Protein AF-A0A2D5GBA4-F1 (afdb_monomer)

Nearest PDB structures (foldseek):
  2qub-assembly6_K  TM=4.318E-01  e=8.085E-02  Serratia marcescens
  3i0k-assembly1_A-2  TM=3.479E-01  e=3.676E+00  Homo sapiens
  4fqw-assembly1_A-2  TM=3.868E-01  e=4.954E+00  Homo sapiens
  3i0f-assembly1_A-2  TM=3.458E-01  e=4.954E+00  Homo sapiens
  4frh-assembly1_A-2  TM=2.909E-01  e=4.397E+00  Homo sapiens

Solvent-accessible surface area (backbone atoms only — not comparable to full-atom values): 23340 Å² total; per-residue (Å²): 133,83,80,78,73,80,85,68,78,81,84,80,91,82,86,87,80,87,81,83,90,78,82,91,79,80,88,72,83,60,57,66,48,78,44,80,49,40,61,43,78,43,65,84,48,57,21,49,31,36,41,34,43,38,69,90,59,41,44,73,57,22,58,25,35,39,65,47,72,41,63,65,25,33,43,32,38,26,36,70,28,43,35,61,34,29,42,30,28,56,42,32,38,36,39,33,30,76,60,58,20,36,41,36,32,44,47,33,52,71,29,37,34,26,31,13,20,30,87,89,79,71,41,65,45,35,81,31,48,39,59,55,38,33,37,54,45,22,65,33,68,64,30,93,68,66,70,38,72,24,30,27,19,39,28,32,40,81,28,50,41,54,57,50,77,86,78,88,77,82,89,85,82,84,70,83,66,69,68,85,61,74,56,76,39,75,70,85,57,86,58,43,78,81,31,57,31,32,34,56,46,97,84,35,42,36,36,28,25,81,75,36,54,66,71,48,56,47,29,44,44,21,33,45,43,22,62,44,17,48,85,39,79,82,54,60,63,41,54,67,30,52,52,32,22,58,74,41,46,34,33,40,39,32,26,61,48,73,66,54,56,77,67,54,57,79,47,89,88,42,42,59,36,66,46,49,40,93,40,41,36,72,64,19,64,76,62,77,63,51,81,70,72,40,44,46,71,47,40,50,46,46,46,47,40,60,44,6,41,17,64,64,36,49,66,42,51,14,48,46,93,82,10,54,47,30,50,31,49,21,59,35,30,66,45,84,63,71,60,77,65,100,66,71,52,90,84,31,43,40,47,74,82,64,84,89,54,50,46,39,53,52,37,49,51,49,49,47,55,48,50,40,6,58,48,42,76,30,58,79,40,47,93,80,38,49,86,36,41,59,44,30,28,42,68,46,28,60,74,65,45,47,64,48,38,54,64,61,66,36,70,90,68,52,56,64,83,52,62,64,64,44,70,66,63,121

Structure (mmCIF, N/CA/C/O backbone):
data_AF-A0A2D5GBA4-F1
#
_entry.id   AF-A0A2D5GBA4-F1
#
loop_
_atom_site.group_PDB
_atom_site.id
_atom_site.type_symbol
_atom_site.label_atom_id
_atom_site.label_alt_id
_atom_site.label_comp_id
_atom_site.label_asym_id
_atom_site.label_entity_id
_atom_site.label_seq_id
_atom_site.pdbx_PDB_ins_code
_atom_site.Cartn_x
_atom_site.Cartn_y
_atom_site.Cartn_z
_atom_site.occupancy
_atom_site.B_iso_or_equiv
_atom_site.auth_seq_id
_atom_site.auth_comp_id
_atom_site.auth_asym_id
_atom_site.auth_atom_id
_atom_site.pdbx_PDB_model_num
ATOM 1 N N . MET A 1 1 ? -13.677 23.152 4.684 1.00 24.11 1 MET A N 1
ATOM 2 C CA . MET A 1 1 ? -14.657 22.362 3.917 1.00 24.11 1 MET A CA 1
ATOM 3 C C . MET A 1 1 ? -13.838 21.653 2.860 1.00 24.11 1 MET A C 1
ATOM 5 O O . MET A 1 1 ? -13.584 22.229 1.810 1.00 24.11 1 MET A O 1
ATOM 9 N N . VAL A 1 2 ? -13.251 20.517 3.239 1.00 26.69 2 VAL A N 1
ATOM 10 C CA . VAL A 1 2 ? -12.522 19.658 2.303 1.00 26.69 2 VAL A CA 1
ATOM 11 C C . VAL A 1 2 ? -13.594 19.138 1.354 1.00 26.69 2 VAL A C 1
ATOM 13 O O . VAL A 1 2 ? -14.561 18.533 1.805 1.00 26.69 2 VAL A O 1
ATOM 16 N N . ARG A 1 3 ? -13.526 19.514 0.077 1.00 27.78 3 ARG A N 1
ATOM 17 C CA . ARG A 1 3 ? -14.339 18.856 -0.943 1.00 27.78 3 ARG A CA 1
ATOM 18 C C . ARG A 1 3 ? -13.663 17.509 -1.159 1.00 27.78 3 ARG A C 1
ATOM 20 O O . ARG A 1 3 ? -12.659 17.479 -1.856 1.00 27.78 3 ARG A O 1
ATOM 27 N N . LYS A 1 4 ? -14.163 16.461 -0.498 1.00 38.25 4 LYS A N 1
ATOM 28 C CA . LYS A 1 4 ? -13.823 15.081 -0.845 1.00 38.25 4 LYS A CA 1
ATOM 29 C C . LYS A 1 4 ? -14.260 14.878 -2.294 1.00 38.25 4 LYS A C 1
ATOM 31 O O . LYS A 1 4 ? -15.400 15.196 -2.648 1.00 38.25 4 LYS A O 1
ATOM 36 N N . LEU A 1 5 ? -13.309 14.526 -3.149 1.00 34.41 5 LEU A N 1
ATOM 37 C CA . LEU A 1 5 ? -13.598 14.166 -4.521 1.00 34.41 5 LEU A CA 1
ATOM 38 C C . LEU A 1 5 ? -14.068 12.708 -4.515 1.00 34.41 5 LEU A C 1
ATOM 40 O O . LEU A 1 5 ? -13.562 11.888 -3.765 1.00 34.41 5 LEU A O 1
ATOM 44 N N . VAL A 1 6 ? -15.101 12.436 -5.302 1.00 36.25 6 VAL A N 1
ATOM 45 C CA . VAL A 1 6 ? -15.805 11.154 -5.382 1.00 36.25 6 VAL A CA 1
ATOM 46 C C . VAL A 1 6 ? -14.821 10.003 -5.607 1.00 36.25 6 VAL A C 1
ATOM 48 O O . VAL A 1 6 ? -14.226 9.937 -6.682 1.00 36.25 6 VAL A O 1
ATOM 51 N N . VAL A 1 7 ? -14.739 9.063 -4.660 1.00 39.72 7 VAL A N 1
ATOM 52 C CA . VAL A 1 7 ? -14.094 7.758 -4.859 1.00 39.72 7 VAL A CA 1
ATOM 53 C C . VAL A 1 7 ? -14.805 7.053 -6.021 1.00 39.72 7 VAL A C 1
ATOM 55 O O . VAL A 1 7 ? -15.943 6.594 -5.895 1.00 39.72 7 VAL A O 1
ATOM 58 N N . ARG A 1 8 ? -14.182 7.024 -7.204 1.00 41.62 8 ARG A N 1
ATOM 59 C CA . ARG A 1 8 ? -14.724 6.355 -8.398 1.00 41.62 8 ARG A CA 1
ATOM 60 C C . ARG A 1 8 ? -13.985 5.050 -8.658 1.00 41.62 8 ARG A C 1
ATOM 62 O O . ARG A 1 8 ? -13.113 4.997 -9.519 1.00 41.62 8 ARG A O 1
ATOM 69 N N . PHE A 1 9 ? -14.407 3.980 -7.991 1.00 44.00 9 PHE A N 1
ATOM 70 C CA . PHE A 1 9 ? -14.047 2.628 -8.417 1.00 44.00 9 PHE A CA 1
ATOM 71 C C . PHE A 1 9 ? -14.794 2.266 -9.711 1.00 44.00 9 PHE A C 1
ATOM 73 O O . PHE A 1 9 ? -15.998 2.506 -9.844 1.00 44.00 9 PHE A O 1
ATOM 80 N N . LEU A 1 10 ? -14.080 1.712 -10.692 1.00 37.69 10 LEU A N 1
ATOM 81 C CA . LEU A 1 10 ? -14.596 1.375 -12.024 1.00 37.69 10 LEU A CA 1
ATOM 82 C C . LEU A 1 10 ? -14.628 -0.145 -12.232 1.00 37.69 10 LEU A C 1
ATOM 84 O O . LEU A 1 10 ? -14.063 -0.657 -13.189 1.00 37.69 10 LEU A O 1
ATOM 88 N N . SER A 1 11 ? -15.345 -0.879 -11.381 1.00 33.62 11 SER A N 1
ATOM 89 C CA . SER A 1 11 ? -15.355 -2.350 -11.425 1.00 33.62 11 SER A CA 1
ATOM 90 C C . SER A 1 11 ? -16.603 -2.974 -12.098 1.00 33.62 11 SER A C 1
ATOM 92 O O . SER A 1 11 ? -17.735 -2.495 -11.995 1.00 33.62 11 SER A O 1
ATOM 94 N N . ILE A 1 12 ? -16.390 -4.098 -12.806 1.00 31.61 12 ILE A N 1
ATOM 95 C CA . ILE A 1 12 ? -17.388 -4.983 -13.464 1.00 31.61 12 ILE A CA 1
ATOM 96 C C . ILE A 1 12 ? -17.584 -6.258 -12.601 1.00 31.61 12 ILE A C 1
ATOM 98 O O . ILE A 1 12 ? -16.612 -6.741 -12.024 1.00 31.61 12 ILE A O 1
ATOM 102 N N . PRO A 1 13 ? -18.788 -6.873 -12.509 1.00 29.11 13 PRO A N 1
ATOM 103 C CA . PRO A 1 13 ? -19.057 -7.970 -11.568 1.00 29.11 13 PRO A CA 1
ATOM 104 C C . PRO A 1 13 ? -18.289 -9.272 -11.863 1.00 29.11 13 PRO A C 1
ATOM 106 O O . PRO A 1 13 ? -18.281 -9.770 -12.991 1.00 29.11 13 PRO A O 1
ATOM 109 N N . LEU A 1 14 ? -17.732 -9.880 -10.807 1.00 31.91 14 LEU A N 1
ATOM 110 C CA . LEU A 1 14 ? -17.033 -11.168 -10.839 1.00 31.91 14 LEU A CA 1
ATOM 111 C C . LEU A 1 14 ? -18.016 -12.358 -10.762 1.00 31.91 14 LEU A C 1
ATOM 113 O O . LEU A 1 14 ? -18.895 -12.416 -9.901 1.00 31.91 14 LEU A O 1
ATOM 117 N N . LEU A 1 15 ? -17.853 -13.337 -11.657 1.00 28.30 15 LEU A N 1
ATOM 118 C CA . LEU A 1 15 ? -18.654 -14.566 -11.719 1.00 28.30 15 LEU A CA 1
ATOM 119 C C . LEU A 1 15 ? -18.169 -15.582 -10.664 1.00 28.30 15 LEU A C 1
ATOM 121 O O . LEU A 1 15 ? -17.014 -16.004 -10.692 1.00 28.30 15 LEU A O 1
ATOM 125 N N . THR A 1 16 ? -19.045 -16.026 -9.761 1.00 31.73 16 THR A N 1
ATOM 126 C CA . THR A 1 16 ? -18.725 -17.040 -8.742 1.00 31.73 16 THR A CA 1
ATOM 127 C C . THR A 1 16 ? -18.783 -18.463 -9.312 1.00 31.73 16 THR A C 1
ATOM 129 O O . THR A 1 16 ? -19.809 -18.907 -9.829 1.00 31.73 16 THR A O 1
ATOM 132 N N . ALA A 1 17 ? -17.688 -19.218 -9.182 1.00 31.66 17 ALA A N 1
ATOM 133 C CA . ALA A 1 17 ? -17.654 -20.661 -9.418 1.00 31.66 17 ALA A CA 1
ATOM 134 C C . ALA A 1 17 ? -17.657 -21.399 -8.069 1.00 31.66 17 ALA A C 1
ATOM 136 O O . ALA A 1 17 ? -16.725 -21.275 -7.278 1.00 31.66 17 ALA A O 1
ATOM 137 N N . GLY A 1 18 ? -18.725 -22.150 -7.792 1.00 33.66 18 GLY A N 1
ATOM 138 C CA . GLY A 1 18 ? -18.854 -22.950 -6.574 1.00 33.66 18 GLY A CA 1
ATOM 139 C C . GLY A 1 18 ? -17.979 -24.205 -6.610 1.00 33.66 18 GLY A C 1
ATOM 140 O O . GLY A 1 18 ? -18.030 -24.970 -7.573 1.00 33.66 18 GLY A O 1
ATOM 141 N N . LEU A 1 19 ? -17.223 -24.449 -5.537 1.00 31.61 19 LEU A N 1
ATOM 142 C CA . LEU A 1 19 ? -16.523 -25.712 -5.306 1.00 31.61 19 LEU A CA 1
ATOM 143 C C . LEU A 1 19 ? -17.279 -26.567 -4.286 1.00 31.61 19 LEU A C 1
ATOM 145 O O . LEU A 1 19 ? -17.572 -26.142 -3.169 1.00 31.61 19 LEU A O 1
ATOM 149 N N . ALA A 1 20 ? -17.590 -27.794 -4.698 1.00 33.41 20 ALA A N 1
ATOM 150 C CA . ALA A 1 20 ? -18.160 -28.828 -3.852 1.00 33.41 20 ALA A CA 1
ATOM 151 C C . ALA A 1 20 ? -17.066 -29.490 -3.000 1.00 33.41 20 ALA A C 1
ATOM 153 O O . ALA A 1 20 ? -16.019 -29.887 -3.509 1.00 33.41 20 ALA A O 1
ATOM 154 N N . VAL A 1 21 ? -17.345 -29.651 -1.707 1.00 35.31 21 VAL A N 1
ATOM 155 C CA . VAL A 1 21 ? -16.515 -30.405 -0.760 1.00 35.31 21 VAL A CA 1
ATOM 156 C C . VAL A 1 21 ? -16.672 -31.903 -1.036 1.00 35.31 21 VAL A C 1
ATOM 158 O O . VAL A 1 21 ? -17.793 -32.414 -1.033 1.00 35.31 21 VAL A O 1
ATOM 161 N N . SER A 1 22 ? -15.560 -32.615 -1.242 1.00 32.59 22 SER A N 1
ATOM 162 C CA . SER A 1 22 ? -15.537 -34.080 -1.318 1.00 32.59 22 SER A CA 1
ATOM 163 C C . SER A 1 22 ? -14.795 -34.684 -0.128 1.00 32.59 22 SER A C 1
ATOM 165 O O . SER A 1 22 ? -13.805 -34.145 0.358 1.00 32.59 22 SER A O 1
ATOM 167 N N . ALA A 1 23 ? -15.332 -35.807 0.342 1.00 36.06 23 ALA A N 1
ATOM 168 C CA . ALA A 1 23 ? -14.988 -36.499 1.572 1.00 36.06 23 ALA A CA 1
ATOM 169 C C . ALA A 1 23 ? -13.631 -37.229 1.538 1.00 36.06 23 ALA A C 1
ATOM 171 O O . ALA A 1 23 ? -13.157 -37.678 0.496 1.00 36.06 23 ALA A O 1
ATOM 172 N N . ILE A 1 24 ? -13.072 -37.391 2.738 1.00 40.38 24 ILE A N 1
ATOM 173 C CA . ILE A 1 24 ? -11.808 -38.058 3.074 1.00 40.38 24 ILE A CA 1
ATOM 174 C C . ILE A 1 24 ? -11.862 -39.561 2.737 1.00 40.38 24 ILE A C 1
ATOM 176 O O . ILE A 1 24 ? -12.844 -40.243 3.036 1.00 40.38 24 ILE A O 1
ATOM 180 N N . SER A 1 25 ? -10.773 -40.089 2.169 1.00 37.69 25 SER A N 1
ATOM 181 C CA . SER A 1 25 ? -10.479 -41.526 2.028 1.00 37.69 25 SER A CA 1
ATOM 182 C C . SER A 1 25 ? -9.040 -41.833 2.478 1.00 37.69 25 SER A C 1
ATOM 184 O O . SER A 1 25 ? -8.229 -40.914 2.560 1.00 37.69 25 SER A O 1
ATOM 186 N N . PRO A 1 26 ? -8.735 -43.087 2.868 1.00 49.44 26 PRO A N 1
ATOM 187 C CA . PRO A 1 26 ? -7.674 -43.390 3.825 1.00 49.44 26 PRO A CA 1
ATOM 188 C C . PRO A 1 26 ? -6.294 -43.561 3.175 1.00 49.44 26 PRO A C 1
ATOM 190 O O . PRO A 1 26 ? -6.198 -44.143 2.100 1.00 49.44 26 PRO A O 1
ATOM 193 N N . PHE A 1 27 ? -5.259 -43.095 3.890 1.00 46.28 27 PHE A N 1
ATOM 194 C CA . PHE A 1 27 ? -3.819 -43.383 3.752 1.00 46.28 27 PHE A CA 1
ATOM 195 C C . PHE A 1 27 ? -3.409 -44.129 2.470 1.00 46.28 27 PHE A C 1
ATOM 197 O O . PHE A 1 27 ? -3.207 -45.347 2.473 1.00 46.28 27 PHE A O 1
ATOM 204 N N . ALA A 1 28 ? -3.246 -43.372 1.384 1.00 50.88 28 ALA A N 1
ATOM 205 C CA . ALA A 1 28 ? -2.365 -43.765 0.296 1.00 50.88 28 ALA A CA 1
ATOM 206 C C . ALA A 1 28 ? -0.917 -43.532 0.752 1.00 50.88 28 ALA A C 1
ATOM 208 O O . ALA A 1 28 ? -0.635 -42.562 1.449 1.00 50.88 28 ALA A O 1
ATOM 209 N N . ILE A 1 29 ? -0.003 -44.437 0.401 1.00 57.69 29 ILE A N 1
ATOM 210 C CA . ILE A 1 29 ? 1.429 -44.150 0.521 1.00 57.69 29 ILE A CA 1
ATOM 211 C C . ILE A 1 29 ? 1.732 -43.084 -0.532 1.00 57.69 29 ILE A C 1
ATOM 213 O O . ILE A 1 29 ? 1.506 -43.326 -1.718 1.00 57.69 29 ILE A O 1
ATOM 217 N N . ALA A 1 30 ? 2.183 -41.925 -0.065 1.00 72.06 30 ALA A N 1
ATOM 218 C CA . ALA A 1 30 ? 2.757 -40.849 -0.858 1.00 72.06 30 ALA A CA 1
ATOM 219 C C . ALA A 1 30 ? 3.744 -41.396 -1.906 1.00 72.06 30 ALA A C 1
ATOM 221 O O . ALA A 1 30 ? 4.571 -42.252 -1.578 1.00 72.06 30 ALA A O 1
ATOM 222 N N . ALA A 1 31 ? 3.616 -40.972 -3.162 1.00 81.75 31 ALA A N 1
ATOM 223 C CA . ALA A 1 31 ? 4.461 -41.447 -4.254 1.00 81.75 31 ALA A CA 1
ATOM 224 C C . ALA A 1 31 ? 5.630 -40.479 -4.460 1.00 81.75 31 ALA A C 1
ATOM 226 O O . ALA A 1 31 ? 5.408 -39.280 -4.490 1.00 81.75 31 ALA A O 1
ATOM 227 N N . ASP A 1 32 ? 6.844 -41.003 -4.630 1.00 89.50 32 ASP A N 1
ATOM 228 C CA . ASP A 1 32 ? 8.010 -40.196 -5.004 1.00 89.50 32 ASP A CA 1
ATOM 229 C C . ASP A 1 32 ? 7.969 -39.920 -6.520 1.00 89.50 32 ASP A C 1
ATOM 231 O O . ASP A 1 32 ? 8.006 -40.859 -7.327 1.00 89.50 32 ASP A O 1
ATOM 235 N N . ASP A 1 33 ? 7.919 -38.649 -6.918 1.00 90.50 33 ASP A N 1
ATOM 236 C CA . ASP A 1 33 ? 7.855 -38.205 -8.308 1.00 90.50 33 ASP A CA 1
ATOM 237 C C . ASP A 1 33 ? 9.163 -37.556 -8.791 1.00 90.50 33 ASP A C 1
ATOM 239 O O . ASP A 1 33 ? 9.985 -37.026 -8.046 1.00 90.50 33 ASP A O 1
ATOM 243 N N . THR A 1 34 ? 9.367 -37.551 -10.110 1.00 91.56 34 THR A N 1
ATOM 244 C CA . THR A 1 34 ? 10.382 -36.712 -10.764 1.00 91.56 34 THR A CA 1
ATOM 245 C C . THR A 1 34 ? 9.712 -35.846 -11.815 1.00 91.56 34 THR A C 1
ATOM 247 O O . THR A 1 34 ? 9.029 -36.350 -12.710 1.00 91.56 34 THR A O 1
ATOM 250 N N . PHE A 1 35 ? 9.921 -34.536 -11.734 1.00 92.25 35 PHE A N 1
ATOM 251 C CA . PHE A 1 35 ? 9.293 -33.558 -12.604 1.00 92.25 35 PHE A CA 1
ATOM 252 C C . PHE A 1 35 ? 10.320 -32.655 -13.281 1.00 92.25 35 PHE A C 1
ATOM 254 O O . PHE A 1 35 ? 11.136 -32.004 -12.633 1.00 92.25 35 PHE A O 1
ATOM 261 N N . ILE A 1 36 ? 10.245 -32.581 -14.608 1.00 92.56 36 ILE A N 1
ATOM 262 C CA . ILE A 1 36 ? 11.032 -31.642 -15.405 1.00 92.56 36 ILE A CA 1
ATOM 263 C C . ILE A 1 36 ? 10.281 -30.316 -15.442 1.00 92.56 36 ILE A C 1
ATOM 265 O O . ILE A 1 36 ? 9.187 -30.226 -15.999 1.00 92.56 36 ILE A O 1
ATOM 269 N N . VAL A 1 37 ? 10.873 -29.292 -14.842 1.00 93.50 37 VAL A N 1
ATOM 270 C CA . VAL A 1 37 ? 10.241 -27.987 -14.665 1.00 93.50 37 VAL A CA 1
ATOM 271 C C . VAL A 1 37 ? 10.406 -27.146 -15.931 1.00 93.50 37 VAL A C 1
ATOM 273 O O . VAL A 1 37 ? 11.494 -27.081 -16.503 1.00 93.50 37 VAL A O 1
ATOM 276 N N . GLN A 1 38 ? 9.320 -26.496 -16.362 1.00 81.50 38 GLN A N 1
ATOM 277 C CA . GLN A 1 38 ? 9.304 -25.676 -17.582 1.00 81.50 38 GLN A CA 1
ATOM 278 C C . GLN A 1 38 ? 8.762 -24.258 -17.356 1.00 81.50 38 GLN A C 1
ATOM 280 O O . GLN A 1 38 ? 9.356 -23.303 -17.852 1.00 81.50 38 GLN A O 1
ATOM 285 N N . ARG A 1 39 ? 7.648 -24.126 -16.615 1.00 83.56 39 ARG A N 1
ATOM 286 C CA . ARG A 1 39 ? 6.956 -22.866 -16.277 1.00 83.56 39 ARG A CA 1
ATOM 287 C C . ARG A 1 39 ? 5.917 -23.077 -15.161 1.00 83.56 39 ARG A C 1
ATOM 289 O O . ARG A 1 39 ? 5.490 -24.211 -14.947 1.00 83.56 39 ARG A O 1
ATOM 296 N N . GLY A 1 40 ? 5.430 -21.990 -14.560 1.00 73.31 40 GLY A N 1
ATOM 297 C CA . GLY A 1 40 ? 4.265 -21.973 -13.669 1.00 73.31 40 GLY A CA 1
ATOM 298 C C . GLY A 1 40 ? 4.539 -22.469 -12.247 1.00 73.31 40 GLY A C 1
ATOM 299 O O . GLY A 1 40 ? 5.682 -22.668 -11.844 1.00 73.31 40 GLY A O 1
ATOM 300 N N . ILE A 1 41 ? 3.469 -22.664 -11.477 1.00 76.50 41 ILE A N 1
ATOM 301 C CA . ILE A 1 41 ? 3.552 -23.189 -10.110 1.00 76.50 41 ILE A CA 1
ATOM 302 C C . ILE A 1 41 ? 3.602 -24.718 -10.165 1.00 76.50 41 ILE A C 1
ATOM 304 O O . ILE A 1 41 ? 2.770 -25.348 -10.822 1.00 76.50 41 ILE A O 1
ATOM 308 N N . VAL A 1 42 ? 4.574 -25.313 -9.482 1.00 82.00 42 VAL A N 1
ATOM 309 C CA . VAL A 1 42 ? 4.832 -26.750 -9.475 1.00 82.00 42 VAL A CA 1
ATOM 310 C C . VAL A 1 42 ? 4.902 -27.256 -8.032 1.00 82.00 42 VAL A C 1
ATOM 312 O O . VAL A 1 42 ? 5.696 -26.770 -7.232 1.00 82.00 42 VAL A O 1
ATOM 315 N N . GLY A 1 43 ? 4.103 -28.279 -7.730 1.00 86.12 43 GLY A N 1
ATOM 316 C CA . GLY A 1 43 ? 4.205 -29.093 -6.519 1.00 86.12 43 GLY A CA 1
ATOM 317 C C . GLY A 1 43 ? 3.604 -30.479 -6.759 1.00 86.12 43 GLY A C 1
ATOM 318 O O . GLY A 1 43 ? 2.624 -30.596 -7.505 1.00 86.12 43 GLY A O 1
ATOM 319 N N . LYS A 1 44 ? 4.220 -31.524 -6.206 1.00 87.88 44 LYS A N 1
ATOM 320 C CA . LYS A 1 44 ? 3.817 -32.932 -6.354 1.00 87.88 44 LYS A CA 1
ATOM 321 C C . LYS A 1 44 ? 3.177 -33.498 -5.088 1.00 87.88 44 LYS A C 1
ATOM 323 O O . LYS A 1 44 ? 2.357 -34.407 -5.199 1.00 87.88 44 LYS A O 1
ATOM 328 N N . GLY A 1 45 ? 3.319 -32.798 -3.967 1.00 82.81 45 GLY A N 1
ATOM 329 C CA . GLY A 1 45 ? 2.520 -33.003 -2.770 1.00 82.81 45 GLY A CA 1
ATOM 330 C C . GLY A 1 45 ? 3.239 -33.918 -1.792 1.00 82.81 45 GLY A C 1
ATOM 331 O O . GLY A 1 45 ? 4.402 -33.715 -1.491 1.00 82.81 45 GLY A O 1
ATOM 332 N N . GLU A 1 46 ? 2.535 -34.888 -1.212 1.00 80.00 46 GLU A N 1
ATOM 333 C CA . GLU A 1 46 ? 3.203 -35.849 -0.335 1.00 80.00 46 GLU A CA 1
ATOM 334 C C . GLU A 1 46 ? 4.098 -36.787 -1.168 1.00 80.00 46 GLU A C 1
ATOM 336 O O . GLU A 1 46 ? 3.595 -37.476 -2.055 1.00 80.00 46 GLU A O 1
ATOM 341 N N . GLY A 1 47 ? 5.380 -36.897 -0.814 1.00 85.88 47 GLY A N 1
ATOM 342 C CA . GLY A 1 47 ? 6.365 -37.745 -1.500 1.00 85.88 47 GLY A CA 1
ATOM 343 C C . GLY A 1 47 ? 7.776 -37.199 -1.287 1.00 85.88 47 GLY A C 1
ATOM 344 O O . GLY A 1 47 ? 7.935 -36.132 -0.707 1.00 85.88 47 GLY A O 1
ATOM 345 N N . ASN A 1 48 ? 8.826 -37.924 -1.674 1.00 90.94 48 ASN A N 1
ATOM 346 C CA . ASN A 1 48 ? 10.161 -37.333 -1.814 1.00 90.94 48 ASN A CA 1
ATOM 347 C C . ASN A 1 48 ? 10.400 -37.022 -3.288 1.00 90.94 48 ASN A C 1
ATOM 349 O O . ASN A 1 48 ? 10.836 -37.887 -4.053 1.00 90.94 48 ASN A O 1
ATOM 353 N N . ASP A 1 49 ? 10.115 -35.786 -3.680 1.00 93.44 49 ASP A N 1
ATOM 354 C CA . ASP A 1 49 ? 10.034 -35.422 -5.088 1.00 93.44 49 ASP A CA 1
ATOM 355 C C . ASP A 1 49 ? 11.327 -34.797 -5.621 1.00 93.44 49 ASP A C 1
ATOM 357 O O . ASP A 1 49 ? 12.097 -34.150 -4.904 1.00 93.44 49 ASP A O 1
ATOM 361 N N . ILE A 1 50 ? 11.581 -34.983 -6.918 1.00 94.06 50 ILE A N 1
ATOM 362 C CA . ILE A 1 50 ? 12.739 -34.433 -7.629 1.00 94.06 50 ILE A CA 1
ATOM 363 C C . ILE A 1 50 ? 12.272 -33.436 -8.686 1.00 94.06 50 ILE A C 1
ATOM 365 O O . ILE A 1 50 ? 11.639 -33.803 -9.675 1.00 94.06 50 ILE A O 1
ATOM 369 N N . TYR A 1 51 ? 12.664 -32.179 -8.529 1.00 96.00 51 TYR A N 1
ATOM 370 C CA . TYR A 1 51 ? 12.428 -31.112 -9.494 1.00 96.00 51 TYR A CA 1
ATOM 371 C C . TYR A 1 51 ? 13.683 -30.893 -10.331 1.00 96.00 51 TYR A C 1
ATOM 373 O O . TYR A 1 51 ? 14.757 -30.667 -9.787 1.00 96.00 51 TYR A O 1
ATOM 381 N N . VAL A 1 52 ? 13.574 -30.956 -11.657 1.00 95.62 52 VAL A N 1
ATOM 382 C CA . VAL A 1 52 ? 14.727 -30.872 -12.563 1.00 95.62 52 VAL A CA 1
ATOM 383 C C . VAL A 1 52 ? 14.669 -29.586 -13.379 1.00 95.62 52 VAL A C 1
ATOM 385 O O . VAL A 1 52 ? 13.748 -29.390 -14.174 1.00 95.62 52 VAL A O 1
ATOM 388 N N . LEU A 1 53 ? 15.687 -28.740 -13.217 1.00 95.88 53 LEU A N 1
ATOM 389 C CA . LEU A 1 53 ? 15.920 -27.532 -14.003 1.00 95.88 53 LEU A CA 1
ATOM 390 C C . LEU A 1 53 ? 16.962 -27.807 -15.088 1.00 95.88 53 LEU A C 1
ATOM 392 O O . LEU A 1 53 ? 18.098 -28.190 -14.804 1.00 95.88 53 LEU A O 1
ATOM 396 N N . SER A 1 54 ? 16.584 -27.576 -16.343 1.00 93.31 54 SER A N 1
ATOM 397 C CA . SER A 1 54 ? 17.470 -27.700 -17.500 1.00 93.31 54 SER A CA 1
ATOM 398 C C . SER A 1 54 ? 17.296 -26.504 -18.424 1.00 93.31 54 SER A C 1
ATOM 400 O O . SER A 1 54 ? 16.177 -26.179 -18.823 1.00 93.31 54 SER A O 1
ATOM 402 N N . SER A 1 55 ? 18.411 -25.895 -18.832 1.00 89.19 55 SER A N 1
ATOM 403 C CA . SER A 1 55 ? 18.424 -24.749 -19.752 1.00 89.19 55 SER A CA 1
ATOM 404 C C . SER A 1 55 ? 17.788 -25.052 -21.112 1.00 89.19 55 SER A C 1
ATOM 406 O O . SER A 1 55 ? 17.365 -24.136 -21.807 1.00 89.19 55 SER A O 1
ATOM 408 N N . SER A 1 56 ? 17.694 -26.329 -21.494 1.00 87.44 56 SER A N 1
ATOM 409 C CA . SER A 1 56 ? 17.077 -26.752 -22.758 1.00 87.44 56 SER A CA 1
ATOM 410 C C . SER A 1 56 ? 15.555 -26.909 -22.683 1.00 87.44 56 SER A C 1
ATOM 412 O O . SER A 1 56 ? 14.920 -27.061 -23.724 1.00 87.44 56 SER A O 1
ATOM 414 N N . LEU A 1 57 ? 14.978 -26.947 -21.477 1.00 88.38 57 LEU A N 1
ATOM 415 C CA . LEU A 1 57 ? 13.577 -27.330 -21.254 1.00 88.38 57 LEU A CA 1
ATOM 416 C C . LEU A 1 57 ? 12.753 -26.244 -20.556 1.00 88.38 57 LEU A C 1
ATOM 418 O O . LEU A 1 57 ? 11.527 -26.284 -20.658 1.00 88.38 57 LEU A O 1
ATOM 422 N N . ILE A 1 58 ? 13.413 -25.295 -19.884 1.00 93.25 58 ILE A N 1
ATOM 423 C CA . ILE A 1 58 ? 12.776 -24.122 -19.282 1.00 93.25 58 ILE A CA 1
ATOM 424 C C . ILE A 1 58 ? 12.423 -23.108 -20.367 1.00 93.25 58 ILE A C 1
ATOM 426 O O . ILE A 1 58 ? 13.257 -22.749 -21.203 1.00 93.25 58 ILE A O 1
ATOM 430 N N . ASP A 1 59 ? 11.190 -22.614 -20.322 1.00 86.56 59 ASP A N 1
ATOM 431 C CA . ASP A 1 59 ? 10.715 -21.613 -21.266 1.00 86.56 59 ASP A CA 1
ATOM 432 C C . ASP A 1 59 ? 11.324 -20.232 -20.990 1.00 86.56 59 ASP A C 1
ATOM 434 O O . ASP A 1 59 ? 11.525 -19.832 -19.844 1.00 86.56 59 ASP A O 1
ATOM 438 N N . THR A 1 60 ? 11.614 -19.483 -22.054 1.00 80.19 60 THR A N 1
ATOM 439 C CA . THR A 1 60 ? 12.129 -18.109 -21.964 1.00 80.19 60 THR A CA 1
ATOM 440 C C . THR A 1 60 ? 11.167 -17.223 -21.170 1.00 80.19 60 THR A C 1
ATOM 442 O O . THR A 1 60 ? 9.961 -17.252 -21.422 1.00 80.19 60 THR A O 1
ATOM 445 N N . ASN A 1 61 ? 11.701 -16.415 -20.248 1.00 78.00 61 ASN A N 1
ATOM 446 C CA . ASN A 1 61 ? 10.937 -15.511 -19.372 1.00 78.00 61 ASN A CA 1
ATOM 447 C C . ASN A 1 61 ? 9.841 -16.197 -18.531 1.00 78.00 61 ASN A C 1
ATOM 449 O O . ASN A 1 61 ? 8.859 -15.560 -18.152 1.00 78.00 61 ASN A O 1
ATOM 453 N N . ALA A 1 62 ? 9.953 -17.503 -18.274 1.00 76.75 62 ALA A N 1
ATOM 454 C CA . ALA A 1 62 ? 8.978 -18.205 -17.453 1.00 76.75 62 ALA A CA 1
ATOM 455 C C . ALA A 1 62 ? 9.071 -17.782 -15.983 1.00 76.75 62 ALA A C 1
ATOM 457 O O . ALA A 1 62 ? 10.151 -17.815 -15.401 1.00 76.75 62 ALA A O 1
ATOM 458 N N . GLN A 1 63 ? 7.919 -17.499 -15.374 1.00 85.31 63 GLN A N 1
ATOM 459 C CA . GLN A 1 63 ? 7.777 -17.441 -13.921 1.00 85.31 63 GLN A CA 1
ATOM 460 C C . GLN A 1 63 ? 7.514 -18.857 -13.411 1.00 85.31 63 GLN A C 1
ATOM 462 O O . GLN A 1 63 ? 6.533 -19.491 -13.815 1.00 85.31 63 GLN A O 1
ATOM 467 N N . ILE A 1 64 ? 8.402 -19.372 -12.570 1.00 89.50 64 ILE A N 1
ATOM 468 C CA . ILE A 1 64 ? 8.327 -20.710 -11.990 1.00 89.50 64 ILE A CA 1
ATOM 469 C C . ILE A 1 64 ? 8.302 -20.580 -10.472 1.00 89.50 64 ILE A C 1
ATOM 471 O O . ILE A 1 64 ? 9.196 -19.966 -9.900 1.00 89.50 64 ILE A O 1
ATOM 475 N N . THR A 1 65 ? 7.345 -21.239 -9.820 1.00 88.06 65 THR A N 1
ATOM 476 C CA . THR A 1 65 ? 7.322 -21.362 -8.356 1.00 88.06 65 THR A CA 1
ATOM 477 C C . THR A 1 65 ? 7.265 -22.829 -7.974 1.00 88.06 65 THR A C 1
ATOM 479 O O . THR A 1 65 ? 6.273 -23.498 -8.246 1.00 88.06 65 THR A O 1
ATOM 482 N N . ILE A 1 66 ? 8.309 -23.340 -7.331 1.00 90.62 66 ILE A N 1
ATOM 483 C CA . ILE A 1 66 ? 8.302 -24.659 -6.702 1.00 90.62 66 ILE A CA 1
ATOM 484 C C . ILE A 1 66 ? 7.747 -24.467 -5.292 1.00 90.62 66 ILE A C 1
ATOM 486 O O . ILE A 1 66 ? 8.389 -23.841 -4.451 1.00 90.62 66 ILE A O 1
ATOM 490 N N . SER A 1 67 ? 6.525 -24.945 -5.063 1.00 87.06 67 SER A N 1
ATOM 491 C CA . SER A 1 67 ? 5.762 -24.705 -3.829 1.00 87.06 67 SER A CA 1
ATOM 492 C C . SER A 1 67 ? 5.653 -25.940 -2.933 1.00 87.06 67 SER A C 1
ATOM 494 O O . SER A 1 67 ? 4.800 -25.982 -2.047 1.00 87.06 67 SER A O 1
ATOM 496 N N . ASP A 1 68 ? 6.447 -26.974 -3.204 1.00 88.31 68 ASP A N 1
ATOM 497 C CA . ASP A 1 68 ? 6.333 -28.254 -2.519 1.00 88.31 68 ASP A CA 1
ATOM 498 C C . ASP A 1 68 ? 7.139 -28.312 -1.225 1.00 88.31 68 ASP A C 1
ATOM 500 O O . ASP A 1 68 ? 8.358 -28.497 -1.224 1.00 88.31 68 ASP A O 1
ATOM 504 N N . THR A 1 69 ? 6.423 -28.172 -0.117 1.00 84.50 69 THR A N 1
ATOM 505 C CA . THR A 1 69 ? 6.974 -28.168 1.239 1.00 84.50 69 THR A CA 1
ATOM 506 C C . THR A 1 69 ? 6.717 -29.474 1.993 1.00 84.50 69 THR A C 1
ATOM 508 O O . THR A 1 69 ? 6.985 -29.550 3.193 1.00 84.50 69 THR A O 1
ATOM 511 N N . GLN A 1 70 ? 6.179 -30.503 1.327 1.00 81.00 70 GLN A N 1
ATOM 512 C CA . GLN A 1 70 ? 5.858 -31.788 1.946 1.00 81.00 70 GLN A CA 1
ATOM 513 C C . GLN A 1 70 ? 6.876 -32.855 1.528 1.00 81.00 70 GLN A C 1
ATOM 515 O O . GLN A 1 70 ? 7.227 -32.966 0.365 1.00 81.00 70 GLN A O 1
ATOM 520 N N . GLY A 1 71 ? 7.358 -33.644 2.495 1.00 85.44 71 GLY A N 1
ATOM 521 C CA . GLY A 1 71 ? 8.369 -34.683 2.262 1.00 85.44 71 GLY A CA 1
ATOM 522 C C . GLY A 1 71 ? 9.808 -34.167 2.114 1.00 85.44 71 GLY A C 1
ATOM 523 O O . GLY A 1 71 ? 10.113 -33.028 2.463 1.00 85.44 71 GLY A O 1
ATOM 524 N N . SER A 1 72 ? 10.737 -35.041 1.705 1.00 89.12 72 SER A N 1
ATOM 525 C CA . SER A 1 72 ? 12.165 -34.703 1.539 1.00 89.12 72 SER A CA 1
ATOM 526 C C . SER A 1 72 ? 12.487 -34.429 0.073 1.00 89.12 72 SER A C 1
ATOM 528 O O . SER A 1 72 ? 13.061 -35.270 -0.620 1.00 89.12 72 SER A O 1
ATOM 530 N N . ASN A 1 73 ? 12.113 -33.239 -0.389 1.00 94.44 73 ASN A N 1
ATOM 531 C CA . ASN A 1 73 ? 12.224 -32.860 -1.794 1.00 94.44 73 ASN A CA 1
ATOM 532 C C . ASN A 1 73 ? 13.657 -32.494 -2.204 1.00 94.44 73 ASN A C 1
AT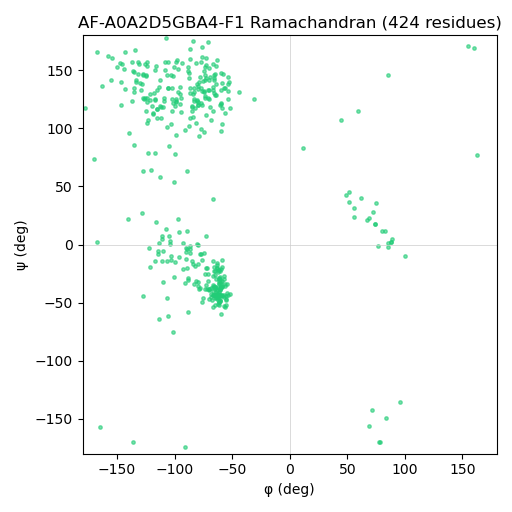OM 534 O O . ASN A 1 73 ? 14.506 -32.103 -1.389 1.00 94.44 73 ASN A O 1
ATOM 538 N N . SER A 1 74 ? 13.931 -32.602 -3.503 1.00 95.25 74 SER A N 1
ATOM 539 C CA . SER A 1 74 ? 15.210 -32.234 -4.097 1.00 95.25 74 SER A CA 1
ATOM 540 C C . SER A 1 74 ? 15.057 -31.390 -5.358 1.00 95.25 74 SER A C 1
ATOM 542 O O . SER A 1 74 ? 14.175 -31.623 -6.182 1.00 95.25 74 SER A O 1
ATOM 544 N N . LEU A 1 75 ? 15.947 -30.413 -5.522 1.00 97.06 75 LEU A N 1
ATOM 545 C CA . LEU A 1 75 ? 16.072 -29.616 -6.738 1.00 97.06 75 LEU A CA 1
ATOM 546 C C . LEU A 1 75 ? 17.375 -29.972 -7.455 1.00 97.06 75 LEU A C 1
ATOM 548 O O . LEU A 1 75 ? 18.468 -29.762 -6.927 1.00 97.06 75 LEU A O 1
ATOM 552 N N . GLN A 1 76 ? 17.277 -30.488 -8.674 1.00 96.06 76 GLN A N 1
ATOM 553 C CA . GLN A 1 76 ? 18.418 -30.762 -9.535 1.00 96.06 76 GLN A CA 1
ATOM 554 C C . GLN A 1 76 ? 18.615 -29.640 -10.557 1.00 96.06 76 GLN A C 1
ATOM 556 O O . GLN A 1 76 ? 17.731 -29.354 -11.362 1.00 96.06 76 GLN A O 1
ATOM 561 N N . LEU A 1 77 ? 19.811 -29.054 -10.564 1.00 96.88 77 LEU A N 1
ATOM 562 C CA . LEU A 1 77 ? 20.252 -28.065 -11.542 1.00 96.88 77 LEU A CA 1
ATOM 563 C C . LEU A 1 77 ? 21.191 -28.760 -12.530 1.00 96.88 77 LEU A C 1
ATOM 565 O O . LEU A 1 77 ? 22.340 -29.037 -12.194 1.00 96.88 77 LEU A O 1
ATOM 569 N N . ILE A 1 78 ? 20.706 -29.069 -13.733 1.00 93.62 78 ILE A N 1
ATOM 570 C CA . ILE A 1 78 ? 21.491 -29.795 -14.743 1.00 93.62 78 ILE A CA 1
ATOM 571 C C . ILE A 1 78 ? 22.680 -28.950 -15.220 1.00 93.62 78 ILE A C 1
ATOM 573 O O . ILE A 1 78 ? 22.589 -27.725 -15.327 1.00 93.62 78 ILE A O 1
ATOM 577 N N . GLY A 1 79 ? 23.798 -29.612 -15.537 1.00 91.94 79 GLY A N 1
ATOM 578 C CA . GLY A 1 79 ? 24.984 -28.948 -16.078 1.00 91.94 79 GLY A CA 1
ATOM 579 C C . GLY A 1 79 ? 24.667 -28.108 -17.324 1.00 91.94 79 GLY A C 1
ATOM 580 O O . GLY A 1 79 ? 23.907 -28.525 -18.196 1.00 91.94 79 GLY A O 1
ATOM 581 N N . GLY A 1 80 ? 25.249 -26.914 -17.406 1.00 89.81 80 GLY A N 1
ATOM 582 C CA . GLY A 1 80 ? 24.972 -25.919 -18.443 1.00 89.81 80 GLY A CA 1
ATOM 583 C C . GLY A 1 80 ? 23.816 -24.965 -18.119 1.00 89.81 80 GLY A C 1
ATOM 584 O O . GLY A 1 80 ? 23.476 -24.127 -18.955 1.00 89.81 80 GLY A O 1
ATOM 585 N N . LEU A 1 81 ? 23.199 -25.067 -16.936 1.00 95.00 81 LEU A N 1
ATOM 586 C CA . LEU A 1 81 ? 22.268 -24.057 -16.434 1.00 95.00 81 LEU A CA 1
ATOM 587 C C . LEU A 1 81 ? 23.051 -22.813 -15.981 1.00 95.00 81 LEU A C 1
ATOM 589 O O . LEU A 1 81 ? 23.993 -22.926 -15.196 1.00 95.00 81 LEU A O 1
ATOM 593 N N . SER A 1 82 ? 22.669 -21.636 -16.480 1.00 94.00 82 SER A N 1
ATOM 594 C CA . SER A 1 82 ? 23.312 -20.362 -16.145 1.00 94.00 82 SER A CA 1
ATOM 595 C C . SER A 1 82 ? 22.364 -19.490 -15.329 1.00 94.00 82 SER A C 1
ATOM 597 O O . SER A 1 82 ? 21.295 -19.111 -15.809 1.00 94.00 82 SER A O 1
ATOM 599 N N . ILE A 1 83 ? 22.784 -19.190 -14.102 1.00 96.50 83 ILE A N 1
ATOM 600 C CA . ILE A 1 83 ? 22.124 -18.288 -13.162 1.00 96.50 83 ILE A CA 1
ATOM 601 C C . ILE A 1 83 ? 22.790 -16.920 -13.318 1.00 96.50 83 ILE A C 1
ATOM 603 O O . ILE A 1 83 ? 24.001 -16.785 -13.156 1.00 96.50 83 ILE A O 1
ATOM 607 N N . THR A 1 84 ? 22.022 -15.896 -13.663 1.00 92.12 84 THR A N 1
ATOM 608 C CA . THR A 1 84 ? 22.531 -14.526 -13.813 1.00 92.12 84 THR A CA 1
ATOM 609 C C . THR A 1 84 ? 22.491 -13.753 -12.507 1.00 92.12 84 THR A C 1
ATOM 611 O O . THR A 1 84 ? 23.342 -12.899 -12.284 1.00 92.12 84 THR A O 1
ATOM 614 N N . SER A 1 85 ? 21.528 -14.056 -11.642 1.00 87.44 85 SER A N 1
ATOM 615 C CA . SER A 1 85 ? 21.440 -13.514 -10.289 1.00 87.44 85 SER A CA 1
ATOM 616 C C . SER A 1 85 ? 20.604 -14.434 -9.409 1.00 87.44 85 SER A C 1
ATOM 618 O O . SER A 1 85 ? 19.866 -15.291 -9.901 1.00 87.44 85 SER A O 1
ATOM 620 N N . SER A 1 86 ? 20.730 -14.273 -8.096 1.00 91.56 86 SER A N 1
ATOM 621 C CA . SER A 1 86 ? 19.892 -14.990 -7.144 1.00 91.56 86 SER A CA 1
ATOM 622 C C . SER A 1 86 ? 19.595 -14.153 -5.914 1.00 91.56 86 SER A C 1
ATOM 624 O O . SER A 1 86 ? 20.363 -13.262 -5.553 1.00 91.56 86 SER A O 1
ATOM 626 N N . ILE A 1 87 ? 18.486 -14.483 -5.271 1.00 88.31 87 ILE A N 1
ATOM 627 C CA . ILE A 1 87 ? 18.005 -13.889 -4.031 1.00 88.31 87 ILE A CA 1
ATOM 628 C C . ILE A 1 87 ? 17.835 -15.031 -3.040 1.00 88.31 87 ILE A C 1
ATOM 630 O O . ILE A 1 87 ? 17.125 -15.996 -3.320 1.00 88.31 87 ILE A O 1
ATOM 634 N N . VAL A 1 88 ? 18.504 -14.938 -1.897 1.00 86.25 88 VAL A N 1
ATOM 635 C CA . VAL A 1 88 ? 18.560 -16.001 -0.893 1.00 86.25 88 VAL A CA 1
ATOM 636 C C . VAL A 1 88 ? 17.974 -15.489 0.415 1.00 86.25 88 VAL A C 1
ATOM 638 O O . VAL A 1 88 ? 18.524 -14.566 1.004 1.00 86.25 88 VAL A O 1
ATOM 641 N N . ALA A 1 89 ? 16.910 -16.124 0.898 1.00 82.19 89 ALA A N 1
ATOM 642 C CA . ALA A 1 89 ? 16.365 -15.977 2.247 1.00 82.19 89 ALA A CA 1
ATOM 643 C C . ALA A 1 89 ? 16.663 -17.228 3.092 1.00 82.19 89 ALA A C 1
ATOM 645 O O . ALA A 1 89 ? 17.204 -18.218 2.592 1.00 82.19 89 ALA A O 1
ATOM 646 N N . SER A 1 90 ? 16.262 -17.219 4.364 1.00 82.62 90 SER A N 1
ATOM 647 C CA . SER A 1 90 ? 16.429 -18.361 5.275 1.00 82.62 90 SER A CA 1
ATOM 648 C C . SER A 1 90 ? 15.729 -19.644 4.799 1.00 82.62 90 SER A C 1
ATOM 650 O O . SER A 1 90 ? 16.262 -20.733 5.013 1.00 82.62 90 SER A O 1
ATOM 652 N N . ASP A 1 91 ? 14.581 -19.518 4.125 1.00 91.31 91 ASP A N 1
ATOM 653 C CA . ASP A 1 91 ? 13.766 -20.649 3.652 1.00 91.31 91 ASP A CA 1
ATOM 654 C C . ASP A 1 91 ? 13.150 -20.421 2.255 1.00 91.31 91 ASP A C 1
ATOM 656 O O . ASP A 1 91 ? 12.140 -21.008 1.869 1.00 91.31 91 ASP A O 1
ATOM 660 N N . THR A 1 92 ? 13.738 -19.526 1.464 1.00 90.31 92 THR A N 1
ATOM 661 C CA . THR A 1 92 ? 13.325 -19.270 0.077 1.00 90.31 92 THR A CA 1
ATOM 662 C C . THR A 1 92 ? 14.540 -18.907 -0.753 1.00 90.31 92 THR A C 1
ATOM 664 O O . THR A 1 92 ? 15.392 -18.154 -0.288 1.00 90.31 92 THR A O 1
ATOM 667 N N . VAL A 1 93 ? 14.608 -19.399 -1.987 1.00 94.81 93 VAL A N 1
ATOM 668 C CA . VAL A 1 93 ? 15.590 -18.929 -2.969 1.00 94.81 93 VAL A CA 1
ATOM 669 C C . VAL A 1 93 ? 14.898 -18.603 -4.279 1.00 94.81 93 VAL A C 1
ATOM 671 O O . VAL A 1 93 ? 14.020 -19.338 -4.723 1.00 94.81 93 VAL A O 1
ATOM 674 N N . GLN A 1 94 ? 15.298 -17.504 -4.902 1.00 97.00 94 GLN A N 1
ATOM 675 C CA . GLN A 1 94 ? 14.880 -17.130 -6.243 1.00 97.00 94 GLN A CA 1
ATOM 676 C C . GLN A 1 94 ? 16.113 -17.073 -7.143 1.00 97.00 94 GLN A C 1
ATOM 678 O O . GLN A 1 94 ? 17.126 -16.477 -6.782 1.00 97.00 94 GLN A O 1
ATOM 683 N N . LEU A 1 95 ? 16.040 -17.721 -8.300 1.00 96.38 95 LEU A N 1
ATOM 684 C CA . LEU A 1 95 ? 17.108 -17.786 -9.291 1.00 96.38 95 LEU A CA 1
ATOM 685 C C . LEU A 1 95 ? 16.632 -17.114 -10.574 1.00 96.38 95 LEU A C 1
ATOM 687 O O . LEU A 1 95 ? 15.629 -17.533 -11.148 1.00 96.38 95 LEU A O 1
ATOM 691 N N . THR A 1 96 ? 17.384 -16.135 -11.058 1.00 93.56 96 THR A N 1
ATOM 692 C CA . THR A 1 96 ? 17.191 -15.571 -12.395 1.00 93.56 96 THR A CA 1
ATOM 693 C C . THR A 1 96 ? 18.129 -16.284 -13.351 1.00 93.56 96 THR A C 1
ATOM 695 O O . THR A 1 96 ? 19.335 -16.360 -13.111 1.00 93.56 96 THR A O 1
ATOM 698 N N . LEU A 1 97 ? 17.583 -16.830 -14.431 1.00 94.31 97 LEU A N 1
ATOM 699 C CA . LEU A 1 97 ? 18.333 -17.572 -15.436 1.00 94.31 97 LEU A CA 1
ATOM 700 C C . LEU A 1 97 ? 18.672 -16.689 -16.640 1.00 94.31 97 LEU A C 1
ATOM 702 O O . LEU A 1 97 ? 17.993 -15.708 -16.939 1.00 94.31 97 LEU A O 1
ATOM 706 N N . ASN A 1 98 ? 19.696 -17.075 -17.401 1.00 91.94 98 ASN A N 1
ATOM 707 C CA . ASN A 1 98 ? 20.147 -16.317 -18.576 1.00 91.94 98 ASN A CA 1
ATOM 708 C C . ASN A 1 98 ? 19.113 -16.204 -19.714 1.00 91.94 98 ASN A C 1
ATOM 710 O O . ASN A 1 98 ? 19.255 -15.350 -20.586 1.00 91.94 98 ASN A O 1
ATOM 714 N N . ASN A 1 99 ? 18.090 -17.062 -19.726 1.00 81.81 99 ASN A N 1
ATOM 715 C CA . ASN A 1 99 ? 16.959 -16.991 -20.652 1.00 81.81 99 ASN A CA 1
ATOM 716 C C . ASN A 1 99 ? 15.801 -16.123 -20.114 1.00 81.81 99 ASN A C 1
ATOM 718 O O . ASN A 1 99 ? 14.695 -16.193 -20.650 1.00 81.81 99 ASN A O 1
ATOM 722 N N . GLY A 1 100 ? 16.036 -15.363 -19.041 1.00 81.19 100 GLY A N 1
ATOM 723 C CA . GLY A 1 100 ? 15.070 -14.479 -18.392 1.00 81.19 100 GLY A CA 1
ATOM 724 C C . GLY A 1 100 ? 14.041 -15.187 -17.512 1.00 81.19 100 GLY A C 1
ATOM 725 O O . GLY A 1 100 ? 13.198 -14.514 -16.930 1.00 81.19 100 GLY A O 1
ATOM 726 N N . ALA A 1 101 ? 14.070 -16.521 -17.409 1.00 87.31 101 ALA A N 1
ATOM 727 C CA . ALA A 1 101 ? 13.190 -17.237 -16.493 1.00 87.31 101 ALA A CA 1
ATOM 728 C C . ALA A 1 101 ? 13.574 -16.966 -15.035 1.00 87.31 101 ALA A C 1
ATOM 730 O O . ALA A 1 101 ? 14.758 -16.883 -14.698 1.00 87.31 101 ALA A O 1
ATOM 731 N N . ILE A 1 102 ? 12.565 -16.889 -14.177 1.00 93.88 102 ILE A N 1
ATOM 732 C CA . ILE A 1 102 ? 12.704 -16.687 -12.741 1.00 93.88 102 ILE A CA 1
ATOM 733 C C . ILE A 1 102 ? 12.152 -17.924 -12.043 1.00 93.88 102 ILE A C 1
ATOM 735 O O . ILE A 1 102 ? 11.009 -18.324 -12.269 1.00 93.88 102 ILE A O 1
ATOM 739 N N . VAL A 1 103 ? 12.975 -18.542 -11.201 1.00 95.75 103 VAL A N 1
ATOM 740 C CA . VAL A 1 103 ? 12.626 -19.745 -10.446 1.00 95.75 103 VAL A CA 1
ATOM 741 C C . VAL A 1 103 ? 12.629 -19.428 -8.964 1.00 95.75 103 VAL A C 1
ATOM 743 O O . VAL A 1 103 ? 13.694 -19.281 -8.374 1.00 95.75 1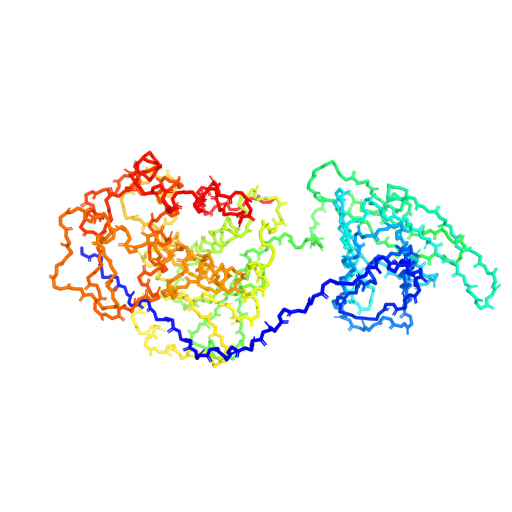03 VAL A O 1
ATOM 746 N N . THR A 1 104 ? 11.450 -19.383 -8.361 1.00 94.06 104 THR A N 1
ATOM 747 C CA . THR A 1 104 ? 11.254 -19.241 -6.919 1.00 94.06 104 THR A CA 1
ATOM 748 C C . THR A 1 104 ? 11.039 -20.610 -6.292 1.00 94.06 104 THR A C 1
ATOM 750 O O . THR A 1 104 ? 10.226 -21.402 -6.761 1.00 94.06 104 THR A O 1
ATOM 753 N N . VAL A 1 105 ? 11.758 -20.897 -5.216 1.00 95.00 105 VAL A N 1
ATOM 754 C CA . VAL A 1 105 ? 11.670 -22.146 -4.459 1.00 95.00 105 VAL A CA 1
ATOM 755 C C . VAL A 1 105 ? 11.241 -21.806 -3.042 1.00 95.00 105 VAL A C 1
ATOM 757 O O . VAL A 1 105 ? 11.986 -21.152 -2.312 1.00 95.00 105 VAL A O 1
ATOM 760 N N . LEU A 1 106 ? 10.040 -22.234 -2.662 1.00 87.81 106 LEU A N 1
ATOM 761 C CA . LEU A 1 106 ? 9.511 -22.089 -1.307 1.00 87.81 106 LEU A CA 1
ATOM 762 C C . LEU A 1 106 ? 9.949 -23.286 -0.452 1.00 87.81 106 LEU A C 1
ATOM 764 O O . LEU A 1 106 ? 10.090 -24.391 -0.970 1.00 87.81 106 LEU A O 1
ATOM 768 N N . GLY A 1 107 ? 10.172 -23.085 0.849 1.00 89.50 107 GLY A N 1
ATOM 769 C CA . GLY A 1 107 ? 10.678 -24.151 1.725 1.00 89.50 107 GLY A CA 1
ATOM 770 C C . GLY A 1 107 ? 12.126 -24.551 1.418 1.00 89.50 107 GLY A C 1
ATOM 771 O O . GLY A 1 107 ? 12.543 -25.677 1.705 1.00 89.50 107 GLY A O 1
ATOM 772 N N . ALA A 1 108 ? 12.892 -23.649 0.797 1.00 93.88 108 ALA A N 1
ATOM 773 C CA . ALA A 1 108 ? 14.222 -23.907 0.254 1.00 93.88 108 ALA A CA 1
ATOM 774 C C . ALA A 1 108 ? 15.218 -24.433 1.301 1.00 93.88 108 ALA A C 1
ATOM 776 O O . ALA A 1 108 ? 16.114 -25.209 0.959 1.00 93.88 108 ALA A O 1
ATOM 777 N N . GLY A 1 109 ? 15.053 -24.050 2.569 1.00 90.44 109 GLY A N 1
ATOM 778 C CA . GLY A 1 109 ? 15.881 -24.481 3.691 1.00 90.44 109 GLY A CA 1
ATOM 779 C C . GLY A 1 109 ? 15.659 -25.934 4.102 1.00 90.44 109 GLY A C 1
ATOM 780 O O . GLY A 1 109 ? 16.543 -26.533 4.717 1.00 90.44 109 GLY A O 1
ATOM 781 N N . SER A 1 110 ? 14.518 -26.513 3.727 1.00 88.31 110 SER A N 1
ATOM 782 C CA . SER A 1 110 ? 14.162 -27.911 3.995 1.00 88.31 110 SER A CA 1
ATOM 783 C C . SER A 1 110 ? 14.475 -28.873 2.837 1.00 88.31 110 SER A C 1
ATOM 785 O O . SER A 1 110 ? 14.458 -30.089 3.033 1.00 88.31 110 SER A O 1
ATOM 787 N N . MET A 1 111 ? 14.820 -28.350 1.653 1.00 93.81 111 MET A N 1
ATOM 788 C CA . MET A 1 111 ? 15.132 -29.140 0.456 1.00 93.81 111 MET A CA 1
ATOM 789 C C . MET A 1 111 ? 16.605 -29.570 0.376 1.00 93.81 111 MET A C 1
ATOM 791 O O . MET A 1 111 ? 17.513 -28.960 0.950 1.00 93.81 111 MET A O 1
ATOM 795 N N . SER A 1 112 ? 16.852 -30.611 -0.420 1.00 95.69 112 SER A N 1
ATOM 796 C CA . SER A 1 112 ? 18.191 -30.966 -0.902 1.00 95.69 112 SER A CA 1
ATOM 797 C C . SER A 1 112 ? 18.426 -30.461 -2.328 1.00 95.69 112 SER A C 1
ATOM 799 O O . SER A 1 112 ? 17.492 -30.235 -3.092 1.00 95.69 112 SER A O 1
ATOM 801 N N . TYR A 1 113 ? 19.687 -30.282 -2.707 1.00 97.56 113 TYR A N 1
ATOM 802 C CA . TYR A 1 113 ? 20.061 -29.733 -4.008 1.00 97.56 113 TYR A CA 1
ATOM 803 C C . TYR A 1 113 ? 21.064 -30.652 -4.684 1.00 97.56 113 TYR A C 1
ATOM 805 O O . TYR A 1 113 ? 21.984 -31.152 -4.043 1.00 97.56 113 TYR A O 1
ATOM 813 N N . THR A 1 114 ? 20.908 -30.869 -5.985 1.00 96.69 114 THR A N 1
ATOM 814 C CA . THR A 1 114 ? 21.875 -31.613 -6.794 1.00 96.69 114 THR A CA 1
ATOM 815 C C . THR A 1 114 ? 22.417 -30.698 -7.878 1.00 96.69 114 THR A C 1
ATOM 817 O O . THR A 1 114 ? 21.683 -30.304 -8.782 1.00 96.69 114 THR A O 1
ATOM 820 N N . LEU A 1 115 ? 23.701 -30.356 -7.792 1.00 96.38 115 LEU A N 1
ATOM 821 C CA . LEU A 1 115 ? 24.380 -29.568 -8.817 1.00 96.38 115 LEU A CA 1
ATOM 822 C C . LEU A 1 115 ? 24.921 -30.479 -9.914 1.00 96.38 115 LEU A C 1
ATOM 824 O O . LEU A 1 115 ? 25.563 -31.492 -9.628 1.00 96.38 115 LEU A O 1
ATOM 828 N N . GLY A 1 116 ? 24.707 -30.091 -11.164 1.00 91.19 116 GLY A N 1
ATOM 829 C CA . GLY A 1 116 ? 25.225 -30.783 -12.329 1.00 91.19 116 GLY A CA 1
ATOM 830 C C . GLY A 1 116 ? 24.542 -32.122 -12.592 1.00 91.19 116 GLY A C 1
ATOM 831 O O . GLY A 1 116 ? 23.332 -32.305 -12.424 1.00 91.19 116 GLY A O 1
ATOM 832 N N . GLY A 1 117 ? 25.353 -33.075 -13.036 1.00 84.31 117 GLY A N 1
ATOM 833 C CA . GLY A 1 117 ? 24.888 -34.339 -13.572 1.00 84.31 117 GLY A CA 1
ATOM 834 C C . GLY A 1 117 ? 24.547 -34.244 -15.057 1.00 84.31 117 GLY A C 1
ATOM 835 O O . GLY A 1 117 ? 24.075 -33.225 -15.563 1.00 84.31 117 GLY A O 1
ATOM 836 N N . ASP A 1 118 ? 24.808 -35.346 -15.749 1.00 73.31 118 ASP A N 1
ATOM 837 C CA . ASP A 1 118 ? 24.515 -35.542 -17.161 1.00 73.31 118 ASP A CA 1
ATOM 838 C C . ASP A 1 118 ? 23.992 -36.975 -17.346 1.00 73.31 118 ASP A C 1
ATOM 840 O O . ASP A 1 118 ? 24.782 -37.921 -17.453 1.00 73.31 118 ASP A O 1
ATOM 844 N N . PRO A 1 119 ? 22.660 -37.163 -17.365 1.00 63.59 119 PRO A N 1
ATOM 845 C CA . PRO A 1 119 ? 22.053 -38.480 -17.526 1.00 63.59 119 PRO A CA 1
ATOM 846 C C . PRO A 1 119 ? 22.387 -39.152 -18.865 1.00 63.59 119 PRO A C 1
ATOM 848 O O . PRO A 1 119 ? 22.298 -40.374 -18.967 1.00 63.59 119 PRO A O 1
ATOM 851 N N . LEU A 1 120 ? 22.771 -38.380 -19.890 1.00 65.69 120 LEU A N 1
ATOM 852 C CA . LEU A 1 120 ? 23.116 -38.902 -21.214 1.00 65.69 120 LEU A CA 1
ATOM 853 C C . LEU A 1 120 ? 24.553 -39.430 -21.255 1.00 65.69 120 LEU A C 1
ATOM 855 O O . LEU A 1 120 ? 24.825 -40.398 -21.964 1.00 65.69 120 LEU A O 1
ATOM 859 N N . ASN A 1 121 ? 25.451 -38.831 -20.468 1.00 72.50 121 ASN A N 1
ATOM 860 C CA . ASN A 1 121 ? 26.857 -39.229 -20.372 1.00 72.50 121 ASN A CA 1
ATOM 861 C C . ASN A 1 121 ? 27.201 -40.019 -19.092 1.00 72.50 121 ASN A C 1
ATOM 863 O O . ASN A 1 121 ? 28.345 -40.434 -18.915 1.00 72.50 121 ASN A O 1
ATOM 867 N N . GLY A 1 122 ? 26.220 -40.274 -18.220 1.00 72.81 122 GLY A N 1
ATOM 868 C CA . GLY A 1 122 ? 26.385 -41.072 -17.000 1.00 72.81 122 GLY A CA 1
ATOM 869 C C . GLY A 1 122 ? 27.146 -40.361 -15.876 1.00 72.81 122 GLY A C 1
ATOM 870 O O . GLY A 1 122 ? 27.633 -41.020 -14.957 1.00 72.81 122 GLY A O 1
ATOM 871 N N . THR A 1 123 ? 27.258 -39.033 -15.938 1.00 80.69 123 THR A N 1
ATOM 872 C CA . THR A 1 123 ? 27.897 -38.226 -14.892 1.00 80.69 123 THR A CA 1
ATOM 873 C C . THR A 1 123 ? 26.884 -37.957 -13.784 1.00 80.69 123 THR A C 1
ATOM 875 O O . THR A 1 123 ? 25.808 -37.420 -14.043 1.00 80.69 123 THR A O 1
ATOM 878 N N . ALA A 1 124 ? 27.208 -38.329 -12.545 1.00 81.19 124 ALA A N 1
ATOM 879 C CA . ALA A 1 124 ? 26.371 -38.025 -11.388 1.00 81.19 124 ALA A CA 1
ATOM 880 C C . ALA A 1 124 ? 26.560 -36.566 -10.945 1.00 81.19 124 ALA A C 1
ATOM 882 O O . ALA A 1 124 ? 27.672 -36.043 -10.997 1.00 81.19 124 ALA A O 1
ATOM 883 N N . GLY A 1 125 ? 25.480 -35.927 -10.492 1.00 87.06 125 GLY A N 1
ATOM 884 C CA . GLY A 1 125 ? 25.553 -34.614 -9.855 1.00 87.06 125 GLY A CA 1
ATOM 885 C C . GLY A 1 125 ? 26.066 -34.686 -8.413 1.00 87.06 125 GLY A C 1
ATOM 886 O O . GLY A 1 125 ? 26.177 -35.762 -7.820 1.00 87.06 125 GLY A O 1
ATOM 887 N N . SER A 1 126 ? 26.361 -33.523 -7.838 1.00 91.75 126 SER A N 1
ATOM 888 C CA . SER A 1 126 ? 26.850 -33.369 -6.467 1.00 91.75 126 SER A CA 1
ATOM 889 C C . SER A 1 126 ? 25.720 -32.934 -5.537 1.00 91.75 126 SER A C 1
ATOM 891 O O . SER A 1 126 ? 25.103 -31.893 -5.760 1.00 91.75 126 SER A O 1
ATOM 893 N N . SER A 1 127 ? 25.448 -33.726 -4.498 1.00 94.38 127 SER A N 1
ATOM 894 C CA . SER A 1 127 ? 24.392 -33.440 -3.520 1.00 94.38 127 SER A CA 1
ATOM 895 C C . SER A 1 127 ? 24.845 -32.404 -2.483 1.00 94.38 127 SER A C 1
ATOM 897 O O . SER A 1 127 ? 25.963 -32.465 -1.966 1.00 94.38 127 SER A O 1
ATOM 899 N N . LYS A 1 128 ? 23.963 -31.453 -2.180 1.00 94.88 128 LYS A N 1
ATOM 900 C CA . LYS A 1 128 ? 24.155 -30.314 -1.280 1.00 94.88 128 LYS A CA 1
ATOM 901 C C . LYS A 1 128 ? 22.920 -30.147 -0.390 1.00 94.88 128 LYS A C 1
ATOM 903 O O . LYS A 1 128 ? 21.799 -30.438 -0.805 1.00 94.88 128 LYS A O 1
ATOM 908 N N . ASN A 1 129 ? 23.121 -29.639 0.823 1.00 94.69 129 ASN A N 1
ATOM 909 C CA . ASN A 1 129 ? 22.038 -29.018 1.590 1.00 94.69 129 ASN A CA 1
ATOM 910 C C . ASN A 1 129 ? 21.885 -27.549 1.166 1.00 94.69 129 ASN A C 1
ATOM 912 O O . ASN A 1 129 ? 22.692 -27.048 0.379 1.00 94.69 129 ASN A O 1
ATOM 916 N N . TYR A 1 130 ? 20.881 -26.856 1.699 1.00 95.75 130 TYR A N 1
ATOM 917 C CA . TYR A 1 130 ? 20.616 -25.471 1.320 1.00 95.75 130 TYR A CA 1
ATOM 918 C C . TYR A 1 130 ? 21.811 -24.534 1.547 1.00 95.75 130 TYR A C 1
ATOM 920 O O . TYR A 1 130 ? 22.188 -23.789 0.647 1.00 95.75 130 TYR A O 1
ATOM 928 N N . GLN A 1 131 ? 22.481 -24.624 2.702 1.00 92.75 131 GLN A N 1
ATOM 929 C CA . GLN A 1 131 ? 23.635 -23.770 3.002 1.00 92.75 131 GLN A CA 1
ATOM 930 C C . GLN A 1 131 ? 24.796 -23.993 2.025 1.00 92.75 131 GLN A C 1
ATOM 932 O O . GLN A 1 131 ? 25.352 -23.022 1.519 1.00 92.75 131 GLN A O 1
ATOM 937 N N . SER A 1 132 ? 25.147 -25.251 1.733 1.00 92.88 132 SER A N 1
ATOM 938 C CA . SER A 1 132 ? 26.215 -25.577 0.781 1.00 92.88 132 SER A CA 1
ATOM 939 C C . SER A 1 132 ? 25.828 -25.280 -0.666 1.00 92.88 132 SER A C 1
ATOM 941 O O . SER A 1 132 ? 26.690 -24.947 -1.467 1.00 92.88 132 SER A O 1
ATOM 943 N N . PHE A 1 133 ? 24.549 -25.388 -1.026 1.00 97.38 133 PHE A N 1
ATOM 944 C CA . PHE A 1 133 ? 24.063 -24.949 -2.333 1.00 97.38 133 PHE A CA 1
ATOM 945 C C . PHE A 1 133 ? 24.270 -23.442 -2.506 1.00 97.38 133 PHE A C 1
ATOM 947 O O . PHE A 1 133 ? 24.882 -23.013 -3.480 1.00 97.38 133 PHE A O 1
ATOM 954 N N . VAL A 1 134 ? 23.823 -22.651 -1.533 1.00 96.38 134 VAL A N 1
ATOM 955 C CA . VAL A 1 134 ? 23.943 -21.191 -1.559 1.00 96.38 134 VAL A CA 1
ATOM 956 C C . VAL A 1 134 ? 25.406 -20.744 -1.600 1.00 96.38 134 VAL A C 1
ATOM 958 O O . VAL A 1 134 ? 25.751 -19.869 -2.394 1.00 96.38 134 VAL A O 1
ATOM 961 N N . SER A 1 135 ? 26.290 -21.363 -0.813 1.00 92.88 135 SER A N 1
ATOM 962 C CA . SER A 1 135 ? 27.716 -21.021 -0.856 1.00 92.88 135 SER A CA 1
ATOM 963 C C . SER A 1 135 ? 28.369 -21.412 -2.173 1.00 92.88 135 SER A C 1
ATOM 965 O O . SER A 1 135 ? 29.069 -20.601 -2.779 1.00 92.88 135 SER A O 1
ATOM 967 N N . ASP A 1 136 ? 28.136 -22.642 -2.629 1.00 91.75 136 ASP A N 1
ATOM 968 C CA . ASP A 1 136 ? 28.918 -23.224 -3.715 1.00 91.75 136 ASP A CA 1
ATOM 969 C C . ASP A 1 136 ? 28.397 -22.799 -5.089 1.00 91.75 136 ASP A C 1
ATOM 971 O O . ASP A 1 136 ? 29.192 -22.648 -6.011 1.00 91.75 136 ASP A O 1
ATOM 975 N N . ALA A 1 137 ? 27.082 -22.608 -5.233 1.00 94.44 137 ALA A N 1
ATOM 976 C CA . ALA A 1 137 ? 26.449 -22.237 -6.496 1.00 94.44 137 ALA A CA 1
ATOM 977 C C . ALA A 1 137 ? 26.122 -20.748 -6.602 1.00 94.44 137 ALA A C 1
ATOM 979 O O . ALA A 1 137 ? 26.073 -20.237 -7.717 1.00 94.44 137 ALA A O 1
ATOM 980 N N . LEU A 1 138 ? 25.875 -20.056 -5.485 1.00 95.25 138 LEU A N 1
ATOM 981 C CA . LEU A 1 138 ? 25.417 -18.661 -5.495 1.00 95.25 138 LEU A CA 1
ATOM 982 C C . LEU A 1 138 ? 26.440 -17.693 -4.884 1.00 95.25 138 LEU A C 1
ATOM 984 O O . LEU A 1 138 ? 26.237 -16.484 -4.924 1.00 95.25 138 LEU A O 1
ATOM 988 N N . GLY A 1 139 ? 27.550 -18.182 -4.322 1.00 89.12 139 GLY A N 1
ATOM 989 C CA . GLY A 1 139 ? 28.640 -17.326 -3.842 1.00 89.12 139 GLY A CA 1
ATOM 990 C C . GLY A 1 139 ? 28.300 -16.446 -2.646 1.00 89.12 139 GLY A C 1
ATOM 991 O O . GLY A 1 139 ? 28.961 -15.431 -2.443 1.00 89.12 139 GLY A O 1
ATOM 992 N N . THR A 1 140 ? 27.269 -16.802 -1.883 1.00 89.94 140 THR A N 1
ATOM 993 C CA . THR A 1 140 ? 26.809 -16.044 -0.712 1.00 89.94 140 THR A CA 1
ATOM 994 C C . THR A 1 140 ? 26.510 -16.987 0.458 1.00 89.94 140 THR A C 1
ATOM 996 O O . THR A 1 140 ? 26.868 -18.164 0.425 1.00 89.94 140 THR A O 1
ATOM 999 N N . SER A 1 141 ? 25.894 -16.496 1.529 1.00 90.69 141 SER A N 1
ATOM 1000 C CA . SER A 1 141 ? 25.492 -17.298 2.690 1.00 90.69 141 SER A CA 1
ATOM 1001 C C . SER A 1 141 ? 24.007 -17.139 2.978 1.00 90.69 141 SER A C 1
ATOM 1003 O O . SER A 1 141 ? 23.481 -16.043 2.838 1.00 90.69 141 SER A O 1
ATOM 1005 N N . VAL A 1 142 ? 23.348 -18.198 3.452 1.00 83.69 142 VAL A N 1
ATOM 1006 C CA . VAL A 1 142 ? 21.943 -18.126 3.883 1.00 83.69 142 VAL A CA 1
ATOM 1007 C C . VAL A 1 142 ? 21.817 -17.121 5.037 1.00 83.69 142 VAL A C 1
ATOM 1009 O O . VAL A 1 142 ? 22.460 -17.330 6.073 1.00 83.69 142 VAL A O 1
ATOM 1012 N N . PRO A 1 143 ? 21.025 -16.045 4.895 1.00 71.25 143 PRO A N 1
ATOM 1013 C CA . PRO A 1 143 ? 20.856 -15.077 5.964 1.00 71.25 143 PRO A CA 1
ATOM 1014 C C . PRO A 1 143 ? 19.978 -15.649 7.078 1.00 71.25 143 PRO A C 1
ATOM 1016 O O . PRO A 1 143 ? 19.119 -16.501 6.852 1.00 71.25 143 PRO A O 1
ATOM 1019 N N . VAL A 1 144 ? 20.188 -15.163 8.302 1.00 66.19 144 VAL A N 1
ATOM 1020 C CA . VAL A 1 144 ? 19.340 -15.524 9.451 1.00 66.19 144 VAL A CA 1
ATOM 1021 C C . VAL A 1 144 ? 17.966 -14.848 9.341 1.00 66.19 144 VAL A C 1
ATOM 1023 O O . VAL A 1 144 ? 16.960 -15.447 9.713 1.00 66.19 144 VAL A O 1
ATOM 1026 N N . THR A 1 145 ? 17.924 -13.627 8.802 1.00 59.09 145 THR A N 1
ATOM 1027 C CA . THR A 1 145 ? 16.726 -12.805 8.565 1.00 59.09 145 THR A CA 1
ATOM 1028 C C . THR A 1 145 ? 16.888 -12.021 7.262 1.00 59.09 145 THR A C 1
ATOM 1030 O O . THR A 1 145 ? 18.015 -11.678 6.909 1.00 59.09 145 THR A O 1
ATOM 1033 N N . GLY A 1 146 ? 15.786 -11.700 6.579 1.00 64.50 146 GLY A N 1
ATOM 1034 C CA . GLY A 1 146 ? 15.813 -10.966 5.308 1.00 64.50 146 GLY A CA 1
ATOM 1035 C C . GLY A 1 146 ? 16.410 -11.779 4.155 1.00 64.50 146 GLY A C 1
ATOM 1036 O O . GLY A 1 146 ? 16.421 -13.015 4.186 1.00 64.50 146 GLY A O 1
ATOM 1037 N N . THR A 1 147 ? 16.912 -11.080 3.140 1.00 74.50 147 THR A N 1
ATOM 1038 C CA . THR A 1 147 ? 17.482 -11.673 1.927 1.00 74.50 147 THR A CA 1
ATOM 1039 C C . THR A 1 147 ? 18.898 -11.180 1.648 1.00 74.50 147 THR A C 1
ATOM 1041 O O . THR A 1 147 ? 19.278 -10.078 2.027 1.00 74.50 147 THR A O 1
ATOM 1044 N N . VAL A 1 148 ? 19.687 -11.975 0.926 1.00 70.44 148 VAL A N 1
ATOM 1045 C CA . VAL A 1 148 ? 20.975 -11.552 0.356 1.00 70.44 148 VAL A CA 1
ATOM 1046 C C . VAL A 1 148 ? 21.013 -11.859 -1.133 1.00 70.44 148 VAL A C 1
ATOM 1048 O O . VAL A 1 148 ? 20.450 -12.859 -1.582 1.00 70.44 148 VAL A O 1
ATOM 1051 N N . SER A 1 149 ? 21.701 -11.022 -1.906 1.00 86.81 149 SER A N 1
ATOM 1052 C CA . SER A 1 149 ? 22.008 -11.340 -3.300 1.00 86.81 149 SER A CA 1
ATOM 1053 C C . SER A 1 149 ? 23.112 -12.389 -3.370 1.00 86.81 149 SER A C 1
ATOM 1055 O O . SER A 1 149 ? 24.156 -12.253 -2.725 1.00 86.81 149 SER A O 1
ATOM 1057 N N . GLY A 1 150 ? 22.904 -13.421 -4.178 1.00 82.75 150 GLY A N 1
ATOM 1058 C CA . GLY A 1 150 ? 23.983 -14.276 -4.661 1.00 82.75 150 GLY A CA 1
ATOM 1059 C C . GLY A 1 150 ? 24.504 -13.799 -6.017 1.00 82.75 150 GLY A C 1
ATOM 1060 O O . GLY A 1 150 ? 23.802 -13.120 -6.770 1.00 82.75 150 GLY A O 1
ATOM 1061 N N . GLY A 1 151 ? 25.749 -14.154 -6.323 1.00 79.62 151 GLY A N 1
ATOM 1062 C CA . GLY A 1 151 ? 26.401 -13.857 -7.594 1.00 79.62 151 GLY A CA 1
ATOM 1063 C C . GLY A 1 151 ? 25.837 -14.663 -8.766 1.00 79.62 151 GLY A C 1
ATOM 1064 O O . GLY A 1 151 ? 25.007 -15.560 -8.603 1.00 79.62 151 GLY A O 1
ATOM 1065 N N . SER A 1 152 ? 26.316 -14.343 -9.967 1.00 88.19 152 SER A N 1
ATOM 1066 C CA . SER A 1 152 ? 26.049 -15.151 -11.155 1.00 88.19 152 SER A CA 1
ATOM 1067 C C . SER A 1 152 ? 26.872 -16.437 -11.128 1.00 88.19 152 SER A C 1
ATOM 1069 O O . SER A 1 152 ? 27.992 -16.473 -10.600 1.00 88.19 152 SER A O 1
ATOM 1071 N N . SER A 1 153 ? 26.329 -17.496 -11.723 1.00 95.00 153 SER A N 1
ATOM 1072 C CA . SER A 1 153 ? 27.034 -18.762 -11.841 1.00 95.00 153 SER A CA 1
ATOM 1073 C C . SER A 1 153 ? 26.661 -19.584 -13.068 1.00 95.00 153 SER A C 1
ATOM 1075 O O . SER A 1 153 ? 25.557 -19.510 -13.615 1.00 95.00 153 SER A O 1
ATOM 1077 N N . LEU A 1 154 ? 27.617 -20.398 -13.507 1.00 95.44 154 LEU A N 1
ATOM 1078 C CA . LEU A 1 154 ? 27.400 -21.483 -14.457 1.00 95.44 154 LEU A CA 1
ATOM 1079 C C . LEU A 1 154 ? 27.529 -22.815 -13.718 1.00 95.44 154 LEU A C 1
ATOM 1081 O O . LEU A 1 154 ? 28.566 -23.090 -13.115 1.00 95.44 154 LEU A O 1
ATOM 1085 N N . ILE A 1 155 ? 26.489 -23.646 -13.774 1.00 95.88 155 ILE A N 1
ATOM 1086 C CA . ILE A 1 155 ? 26.515 -24.983 -13.178 1.00 95.88 155 ILE A CA 1
ATOM 1087 C C . ILE A 1 155 ? 27.232 -25.943 -14.127 1.00 95.88 155 ILE A C 1
ATOM 1089 O O . ILE A 1 155 ? 26.817 -26.115 -15.274 1.00 95.88 155 ILE A O 1
ATOM 1093 N N . ASN A 1 156 ? 28.283 -26.610 -13.659 1.00 91.62 156 ASN A N 1
ATOM 1094 C CA . ASN A 1 156 ? 29.040 -27.571 -14.453 1.00 91.62 156 ASN A CA 1
ATOM 1095 C C . ASN A 1 156 ? 28.448 -28.977 -14.344 1.00 91.62 156 ASN A C 1
ATOM 1097 O O . ASN A 1 156 ? 27.864 -29.364 -13.333 1.00 91.62 156 ASN A O 1
ATOM 1101 N N . ALA A 1 157 ? 28.641 -29.789 -15.385 1.00 89.00 157 ALA A N 1
ATOM 1102 C CA . ALA A 1 157 ? 28.163 -31.174 -15.401 1.00 89.00 157 ALA A CA 1
ATOM 1103 C C . ALA A 1 157 ? 28.801 -32.054 -14.305 1.00 89.00 157 ALA A C 1
ATOM 1105 O O . ALA A 1 157 ? 28.189 -33.037 -13.894 1.00 89.00 157 ALA A O 1
ATOM 1106 N N . ASP A 1 158 ? 29.991 -31.696 -13.811 1.00 88.00 158 ASP A N 1
ATOM 1107 C CA . ASP A 1 158 ? 30.706 -32.401 -12.735 1.00 88.00 158 ASP A CA 1
ATOM 1108 C C . ASP A 1 158 ? 30.208 -32.058 -11.316 1.00 88.00 158 ASP A C 1
ATOM 1110 O O . ASP A 1 158 ? 30.724 -32.585 -10.329 1.00 88.00 158 ASP A O 1
ATOM 1114 N N . GLY A 1 159 ? 29.204 -31.182 -11.208 1.00 88.00 159 GLY A N 1
ATOM 1115 C CA . GLY A 1 159 ? 28.615 -30.753 -9.944 1.00 88.00 159 GLY A CA 1
ATOM 1116 C C . GLY A 1 159 ? 29.373 -29.641 -9.218 1.00 88.00 159 GLY A C 1
ATOM 1117 O O . GLY A 1 159 ? 29.057 -29.357 -8.060 1.00 88.00 159 GLY A O 1
ATOM 1118 N N . SER A 1 160 ? 30.344 -29.006 -9.879 1.00 91.69 160 SER A N 1
ATOM 1119 C CA . SER A 1 160 ? 30.882 -27.700 -9.485 1.00 91.69 160 SER A CA 1
ATOM 1120 C C . SER A 1 160 ? 30.060 -26.544 -10.076 1.00 91.69 160 SER A C 1
ATOM 1122 O O . SER A 1 160 ? 29.216 -26.749 -10.952 1.00 91.69 160 SER A O 1
ATOM 1124 N N . ALA A 1 161 ? 30.302 -25.321 -9.603 1.00 93.00 161 ALA A N 1
ATOM 1125 C CA . ALA A 1 161 ? 29.761 -24.105 -10.200 1.00 93.00 161 ALA A CA 1
ATOM 1126 C C . ALA A 1 161 ? 30.862 -23.048 -10.347 1.00 93.00 161 ALA A C 1
ATOM 1128 O O . ALA A 1 161 ? 31.705 -22.882 -9.463 1.00 93.00 161 ALA A O 1
ATOM 1129 N 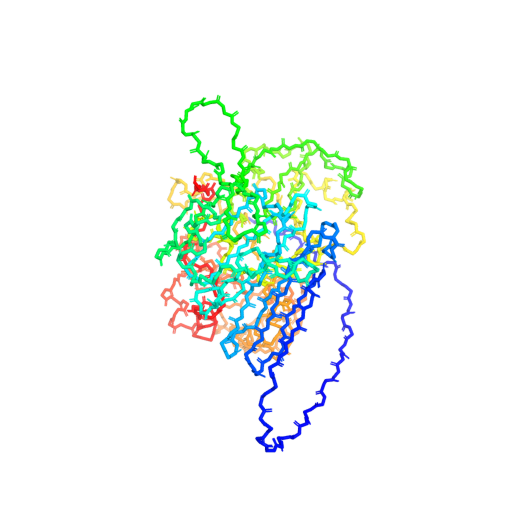N . GLU A 1 162 ? 30.857 -22.336 -11.470 1.00 93.06 162 GLU A N 1
ATOM 1130 C CA . GLU A 1 162 ? 31.741 -21.195 -11.711 1.00 93.06 162 GLU A CA 1
ATOM 1131 C C . GLU A 1 162 ? 31.045 -19.924 -11.242 1.00 93.06 162 GLU A C 1
ATOM 1133 O O . GLU A 1 162 ? 30.189 -19.388 -11.942 1.00 93.06 162 GLU A O 1
ATOM 1138 N N . VAL A 1 163 ? 31.388 -19.463 -10.041 1.00 87.44 163 VAL A N 1
ATOM 1139 C CA . VAL A 1 163 ? 30.760 -18.300 -9.408 1.00 87.44 163 VAL A CA 1
ATOM 1140 C C . VAL A 1 163 ? 31.583 -17.041 -9.669 1.00 87.44 163 VAL A C 1
ATOM 1142 O O . VAL A 1 163 ? 32.787 -17.014 -9.408 1.00 87.44 163 VAL A O 1
ATOM 1145 N N . SER A 1 164 ? 30.930 -15.976 -10.132 1.00 80.38 164 SER A N 1
ATOM 1146 C CA . SER A 1 164 ? 31.545 -14.647 -10.246 1.00 80.38 164 SER A CA 1
ATOM 1147 C C . SER A 1 164 ? 31.136 -13.773 -9.056 1.00 80.38 164 SER A C 1
ATOM 1149 O O . SER A 1 164 ? 29.952 -13.527 -8.836 1.00 80.38 164 SER A O 1
ATOM 1151 N N . SER A 1 165 ? 32.115 -13.322 -8.262 1.00 52.69 165 SER A N 1
ATOM 1152 C CA . S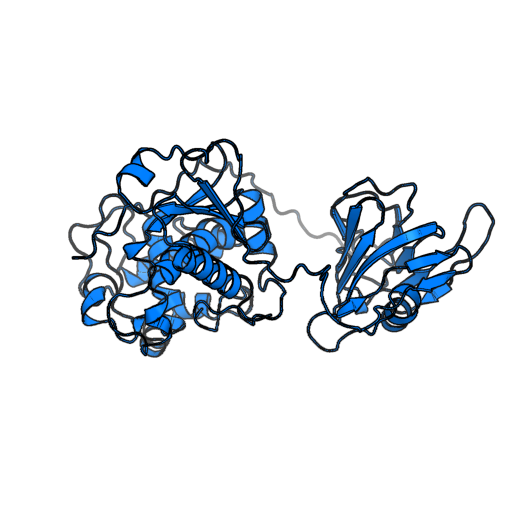ER A 1 165 ? 31.888 -12.503 -7.061 1.00 52.69 165 SER A CA 1
ATOM 1153 C C . SER A 1 165 ? 31.496 -11.061 -7.393 1.00 52.69 165 SER A C 1
ATOM 1155 O O . SER A 1 165 ? 32.062 -10.467 -8.311 1.00 52.69 165 SER A O 1
ATOM 1157 N N . VAL A 1 166 ? 30.632 -10.465 -6.567 1.00 51.16 166 VAL A N 1
ATOM 1158 C CA . VAL A 1 166 ? 30.360 -9.019 -6.552 1.00 51.16 166 VAL A CA 1
ATOM 1159 C C . VAL A 1 166 ? 31.613 -8.289 -6.042 1.00 51.16 166 VAL A C 1
ATOM 1161 O O . VAL A 1 166 ? 31.953 -8.390 -4.865 1.00 51.16 166 VAL A O 1
ATOM 1164 N N . THR A 1 167 ? 32.357 -7.604 -6.914 1.00 34.75 167 THR A N 1
ATOM 1165 C CA . THR A 1 167 ? 33.472 -6.733 -6.501 1.00 34.75 167 THR A CA 1
ATOM 1166 C C . THR A 1 167 ? 32.951 -5.369 -6.061 1.00 34.75 167 THR A C 1
ATOM 1168 O O . THR A 1 167 ? 32.401 -4.633 -6.876 1.00 34.75 167 THR A O 1
ATOM 1171 N N . ASP A 1 168 ? 33.175 -5.042 -4.789 1.00 42.47 168 ASP A N 1
ATOM 1172 C CA . ASP A 1 168 ? 33.047 -3.704 -4.203 1.00 42.47 168 ASP A CA 1
ATOM 1173 C C . ASP A 1 168 ? 34.092 -2.739 -4.805 1.00 42.47 168 ASP A C 1
ATOM 1175 O O . ASP A 1 168 ? 35.285 -3.059 -4.863 1.00 42.47 168 ASP A O 1
ATOM 1179 N N . GLY A 1 169 ? 33.637 -1.576 -5.285 1.00 27.73 169 GLY A N 1
ATOM 1180 C CA . GLY A 1 169 ? 34.478 -0.536 -5.879 1.00 27.73 169 GLY A CA 1
ATOM 1181 C C . GLY A 1 169 ? 33.732 0.508 -6.723 1.00 27.73 169 GLY A C 1
ATOM 1182 O O . GLY A 1 169 ? 33.837 0.463 -7.941 1.00 27.73 169 GLY A O 1
ATOM 1183 N N . GLY A 1 170 ? 33.055 1.457 -6.059 1.00 28.44 170 GLY A N 1
ATOM 1184 C CA . GLY A 1 170 ? 32.882 2.876 -6.446 1.00 28.44 170 GLY A CA 1
ATOM 1185 C C . GLY A 1 170 ? 32.210 3.249 -7.782 1.00 28.44 170 GLY A C 1
ATOM 1186 O O . GLY A 1 170 ? 32.814 3.072 -8.831 1.00 28.44 170 GLY A O 1
ATOM 1187 N N . GLU A 1 171 ? 31.034 3.897 -7.684 1.00 34.44 171 GLU A N 1
ATOM 1188 C CA . GLU A 1 171 ? 30.316 4.708 -8.704 1.00 34.44 171 GLU A CA 1
ATOM 1189 C C . GLU A 1 171 ? 30.244 4.115 -10.129 1.00 34.44 171 GLU A C 1
ATOM 1191 O O . GLU A 1 171 ? 31.188 4.178 -10.907 1.00 34.44 171 GLU A O 1
ATOM 1196 N N . GLY A 1 172 ? 29.127 3.610 -10.636 1.00 38.12 172 GLY A N 1
ATOM 1197 C CA . GLY A 1 172 ? 27.767 3.480 -10.143 1.00 38.12 172 GLY A CA 1
ATOM 1198 C C . GLY A 1 172 ? 27.003 2.739 -11.243 1.00 38.12 172 GLY A C 1
ATOM 1199 O O . GLY A 1 172 ? 26.976 3.193 -12.385 1.00 38.12 172 GLY A O 1
ATOM 1200 N N . ALA A 1 173 ? 26.494 1.556 -10.913 1.00 30.73 173 ALA A N 1
ATOM 1201 C CA . ALA A 1 173 ? 25.530 0.781 -11.692 1.00 30.73 173 ALA A CA 1
ATOM 1202 C C . ALA A 1 173 ? 25.054 -0.382 -10.804 1.00 30.73 173 ALA A C 1
ATOM 1204 O O . ALA A 1 173 ? 25.489 -1.524 -10.959 1.00 30.73 173 ALA A O 1
ATOM 1205 N N . GLY A 1 174 ? 24.217 -0.052 -9.814 1.00 29.02 174 GLY A N 1
ATOM 1206 C CA . GLY A 1 174 ? 23.252 -1.002 -9.253 1.00 29.02 174 GLY A CA 1
ATOM 1207 C C . GLY A 1 174 ? 22.252 -1.406 -10.348 1.00 29.02 174 GLY A C 1
ATOM 1208 O O . GLY A 1 174 ? 22.125 -0.727 -11.359 1.00 29.02 174 GLY A O 1
ATOM 1209 N N . GLY A 1 175 ? 21.543 -2.518 -10.280 1.00 30.72 175 GLY A N 1
ATOM 1210 C CA . GLY A 1 175 ? 21.396 -3.481 -9.212 1.00 30.72 175 GLY A CA 1
ATOM 1211 C C . GLY A 1 175 ? 20.775 -4.753 -9.786 1.00 30.72 175 GLY A C 1
ATOM 1212 O O . GLY A 1 175 ? 20.853 -5.034 -10.983 1.00 30.72 175 GLY A O 1
ATOM 1213 N N . GLY A 1 176 ? 20.153 -5.521 -8.907 1.00 28.48 176 GLY A N 1
ATOM 1214 C CA . GLY A 1 176 ? 19.384 -6.704 -9.267 1.00 28.48 176 GLY A CA 1
ATOM 1215 C C . GLY A 1 176 ? 18.514 -7.255 -8.136 1.00 28.48 176 GLY A C 1
ATOM 1216 O O . GLY A 1 176 ? 17.859 -8.263 -8.347 1.00 28.48 176 GLY A O 1
ATOM 1217 N N . TYR A 1 177 ? 18.489 -6.618 -6.961 1.00 34.12 177 TYR A N 1
ATOM 1218 C CA . TYR A 1 177 ? 17.293 -5.849 -6.629 1.00 34.12 177 TYR A CA 1
ATOM 1219 C C . TYR A 1 177 ? 17.506 -4.513 -7.316 1.00 34.12 177 TYR A C 1
ATOM 1221 O O . TYR A 1 177 ? 18.575 -3.911 -7.155 1.00 34.12 177 TYR A O 1
ATOM 1229 N N . THR A 1 178 ? 16.574 -4.083 -8.151 1.00 34.88 178 THR A N 1
ATOM 1230 C CA . THR A 1 178 ? 16.462 -2.647 -8.350 1.00 34.88 178 THR A CA 1
ATOM 1231 C C . THR A 1 178 ? 16.258 -2.093 -6.947 1.00 34.88 178 THR A C 1
ATOM 1233 O O . THR A 1 178 ? 15.243 -2.391 -6.321 1.00 34.88 178 THR A O 1
ATOM 1236 N N . GLU A 1 179 ? 17.241 -1.340 -6.449 1.00 41.19 179 GLU A N 1
ATOM 1237 C CA . GLU A 1 179 ? 16.925 -0.144 -5.670 1.00 41.19 179 GLU A CA 1
ATOM 1238 C C . GLU A 1 179 ? 15.614 0.391 -6.245 1.00 41.19 179 GLU A C 1
ATOM 1240 O O . GLU A 1 179 ? 15.522 0.468 -7.480 1.00 41.19 179 GLU A O 1
ATOM 1245 N N . ILE A 1 180 ? 14.572 0.596 -5.427 1.00 50.06 180 ILE A N 1
ATOM 1246 C CA . ILE A 1 180 ? 13.363 1.225 -5.965 1.00 50.06 180 ILE A CA 1
ATOM 1247 C C . ILE A 1 180 ? 13.817 2.582 -6.471 1.00 50.06 180 ILE A C 1
ATOM 1249 O O . ILE A 1 180 ? 14.011 3.530 -5.713 1.00 50.06 180 ILE A O 1
ATOM 1253 N N . ASP A 1 181 ? 14.058 2.629 -7.771 1.00 58.78 181 ASP A N 1
ATOM 1254 C CA . ASP A 1 181 ? 14.467 3.824 -8.440 1.00 58.78 181 ASP A CA 1
ATOM 1255 C C . ASP A 1 181 ? 13.179 4.600 -8.611 1.00 58.78 181 ASP A C 1
ATOM 1257 O O . ASP A 1 181 ? 12.419 4.403 -9.563 1.00 58.78 181 ASP A O 1
ATOM 1261 N N . PHE A 1 182 ? 12.923 5.473 -7.642 1.00 80.31 182 PHE A N 1
ATOM 1262 C CA . PHE A 1 182 ? 11.878 6.482 -7.686 1.00 80.31 182 PHE A CA 1
ATOM 1263 C C . PHE A 1 182 ? 12.184 7.544 -8.765 1.00 80.31 182 PHE A C 1
ATOM 1265 O O . PHE A 1 182 ? 11.952 8.741 -8.586 1.00 80.31 182 PHE A O 1
ATOM 1272 N N . THR A 1 183 ? 12.711 7.112 -9.912 1.00 82.81 183 THR A N 1
ATOM 1273 C CA . THR A 1 183 ? 12.961 7.939 -11.076 1.00 82.81 183 THR A CA 1
ATOM 1274 C C . THR A 1 183 ? 11.651 8.190 -11.790 1.00 82.81 183 THR A C 1
ATOM 1276 O O . THR A 1 183 ? 10.952 7.295 -12.272 1.00 82.81 183 THR A O 1
ATOM 1279 N N . VAL A 1 184 ? 11.355 9.473 -11.916 1.00 89.00 184 VAL A N 1
ATOM 1280 C CA . VAL A 1 184 ? 10.255 9.955 -12.731 1.00 89.00 184 VAL A CA 1
ATOM 1281 C C . VAL A 1 184 ? 10.662 9.875 -14.200 1.00 89.00 184 VAL A C 1
ATOM 1283 O O . VAL A 1 184 ? 11.623 10.510 -14.640 1.00 89.00 184 VAL A O 1
ATOM 1286 N N . VAL A 1 185 ? 9.907 9.108 -14.983 1.00 90.31 185 VAL A N 1
ATOM 1287 C CA . VAL A 1 185 ? 10.148 8.896 -16.415 1.00 90.31 185 VAL A CA 1
ATOM 1288 C C . VAL A 1 185 ? 8.994 9.421 -17.258 1.00 90.31 185 VAL A C 1
ATOM 1290 O O . VAL A 1 185 ? 7.832 9.398 -16.857 1.00 90.31 185 VAL A O 1
ATOM 1293 N N . THR A 1 186 ? 9.289 9.857 -18.480 1.00 93.44 186 THR A N 1
ATOM 1294 C CA . THR A 1 186 ? 8.253 10.050 -19.508 1.00 93.44 186 THR A CA 1
ATOM 1295 C C . THR A 1 186 ? 7.710 8.698 -19.975 1.00 93.44 186 THR A C 1
ATOM 1297 O O . THR A 1 186 ? 8.466 7.729 -20.016 1.00 93.44 186 THR A O 1
ATOM 1300 N N . HIS A 1 187 ? 6.456 8.633 -20.422 1.00 92.62 187 HIS A N 1
ATOM 1301 C CA . HIS A 1 187 ? 5.865 7.402 -20.960 1.00 92.62 187 HIS A CA 1
ATOM 1302 C C . HIS A 1 187 ? 5.098 7.641 -22.265 1.00 92.62 187 HIS A C 1
ATOM 1304 O O . HIS A 1 187 ? 4.818 8.772 -22.658 1.00 92.62 187 HIS A O 1
ATOM 1310 N N . SER A 1 188 ? 4.761 6.541 -22.935 1.00 91.31 188 SER A N 1
ATOM 1311 C CA . SER A 1 188 ? 3.858 6.507 -24.091 1.00 91.31 188 SER A CA 1
ATOM 1312 C C . SER A 1 188 ? 2.752 5.463 -23.900 1.00 91.31 188 SER A C 1
ATOM 1314 O O . SER A 1 188 ? 2.293 4.859 -24.869 1.00 91.31 188 SER A O 1
ATOM 1316 N N . ASP A 1 189 ? 2.408 5.182 -22.642 1.00 91.38 189 ASP A N 1
ATOM 1317 C CA . ASP A 1 189 ? 1.430 4.161 -22.267 1.00 91.38 189 ASP A CA 1
ATOM 1318 C C . ASP A 1 189 ? 0.027 4.548 -22.747 1.00 91.38 189 ASP A C 1
ATOM 1320 O O . ASP A 1 189 ? -0.428 5.676 -22.547 1.00 91.38 189 ASP A O 1
ATOM 1324 N N . ILE A 1 190 ? -0.638 3.599 -23.408 1.00 89.38 190 ILE A N 1
ATOM 1325 C CA . ILE A 1 190 ? -1.949 3.804 -24.032 1.00 89.38 190 ILE A CA 1
ATOM 1326 C C . ILE A 1 190 ? -3.002 4.051 -22.951 1.00 89.38 190 ILE A C 1
ATOM 1328 O O . ILE A 1 190 ? -3.091 3.287 -21.991 1.00 89.38 190 ILE A O 1
ATOM 1332 N N . GLY A 1 191 ? -3.829 5.077 -23.149 1.00 88.38 191 GLY A N 1
ATOM 1333 C CA . GLY A 1 191 ? -4.896 5.470 -22.225 1.00 88.38 191 GLY A CA 1
ATOM 1334 C C . GLY A 1 191 ? -4.439 6.388 -21.088 1.00 88.38 191 GLY A C 1
ATOM 1335 O O . GLY A 1 191 ? -5.261 6.799 -20.276 1.00 88.38 191 GLY A O 1
ATOM 1336 N N . PHE A 1 192 ? -3.155 6.753 -21.051 1.00 93.00 192 PHE A N 1
ATOM 1337 C CA . PHE A 1 192 ? -2.595 7.721 -20.107 1.00 93.00 192 PHE A CA 1
ATOM 1338 C C . PHE A 1 192 ? -2.049 8.971 -20.807 1.00 93.00 192 PHE A C 1
ATOM 1340 O O . PHE A 1 192 ? -1.253 9.697 -20.231 1.00 93.00 192 PHE A O 1
ATOM 1347 N N . GLU A 1 193 ? -2.456 9.265 -22.043 1.00 91.62 193 GLU A N 1
ATOM 1348 C CA . GLU A 1 193 ? -1.868 10.340 -22.857 1.00 91.62 193 GLU A CA 1
ATOM 1349 C C . GLU A 1 193 ? -2.051 11.753 -22.269 1.00 91.62 193 GLU A C 1
ATOM 1351 O O . GLU A 1 193 ? -1.313 12.668 -22.642 1.00 91.62 193 GLU A O 1
ATOM 1356 N N . SER A 1 194 ? -3.020 11.953 -21.367 1.00 90.88 194 SER A N 1
ATOM 1357 C CA . SER A 1 194 ? -3.192 13.208 -20.616 1.00 90.88 194 SER A CA 1
ATOM 1358 C C . SER A 1 194 ? -2.179 13.379 -19.473 1.00 90.88 194 SER A C 1
ATOM 1360 O O . SER A 1 194 ? -2.014 14.487 -18.961 1.00 90.88 194 SER A O 1
ATOM 1362 N N . MET A 1 195 ? -1.463 12.313 -19.112 1.00 94.25 195 MET A N 1
ATOM 1363 C CA . MET A 1 195 ? -0.391 12.290 -18.121 1.00 94.25 195 MET A CA 1
ATOM 1364 C C . MET A 1 195 ? 0.952 12.272 -18.854 1.00 94.25 195 MET A C 1
ATOM 1366 O O . MET A 1 195 ? 1.122 11.574 -19.851 1.00 94.25 195 MET A O 1
ATOM 1370 N N . ASN A 1 196 ? 1.910 13.093 -18.422 1.00 93.19 196 ASN A N 1
ATOM 1371 C CA . ASN A 1 196 ? 3.156 13.281 -19.178 1.00 93.19 196 ASN A CA 1
ATOM 1372 C C . ASN A 1 196 ? 4.333 12.461 -18.639 1.00 93.19 196 ASN A C 1
ATOM 1374 O O . ASN A 1 196 ? 5.370 12.354 -19.301 1.00 93.19 196 ASN A O 1
ATOM 1378 N N . ARG A 1 197 ? 4.201 11.940 -17.420 1.00 96.81 197 ARG A N 1
ATOM 1379 C CA . ARG A 1 197 ? 5.249 11.210 -16.715 1.00 96.81 197 ARG A CA 1
ATOM 1380 C C . ARG A 1 197 ? 4.648 10.255 -15.697 1.00 96.81 197 ARG A C 1
ATOM 1382 O O . ARG A 1 197 ? 3.504 10.423 -15.277 1.00 96.81 197 ARG A O 1
ATOM 1389 N N . LYS A 1 198 ? 5.452 9.279 -15.301 1.00 96.94 198 LYS A N 1
ATOM 1390 C CA . LYS A 1 198 ? 5.107 8.298 -14.286 1.00 96.94 198 LYS A CA 1
ATOM 1391 C C . LYS A 1 198 ? 6.311 7.946 -13.427 1.00 96.94 198 LYS A C 1
ATOM 1393 O O . LYS A 1 198 ? 7.450 8.219 -13.799 1.00 96.94 198 LYS A O 1
ATOM 1398 N N . ILE A 1 199 ? 6.023 7.301 -12.316 1.00 95.31 199 ILE A N 1
ATOM 1399 C CA . ILE A 1 199 ? 6.966 6.627 -11.428 1.00 95.31 199 ILE A CA 1
ATOM 1400 C C . ILE A 1 199 ? 6.395 5.234 -11.144 1.00 95.31 199 ILE A C 1
ATOM 1402 O O . ILE A 1 199 ? 5.177 5.066 -11.163 1.00 95.31 199 ILE A O 1
ATOM 1406 N N . GLU A 1 200 ? 7.237 4.222 -10.965 1.00 90.31 200 GLU A N 1
ATOM 1407 C CA . GLU A 1 200 ? 6.787 2.841 -10.758 1.00 90.31 200 GLU A CA 1
ATOM 1408 C C . GLU A 1 200 ? 7.186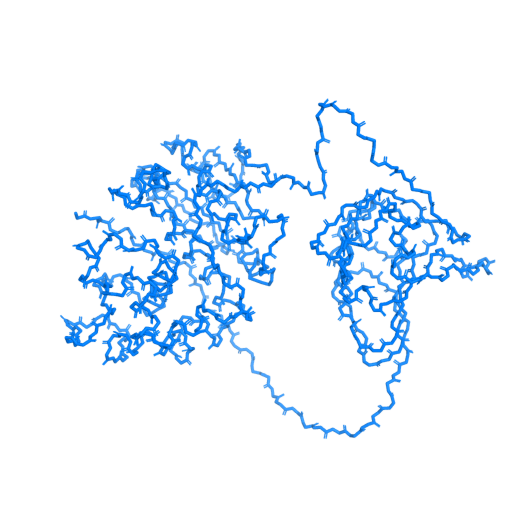 2.362 -9.364 1.00 90.31 200 GLU A C 1
ATOM 1410 O O . GLU A 1 200 ? 8.327 2.538 -8.949 1.00 90.31 200 GLU A O 1
ATOM 1415 N N . VAL A 1 201 ? 6.241 1.751 -8.651 1.00 93.69 201 VAL A N 1
ATOM 1416 C CA . VAL A 1 201 ? 6.446 1.203 -7.309 1.00 93.69 201 VAL A CA 1
ATOM 1417 C C . VAL A 1 201 ? 6.071 -0.266 -7.342 1.00 93.69 201 VAL A C 1
ATOM 1419 O O . VAL A 1 201 ? 4.899 -0.607 -7.466 1.00 93.69 201 VAL A O 1
ATOM 1422 N N . PHE A 1 202 ? 7.068 -1.149 -7.295 1.00 87.69 202 PHE A N 1
ATOM 1423 C CA . PHE A 1 202 ? 6.853 -2.602 -7.319 1.00 87.69 202 PHE A CA 1
ATOM 1424 C C . PHE A 1 202 ? 5.953 -3.093 -8.476 1.00 87.69 202 PHE A C 1
ATOM 1426 O O . PHE A 1 202 ? 5.146 -4.007 -8.317 1.00 87.69 202 PHE A O 1
ATOM 1433 N N . GLY A 1 203 ? 6.075 -2.472 -9.655 1.00 88.31 203 GLY A N 1
ATOM 1434 C CA . GLY A 1 203 ? 5.257 -2.774 -10.835 1.00 88.31 203 GLY A CA 1
ATOM 1435 C C . GLY A 1 203 ? 3.906 -2.049 -10.898 1.00 88.31 203 GLY A C 1
ATOM 1436 O O . GLY A 1 203 ? 3.189 -2.201 -11.888 1.00 88.31 203 GLY A O 1
ATOM 1437 N N . ILE A 1 204 ? 3.556 -1.249 -9.887 1.00 95.25 204 ILE A N 1
ATOM 1438 C CA . ILE A 1 204 ? 2.364 -0.394 -9.863 1.00 95.25 204 ILE A CA 1
ATOM 1439 C C . ILE A 1 204 ? 2.750 1.013 -10.343 1.00 95.25 204 ILE A C 1
ATOM 1441 O O . ILE A 1 204 ? 3.533 1.697 -9.679 1.00 95.25 204 ILE A O 1
ATOM 1445 N N . PRO A 1 205 ? 2.248 1.479 -11.499 1.00 96.50 205 PRO A N 1
ATOM 1446 C CA . PRO A 1 205 ? 2.556 2.813 -11.989 1.00 96.50 205 PRO A CA 1
ATOM 1447 C C . PRO A 1 205 ? 1.733 3.892 -11.271 1.00 96.50 205 PRO A C 1
ATOM 1449 O O . PRO A 1 205 ? 0.525 3.751 -11.066 1.00 96.50 205 PRO A O 1
ATOM 1452 N N . ILE A 1 206 ? 2.387 5.015 -10.976 1.00 98.31 206 ILE A N 1
ATOM 1453 C CA . ILE A 1 206 ? 1.761 6.272 -10.571 1.00 98.31 206 ILE A CA 1
ATOM 1454 C C . ILE A 1 206 ? 1.969 7.283 -11.698 1.00 98.31 206 ILE A C 1
ATOM 1456 O O . ILE A 1 206 ? 3.087 7.742 -11.942 1.00 98.31 206 ILE A O 1
ATOM 1460 N N . TYR A 1 207 ? 0.897 7.618 -12.408 1.00 98.00 207 TYR A N 1
ATOM 1461 C CA . TYR A 1 207 ? 0.912 8.590 -13.502 1.00 98.00 207 TYR A CA 1
ATOM 1462 C C . TYR A 1 207 ? 0.667 10.001 -12.976 1.00 98.00 207 TYR A C 1
ATOM 1464 O O . TYR A 1 207 ? -0.064 10.174 -12.009 1.00 98.00 207 TYR A O 1
ATOM 1472 N N . ALA A 1 208 ? 1.225 11.028 -13.615 1.00 97.94 208 ALA A N 1
ATOM 1473 C CA . ALA A 1 208 ? 1.028 12.410 -13.189 1.00 97.94 208 ALA A CA 1
ATOM 1474 C C . ALA A 1 208 ? 0.740 13.361 -14.352 1.00 97.94 208 ALA A C 1
ATOM 1476 O O . ALA A 1 208 ? 1.455 13.386 -15.362 1.00 97.94 208 ALA A O 1
ATOM 1477 N N . ALA A 1 209 ? -0.261 14.222 -14.160 1.00 97.00 209 ALA A N 1
ATOM 1478 C CA . ALA A 1 209 ? -0.521 15.353 -15.038 1.00 97.00 209 ALA A CA 1
ATOM 1479 C C . ALA A 1 209 ? 0.649 16.347 -14.982 1.00 97.00 209 ALA A C 1
ATOM 1481 O O . ALA A 1 209 ? 1.354 16.472 -13.973 1.00 97.00 209 ALA A O 1
ATOM 1482 N N . SER A 1 210 ? 0.850 17.121 -16.051 1.00 96.19 210 SER A N 1
ATOM 1483 C CA . SER A 1 210 ? 2.001 18.032 -16.155 1.00 96.19 210 SER A CA 1
ATOM 1484 C C . SER A 1 210 ? 2.061 19.103 -15.062 1.00 96.19 210 SER A C 1
ATOM 1486 O O . SER A 1 210 ? 3.130 19.648 -14.814 1.00 96.19 210 SER A O 1
ATOM 1488 N N . GLY A 1 211 ? 0.921 19.430 -14.444 1.00 96.38 211 GLY A N 1
ATOM 1489 C CA . GLY A 1 211 ? 0.823 20.423 -13.372 1.00 96.38 211 GLY A CA 1
ATOM 1490 C C . GLY A 1 211 ? 1.087 19.888 -11.961 1.00 96.38 211 GLY A C 1
ATOM 1491 O O . GLY A 1 211 ? 1.116 20.689 -11.031 1.00 96.38 211 GLY A O 1
ATOM 1492 N N . VAL A 1 212 ? 1.233 18.571 -11.786 1.00 98.31 212 VAL A N 1
ATOM 1493 C CA . VAL A 1 212 ? 1.594 17.964 -10.494 1.00 98.31 212 VAL A CA 1
ATOM 1494 C C . VAL A 1 212 ? 3.046 18.319 -10.170 1.00 98.31 212 VAL A C 1
ATOM 1496 O O . VAL A 1 212 ? 3.887 18.321 -11.067 1.00 98.31 212 VAL A O 1
ATOM 1499 N N . ASP A 1 213 ? 3.363 18.594 -8.914 1.00 97.31 213 ASP A N 1
ATOM 1500 C CA . ASP A 1 213 ? 4.724 18.843 -8.450 1.00 97.31 213 ASP A CA 1
ATOM 1501 C C . ASP A 1 213 ? 5.488 17.515 -8.334 1.00 97.31 213 ASP A C 1
ATOM 1503 O O . ASP A 1 213 ? 4.977 16.526 -7.811 1.00 97.31 213 ASP A O 1
ATOM 1507 N N . GLU A 1 214 ? 6.730 17.465 -8.820 1.00 94.94 214 GLU A N 1
ATOM 1508 C CA . GLU A 1 214 ? 7.525 16.227 -8.821 1.00 94.94 214 GLU A CA 1
ATOM 1509 C C . GLU A 1 214 ? 7.759 15.669 -7.413 1.00 94.94 214 GLU A C 1
ATOM 1511 O O . GLU A 1 214 ? 7.630 14.467 -7.206 1.00 94.94 214 GLU A O 1
ATOM 1516 N N . SER A 1 215 ? 8.001 16.535 -6.425 1.00 95.12 215 SER A N 1
ATOM 1517 C CA . SER A 1 215 ? 8.180 16.116 -5.030 1.00 95.12 215 SER A CA 1
ATOM 1518 C C . SER A 1 215 ? 6.945 15.426 -4.451 1.00 95.12 215 SER A C 1
ATOM 1520 O O . SER A 1 215 ? 7.083 14.558 -3.598 1.00 95.12 215 SER A O 1
ATOM 1522 N N . ARG A 1 216 ? 5.743 15.780 -4.916 1.00 97.25 216 ARG A N 1
ATOM 1523 C CA . ARG A 1 216 ? 4.485 15.163 -4.474 1.00 97.25 216 ARG A CA 1
ATOM 1524 C C . ARG A 1 216 ? 4.245 13.821 -5.155 1.00 97.25 216 ARG A C 1
ATOM 1526 O O . ARG A 1 216 ? 3.786 12.892 -4.504 1.00 97.25 216 ARG A O 1
ATOM 1533 N N . LEU A 1 217 ? 4.631 13.703 -6.426 1.00 98.12 217 LEU A N 1
ATOM 1534 C CA . LEU A 1 217 ? 4.654 12.422 -7.134 1.00 98.12 217 LEU A CA 1
ATOM 1535 C C . LEU A 1 217 ? 5.600 11.421 -6.467 1.00 98.12 217 LEU A C 1
ATOM 1537 O O . LEU A 1 217 ? 5.214 10.285 -6.206 1.00 98.12 217 LEU A O 1
ATOM 1541 N N . VAL A 1 218 ? 6.822 11.859 -6.164 1.00 96.00 218 VAL A N 1
ATOM 1542 C CA . VAL A 1 218 ? 7.812 11.040 -5.456 1.00 96.00 218 VAL A CA 1
ATOM 1543 C C . VAL A 1 218 ? 7.295 10.673 -4.064 1.00 96.00 218 VAL A C 1
ATOM 1545 O O . VAL A 1 218 ? 7.312 9.503 -3.707 1.00 96.00 218 VAL A O 1
ATOM 1548 N N . HIS A 1 219 ? 6.734 11.628 -3.316 1.00 97.69 219 HIS A N 1
ATOM 1549 C CA . HIS A 1 219 ? 6.132 11.362 -2.005 1.00 97.69 219 HIS A CA 1
ATOM 1550 C C . HIS A 1 219 ? 5.044 10.280 -2.048 1.00 97.69 219 HIS A C 1
ATOM 1552 O O . HIS A 1 219 ? 5.103 9.332 -1.272 1.00 97.69 219 HIS A O 1
ATOM 1558 N N . ALA A 1 220 ? 4.097 10.357 -2.989 1.00 98.56 220 ALA A N 1
ATOM 1559 C CA . ALA A 1 220 ? 3.073 9.323 -3.160 1.00 98.56 220 ALA A CA 1
ATOM 1560 C C . ALA A 1 220 ? 3.686 7.939 -3.450 1.00 98.56 220 ALA A C 1
ATOM 1562 O O . ALA A 1 220 ? 3.191 6.924 -2.959 1.00 98.56 220 ALA A O 1
ATOM 1563 N N . ALA A 1 221 ? 4.791 7.899 -4.201 1.00 97.81 221 ALA A N 1
ATOM 1564 C CA . ALA A 1 221 ? 5.522 6.670 -4.477 1.00 97.81 221 ALA A CA 1
ATOM 1565 C C . ALA A 1 221 ? 6.182 6.082 -3.218 1.00 97.81 221 ALA A C 1
ATOM 1567 O O . ALA A 1 221 ? 6.057 4.881 -2.979 1.00 97.81 221 ALA A O 1
ATOM 1568 N N . HIS A 1 222 ? 6.807 6.913 -2.377 1.00 96.81 222 HIS A N 1
ATOM 1569 C CA . HIS A 1 222 ? 7.350 6.468 -1.089 1.00 96.81 222 HIS A CA 1
ATOM 1570 C C . HIS A 1 222 ? 6.247 5.969 -0.145 1.00 96.81 222 HIS A C 1
ATOM 1572 O O . HIS A 1 222 ? 6.413 4.914 0.458 1.00 96.81 222 HIS A O 1
ATOM 1578 N N . ILE A 1 223 ? 5.106 6.665 -0.058 1.00 98.69 223 ILE A N 1
ATOM 1579 C CA . ILE A 1 223 ? 3.959 6.218 0.752 1.00 98.69 223 ILE A CA 1
ATOM 1580 C C . ILE A 1 223 ? 3.453 4.848 0.274 1.00 98.69 223 ILE A C 1
ATOM 1582 O O . ILE A 1 223 ? 3.209 3.962 1.091 1.00 98.69 223 ILE A O 1
ATOM 1586 N N . MET A 1 224 ? 3.338 4.637 -1.042 1.00 98.62 224 MET A N 1
ATOM 1587 C CA . MET A 1 224 ? 2.954 3.335 -1.603 1.00 98.62 224 MET A CA 1
ATOM 1588 C C . MET A 1 224 ? 3.968 2.245 -1.273 1.00 98.62 224 MET A C 1
ATOM 1590 O O . MET A 1 224 ? 3.568 1.147 -0.885 1.00 98.62 224 MET A O 1
ATOM 1594 N N . ALA A 1 225 ? 5.263 2.547 -1.378 1.00 96.50 225 ALA A N 1
ATOM 1595 C CA . ALA A 1 225 ? 6.309 1.597 -1.035 1.00 96.50 225 ALA A CA 1
ATOM 1596 C C . ALA A 1 225 ? 6.249 1.209 0.448 1.00 96.50 225 ALA A C 1
ATOM 1598 O O . ALA A 1 225 ? 6.184 0.025 0.747 1.00 96.50 225 ALA A O 1
ATOM 1599 N N . GLN A 1 226 ? 6.136 2.183 1.356 1.00 97.31 226 GLN A N 1
ATOM 1600 C CA . GLN A 1 226 ? 6.023 1.958 2.805 1.00 97.31 226 GLN A CA 1
ATOM 1601 C C . GLN A 1 226 ? 4.736 1.240 3.228 1.00 97.31 226 GLN A C 1
ATOM 1603 O O . GLN A 1 226 ? 4.675 0.666 4.312 1.00 97.31 226 GLN A O 1
ATOM 1608 N N . TYR A 1 227 ? 3.671 1.281 2.426 1.00 98.50 227 TYR A N 1
ATOM 1609 C CA . TYR A 1 227 ? 2.489 0.463 2.698 1.00 98.50 227 TYR A CA 1
ATOM 1610 C C . TYR A 1 227 ? 2.646 -0.991 2.243 1.00 98.50 227 TYR A C 1
ATOM 1612 O O . TYR A 1 227 ? 2.046 -1.878 2.851 1.00 98.50 227 TYR A O 1
ATOM 1620 N N . LEU A 1 228 ? 3.400 -1.235 1.169 1.00 96.94 228 LEU A N 1
ATOM 1621 C CA . LEU A 1 228 ? 3.608 -2.570 0.600 1.00 96.94 228 LEU A CA 1
ATOM 1622 C C . LEU A 1 228 ? 4.801 -3.309 1.233 1.00 96.94 228 LEU A C 1
ATOM 1624 O O . LEU A 1 228 ? 4.789 -4.537 1.295 1.00 96.94 228 LEU A O 1
ATOM 1628 N N . ASP A 1 229 ? 5.790 -2.561 1.707 1.00 94.12 229 ASP A N 1
ATOM 1629 C CA . ASP A 1 229 ? 6.983 -2.987 2.436 1.00 94.12 229 ASP A CA 1
ATOM 1630 C C . ASP A 1 229 ? 7.171 -2.028 3.626 1.00 94.12 229 ASP A C 1
ATOM 1632 O O . ASP A 1 229 ? 7.812 -0.980 3.533 1.00 94.12 229 ASP A O 1
ATOM 1636 N N . ASN A 1 230 ? 6.490 -2.338 4.728 1.00 95.06 230 ASN A N 1
ATOM 1637 C CA . ASN A 1 230 ? 6.337 -1.461 5.882 1.00 95.06 230 ASN A CA 1
ATOM 1638 C C . ASN A 1 230 ? 7.522 -1.490 6.844 1.00 95.06 230 ASN A C 1
ATOM 1640 O O . ASN A 1 230 ? 7.663 -0.570 7.651 1.00 95.06 230 ASN A O 1
ATOM 1644 N N . ASP A 1 231 ? 8.358 -2.527 6.778 1.00 89.19 231 ASP A N 1
ATOM 1645 C CA . ASP A 1 231 ? 9.631 -2.568 7.497 1.00 89.19 231 ASP A CA 1
ATOM 1646 C C . ASP A 1 231 ? 10.817 -2.048 6.658 1.00 89.19 231 ASP A C 1
ATOM 1648 O O . ASP A 1 231 ? 11.939 -1.995 7.171 1.00 89.19 231 ASP A O 1
ATOM 1652 N N . GLU A 1 232 ? 10.540 -1.603 5.424 1.00 84.25 232 GLU A N 1
ATOM 1653 C CA . GLU A 1 232 ? 11.459 -0.981 4.463 1.00 84.25 232 GLU A CA 1
ATOM 1654 C C . GLU A 1 232 ? 12.685 -1.848 4.159 1.00 84.25 232 GLU A C 1
ATOM 1656 O O . GLU A 1 232 ? 13.788 -1.357 3.911 1.00 84.25 232 GLU A O 1
ATOM 1661 N N . ASN A 1 233 ? 12.523 -3.171 4.206 1.00 77.94 233 ASN A N 1
ATOM 1662 C CA . ASN A 1 233 ? 13.646 -4.088 4.044 1.00 77.94 233 ASN A CA 1
ATOM 1663 C C . ASN A 1 233 ? 13.952 -4.425 2.567 1.00 77.94 233 ASN A C 1
ATOM 1665 O O . ASN A 1 233 ? 14.906 -5.160 2.281 1.00 77.94 233 ASN A O 1
ATOM 1669 N N . GLY A 1 234 ? 13.172 -3.885 1.626 1.00 73.19 234 GLY A N 1
ATOM 1670 C CA . GLY A 1 234 ? 13.248 -4.164 0.195 1.00 73.19 234 GLY A CA 1
ATOM 1671 C C . GLY A 1 234 ? 12.389 -5.339 -0.275 1.00 73.19 234 GLY A C 1
ATOM 1672 O O . GLY A 1 234 ? 12.498 -5.727 -1.444 1.00 73.19 234 GLY A O 1
ATOM 1673 N N . VAL A 1 235 ? 11.589 -5.943 0.604 1.00 78.25 235 VAL A N 1
ATOM 1674 C CA . VAL A 1 235 ? 10.746 -7.109 0.341 1.00 78.25 235 VAL A CA 1
ATOM 1675 C C . VAL A 1 235 ? 9.312 -6.806 0.746 1.00 78.25 235 VAL A C 1
ATOM 1677 O O . VAL A 1 235 ? 9.011 -6.525 1.896 1.00 78.25 235 VAL A O 1
ATOM 1680 N N . ILE A 1 236 ? 8.402 -6.995 -0.206 1.00 84.75 236 ILE A N 1
ATOM 1681 C CA . ILE A 1 236 ? 6.962 -6.856 0.009 1.00 84.75 236 ILE A CA 1
ATOM 1682 C C . ILE A 1 236 ? 6.502 -7.711 1.187 1.00 84.75 236 ILE A C 1
ATOM 1684 O O . ILE A 1 236 ? 6.659 -8.939 1.184 1.00 84.75 236 ILE A O 1
ATOM 1688 N N . ASP A 1 237 ? 5.836 -7.074 2.145 1.00 84.94 237 ASP A N 1
ATOM 1689 C CA . ASP A 1 237 ? 5.322 -7.739 3.333 1.00 84.94 237 ASP A CA 1
ATOM 1690 C C . ASP A 1 237 ? 4.299 -8.807 2.946 1.00 84.94 237 ASP A C 1
ATOM 1692 O O . ASP A 1 237 ? 4.417 -9.983 3.318 1.00 84.94 237 ASP A O 1
ATOM 1696 N N . ASN A 1 238 ? 3.305 -8.418 2.145 1.00 89.88 238 ASN A N 1
ATOM 1697 C CA . ASN A 1 238 ? 2.218 -9.279 1.698 1.00 89.88 238 ASN A CA 1
ATOM 1698 C C . ASN A 1 238 ? 2.225 -9.466 0.171 1.00 89.88 238 ASN A C 1
ATOM 1700 O O . ASN A 1 238 ? 1.441 -8.859 -0.556 1.00 89.88 238 ASN A O 1
ATOM 1704 N N . GLN A 1 239 ? 3.115 -10.333 -0.323 1.00 91.12 239 GLN A N 1
ATOM 1705 C CA . GLN A 1 239 ? 3.251 -10.591 -1.763 1.00 91.12 239 GLN A CA 1
ATOM 1706 C C . GLN A 1 239 ? 1.931 -10.993 -2.460 1.00 91.12 239 GLN A C 1
ATOM 1708 O O . GLN A 1 239 ? 1.653 -10.431 -3.516 1.00 91.12 239 GLN A O 1
ATOM 1713 N N . PRO A 1 240 ? 1.070 -11.873 -1.900 1.00 88.25 240 PRO A N 1
ATOM 1714 C CA . PRO A 1 240 ? -0.231 -12.168 -2.506 1.00 88.25 240 PRO A CA 1
ATOM 1715 C C . PRO A 1 240 ? -1.119 -10.935 -2.729 1.00 88.25 240 PRO A C 1
ATOM 1717 O O . PRO A 1 240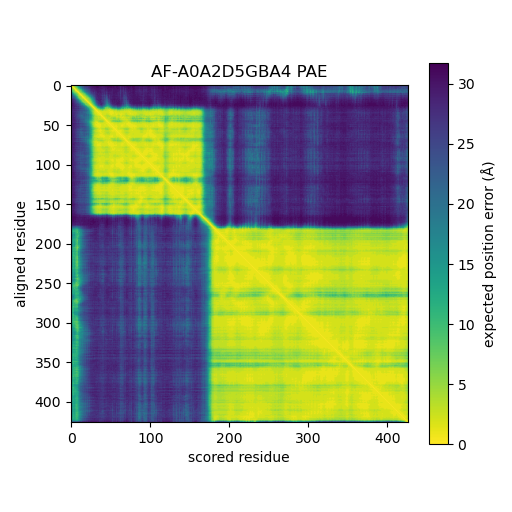 ? -1.806 -10.858 -3.745 1.00 88.25 240 PRO A O 1
ATOM 1720 N N . VAL A 1 241 ? -1.086 -9.947 -1.826 1.00 94.69 241 VAL A N 1
ATOM 1721 C CA . VAL A 1 241 ? -1.812 -8.674 -1.991 1.00 94.69 241 VAL A CA 1
ATOM 1722 C C . VAL A 1 241 ? -1.266 -7.889 -3.186 1.00 94.69 241 VAL A C 1
ATOM 1724 O O . VAL A 1 241 ? -2.054 -7.450 -4.025 1.00 94.69 241 VAL A O 1
ATOM 1727 N N . LEU A 1 242 ? 0.061 -7.774 -3.326 1.00 93.38 242 LEU A N 1
ATOM 1728 C CA . LEU A 1 242 ? 0.667 -7.140 -4.503 1.00 93.38 242 LEU A CA 1
ATOM 1729 C C . LEU A 1 242 ? 0.317 -7.894 -5.796 1.00 93.38 242 LEU A C 1
ATOM 1731 O O . LEU A 1 242 ? -0.027 -7.269 -6.797 1.00 93.38 242 LEU A O 1
ATOM 1735 N N . ASP A 1 243 ? 0.330 -9.227 -5.781 1.00 84.06 243 ASP A N 1
ATOM 1736 C CA . ASP A 1 243 ? -0.018 -10.042 -6.951 1.00 84.06 243 ASP A CA 1
ATOM 1737 C C . ASP A 1 243 ? -1.457 -9.772 -7.427 1.00 84.06 243 ASP A C 1
ATOM 1739 O O . ASP A 1 243 ? -1.714 -9.735 -8.635 1.00 84.06 243 ASP A O 1
ATOM 1743 N N . ARG A 1 244 ? -2.403 -9.532 -6.503 1.00 95.12 244 ARG A N 1
ATOM 1744 C CA . ARG A 1 244 ? -3.771 -9.107 -6.855 1.00 95.12 244 ARG A CA 1
ATOM 1745 C C . ARG A 1 244 ? -3.803 -7.735 -7.500 1.00 95.12 244 ARG A C 1
ATOM 1747 O O . ARG A 1 244 ? -4.462 -7.582 -8.528 1.00 95.12 244 ARG A O 1
ATOM 1754 N N . MET A 1 245 ? -3.053 -6.778 -6.959 1.00 97.25 245 MET A N 1
ATOM 1755 C CA . MET A 1 245 ? -2.948 -5.443 -7.545 1.00 97.25 245 MET A CA 1
ATOM 1756 C C . MET A 1 245 ? -2.359 -5.502 -8.962 1.00 97.25 245 MET A C 1
ATOM 1758 O O . MET A 1 245 ? -2.898 -4.893 -9.884 1.00 97.25 245 MET A O 1
ATOM 1762 N N . LEU A 1 246 ? -1.310 -6.299 -9.179 1.00 89.88 246 LEU A N 1
ATOM 1763 C CA . LEU A 1 246 ? -0.718 -6.505 -10.504 1.00 89.88 246 LEU A CA 1
ATOM 1764 C C . LEU A 1 246 ? -1.698 -7.191 -11.469 1.00 89.88 246 LEU A C 1
ATOM 1766 O O . LEU A 1 246 ? -1.800 -6.799 -12.632 1.00 89.88 246 LEU A O 1
ATOM 1770 N N . ALA A 1 247 ? -2.461 -8.184 -10.999 1.00 85.44 247 ALA A N 1
ATOM 1771 C CA . ALA A 1 247 ? -3.477 -8.864 -11.804 1.00 85.44 247 ALA A CA 1
ATOM 1772 C C . ALA A 1 247 ? -4.638 -7.935 -12.202 1.00 85.44 247 ALA A C 1
ATOM 1774 O O . ALA A 1 247 ? -5.145 -8.041 -13.322 1.00 85.44 247 ALA A O 1
ATOM 1775 N N . ALA A 1 248 ? -5.020 -7.012 -11.315 1.00 87.12 248 ALA A N 1
ATOM 1776 C CA . ALA A 1 248 ? -5.982 -5.942 -11.580 1.00 87.12 248 ALA A CA 1
ATOM 1777 C C . ALA A 1 248 ? -5.401 -4.811 -12.447 1.00 87.12 248 ALA A C 1
ATOM 1779 O O . ALA A 1 248 ? -6.134 -3.919 -12.874 1.00 87.12 248 ALA A O 1
ATOM 1780 N N . LYS A 1 249 ? -4.088 -4.852 -12.727 1.00 92.69 249 LYS A N 1
ATOM 1781 C CA . LYS A 1 249 ? -3.331 -3.777 -13.377 1.00 92.69 249 LYS A CA 1
ATOM 1782 C C . LYS A 1 249 ? -3.561 -2.440 -12.671 1.00 92.69 249 LYS A C 1
ATOM 1784 O O . LYS A 1 249 ? -3.831 -1.431 -13.325 1.00 92.69 249 LYS A O 1
ATOM 1789 N N . SER A 1 250 ? -3.496 -2.480 -11.341 1.00 95.62 250 SER A N 1
ATOM 1790 C CA . SER A 1 250 ? -3.701 -1.322 -10.484 1.00 95.62 250 SER A CA 1
ATOM 1791 C C . SER A 1 250 ? -2.798 -0.166 -10.890 1.00 95.62 250 SER A C 1
ATOM 1793 O O . SER A 1 250 ? -1.644 -0.379 -11.264 1.00 95.62 250 SER A O 1
ATOM 1795 N N . TYR A 1 251 ? -3.301 1.055 -10.770 1.00 97.62 251 TYR A N 1
ATOM 1796 C CA . TYR A 1 251 ? -2.509 2.265 -10.952 1.00 97.62 251 TYR A CA 1
ATOM 1797 C C . TYR A 1 251 ? -3.014 3.394 -10.053 1.00 97.62 251 TYR A C 1
ATOM 1799 O O . TYR A 1 251 ? -4.181 3.430 -9.668 1.00 97.62 251 TYR A O 1
ATOM 1807 N N . LEU A 1 252 ? -2.135 4.346 -9.755 1.00 98.19 252 LEU A N 1
ATOM 1808 C CA . LEU A 1 252 ? -2.524 5.638 -9.191 1.00 98.19 252 LEU A CA 1
ATOM 1809 C C . LEU A 1 252 ? -2.385 6.700 -10.288 1.00 98.19 252 LEU A C 1
ATOM 1811 O O . LEU A 1 252 ? -1.483 6.616 -11.128 1.00 98.19 252 LEU A O 1
ATOM 1815 N N . PHE A 1 253 ? -3.251 7.707 -10.311 1.00 96.44 253 PHE A N 1
ATOM 1816 C CA . PHE A 1 253 ? -3.042 8.875 -11.162 1.00 96.44 253 PHE A CA 1
ATOM 1817 C C . PHE A 1 253 ? -3.175 10.172 -10.372 1.00 96.44 253 PHE A C 1
ATOM 1819 O O . PHE A 1 253 ? -4.117 10.377 -9.614 1.00 96.44 253 PHE A O 1
ATOM 1826 N N . MET A 1 254 ? -2.219 11.070 -10.573 1.00 98.19 254 MET A N 1
ATOM 1827 C CA . MET A 1 254 ? -2.154 12.345 -9.886 1.00 98.19 254 MET A CA 1
ATOM 1828 C C . MET A 1 254 ? -2.558 13.490 -10.799 1.00 98.19 254 MET A C 1
ATOM 1830 O O . MET A 1 254 ? -2.088 13.610 -11.936 1.00 98.19 254 MET A O 1
ATOM 1834 N N . TRP A 1 255 ? -3.389 14.375 -10.267 1.00 97.31 255 TRP A N 1
ATOM 1835 C CA . TRP A 1 255 ? -3.962 15.507 -10.988 1.00 97.31 255 TRP A CA 1
ATOM 1836 C C . TRP A 1 255 ? -3.653 16.830 -10.284 1.00 97.31 255 TRP A C 1
ATOM 1838 O O . TRP A 1 255 ? -3.382 16.872 -9.086 1.00 97.31 255 TRP A O 1
ATOM 1848 N N . LYS A 1 256 ? -3.678 17.945 -11.024 1.00 96.56 256 LYS A N 1
ATOM 1849 C CA . LYS A 1 256 ? -3.517 19.294 -10.450 1.00 96.56 256 LYS A CA 1
ATOM 1850 C C . LYS A 1 256 ? -4.812 20.095 -10.493 1.00 96.56 256 LYS A C 1
ATOM 1852 O O . LYS A 1 256 ? -5.047 20.939 -9.633 1.00 96.56 256 LYS A O 1
ATOM 1857 N N . THR A 1 257 ? -5.632 19.861 -11.508 1.00 95.12 257 THR A N 1
ATOM 1858 C CA . THR A 1 257 ? -6.874 20.589 -11.757 1.00 95.12 257 THR A CA 1
ATOM 1859 C C . THR A 1 257 ? -8.028 19.625 -12.000 1.00 95.12 257 THR A C 1
ATOM 1861 O O . THR A 1 257 ? -7.815 18.519 -12.484 1.00 95.12 257 THR A O 1
ATOM 1864 N N . GLU A 1 258 ? -9.263 20.072 -11.751 1.00 89.94 258 GLU A N 1
ATOM 1865 C CA . GLU A 1 258 ? -10.476 19.296 -12.076 1.00 89.94 258 GLU A CA 1
ATOM 1866 C C . GLU A 1 258 ? -10.495 18.874 -13.560 1.00 89.94 258 GLU A C 1
ATOM 1868 O O . GLU A 1 258 ? -10.909 17.767 -13.892 1.00 89.94 258 GLU A O 1
ATOM 1873 N N . SER A 1 259 ? -9.953 19.711 -14.455 1.00 92.69 259 SER A N 1
ATOM 1874 C CA . SER A 1 259 ? -9.851 19.397 -15.884 1.00 92.69 259 SER A CA 1
ATOM 1875 C C . SER A 1 259 ? -8.950 18.196 -16.183 1.00 92.69 259 SER A C 1
ATOM 1877 O O . SER A 1 259 ? -9.179 17.524 -17.188 1.00 92.69 259 SER A O 1
ATOM 1879 N N . ASP A 1 260 ? -7.923 17.927 -15.372 1.00 93.00 260 ASP A N 1
ATOM 1880 C CA . ASP A 1 260 ? -7.053 16.758 -15.569 1.00 93.00 260 ASP A CA 1
ATOM 1881 C C . ASP A 1 260 ? -7.845 15.463 -15.328 1.00 93.00 260 ASP A C 1
ATOM 1883 O O . ASP A 1 260 ? -7.666 14.486 -16.046 1.00 93.00 260 ASP A O 1
ATOM 1887 N N . ILE A 1 261 ? -8.779 15.492 -14.375 1.00 89.62 261 ILE A N 1
ATOM 1888 C CA . ILE A 1 261 ? -9.654 14.368 -14.021 1.00 89.62 261 ILE A CA 1
ATOM 1889 C C . ILE A 1 261 ? -10.760 14.208 -15.060 1.00 89.62 261 ILE A C 1
ATOM 1891 O O . ILE A 1 261 ? -10.967 13.121 -15.586 1.00 89.62 261 ILE A O 1
ATOM 1895 N N . GLU A 1 262 ? -11.452 15.299 -15.404 1.00 88.25 262 GLU A N 1
ATOM 1896 C CA . GLU A 1 262 ? -12.547 15.276 -16.384 1.00 88.25 262 GLU A CA 1
ATOM 1897 C C . GLU A 1 262 ? -12.087 14.835 -17.781 1.00 88.25 262 GLU A C 1
ATOM 1899 O O . GLU A 1 262 ? -12.877 14.291 -18.555 1.00 88.25 262 GLU A O 1
ATOM 1904 N N . SER A 1 263 ? -10.820 15.091 -18.117 1.00 85.38 263 SER A N 1
ATOM 1905 C CA . SER A 1 263 ? -10.221 14.690 -19.393 1.00 85.38 263 SER A CA 1
ATOM 1906 C C . SER A 1 263 ? -9.570 13.309 -19.364 1.00 85.38 263 SER A C 1
ATOM 1908 O O . SER A 1 263 ? -9.259 12.773 -20.432 1.00 85.38 263 SER A O 1
ATOM 1910 N N . PHE A 1 264 ? -9.370 12.722 -18.183 1.00 88.06 264 PHE A N 1
ATOM 1911 C CA . PHE A 1 264 ? -8.797 11.394 -18.056 1.00 88.06 264 PHE A CA 1
ATOM 1912 C C . PHE A 1 264 ? -9.863 10.333 -18.337 1.00 88.06 264 PHE A C 1
ATOM 1914 O O . PHE A 1 264 ? -10.891 10.252 -17.665 1.00 88.06 264 PHE A O 1
ATOM 1921 N N . ASN A 1 265 ? -9.610 9.512 -19.357 1.00 85.44 265 ASN A N 1
ATOM 1922 C CA . ASN A 1 265 ? -10.437 8.356 -19.662 1.00 85.44 265 ASN A CA 1
ATOM 1923 C C . ASN A 1 265 ? -9.681 7.086 -19.251 1.00 85.44 265 ASN A C 1
ATOM 1925 O O . ASN A 1 265 ? -8.796 6.662 -20.000 1.00 85.44 265 ASN A O 1
ATOM 1929 N N . PRO A 1 266 ? -10.017 6.488 -18.099 1.00 79.38 266 PRO A N 1
ATOM 1930 C CA . PRO A 1 266 ? -9.304 5.334 -17.577 1.00 79.38 266 PRO A CA 1
ATOM 1931 C C . PRO A 1 266 ? -9.337 4.163 -18.577 1.00 79.38 266 PRO A C 1
ATOM 1933 O O . PRO A 1 266 ? -10.369 3.946 -19.224 1.00 79.38 266 PRO A O 1
ATOM 1936 N N . PRO A 1 267 ? -8.227 3.424 -18.757 1.00 84.06 267 PRO A N 1
ATOM 1937 C CA . PRO A 1 267 ? -8.186 2.301 -19.687 1.00 84.06 267 PRO A CA 1
ATOM 1938 C C . PRO A 1 267 ? -9.097 1.145 -19.254 1.00 84.06 267 PRO A C 1
ATOM 1940 O O . PRO A 1 267 ? -9.163 0.798 -18.077 1.00 84.06 267 PRO A O 1
ATOM 1943 N N . ASP A 1 268 ? -9.732 0.479 -20.222 1.00 86.62 268 ASP A N 1
ATOM 1944 C CA . ASP A 1 268 ? -10.551 -0.706 -19.951 1.00 86.62 268 ASP A CA 1
ATOM 1945 C C . ASP A 1 268 ? -9.727 -1.834 -19.299 1.00 86.62 268 ASP A C 1
ATOM 1947 O O . ASP A 1 268 ? -8.666 -2.232 -19.794 1.00 86.62 268 ASP A O 1
ATOM 1951 N N . GLY A 1 269 ? -10.269 -2.425 -18.229 1.00 86.06 269 GLY A N 1
ATOM 1952 C CA . GLY A 1 269 ? -9.661 -3.573 -17.548 1.00 86.06 269 GLY A CA 1
ATOM 1953 C C . GLY A 1 269 ? -8.404 -3.230 -16.746 1.00 86.06 269 GLY A C 1
ATOM 1954 O O . GLY A 1 269 ? -7.523 -4.086 -16.620 1.00 86.06 269 GLY A O 1
ATOM 1955 N N . MET A 1 270 ? -8.315 -1.988 -16.270 1.00 88.62 270 MET A N 1
ATOM 1956 C CA . MET A 1 270 ? -7.373 -1.524 -15.256 1.00 88.62 270 MET A CA 1
ATOM 1957 C C . MET A 1 270 ? -8.163 -0.870 -14.123 1.00 88.62 270 MET A C 1
ATOM 1959 O O . MET A 1 270 ? -9.171 -0.217 -14.383 1.00 88.62 270 MET A O 1
ATOM 1963 N N . GLU A 1 271 ? -7.691 -1.023 -12.891 1.00 88.56 271 GLU A N 1
ATOM 1964 C CA . GLU A 1 271 ? -8.329 -0.430 -11.712 1.00 88.56 271 GLU A CA 1
ATOM 1965 C C . GLU A 1 271 ? -7.462 0.711 -11.169 1.00 88.56 271 GLU A C 1
ATOM 1967 O O . GLU A 1 271 ? -6.268 0.540 -10.922 1.00 88.56 271 GLU A O 1
ATOM 1972 N N . GLY A 1 272 ? -8.045 1.897 -11.015 1.00 92.69 272 GLY A N 1
ATOM 1973 C CA . GLY A 1 272 ? -7.308 3.118 -10.699 1.00 92.69 272 GLY A CA 1
ATOM 1974 C C . GLY A 1 272 ? -7.801 3.813 -9.441 1.00 92.69 272 GLY A C 1
ATOM 1975 O O . GLY A 1 272 ? -8.979 3.717 -9.115 1.00 92.69 272 GLY A O 1
ATOM 1976 N N . GLN A 1 273 ? -6.910 4.567 -8.801 1.00 95.12 273 GLN A N 1
ATOM 1977 C CA . GLN A 1 273 ? -7.246 5.537 -7.756 1.00 95.12 273 GLN A CA 1
ATOM 1978 C C . GLN A 1 273 ? -6.630 6.898 -8.098 1.00 95.12 273 GLN A C 1
ATOM 1980 O O . GLN A 1 273 ? -5.561 6.960 -8.717 1.00 95.12 273 GLN A O 1
ATOM 1985 N N . ASP A 1 274 ? -7.307 7.986 -7.740 1.00 95.19 274 ASP A N 1
ATOM 1986 C CA . ASP A 1 274 ? -6.825 9.343 -7.978 1.00 95.19 274 ASP A CA 1
ATOM 1987 C C . ASP A 1 274 ? -6.208 9.967 -6.724 1.00 95.19 274 ASP A C 1
ATOM 1989 O O . ASP A 1 274 ? -6.527 9.575 -5.608 1.00 95.19 274 ASP A O 1
ATOM 1993 N N . LEU A 1 275 ? -5.278 10.906 -6.914 1.00 97.62 275 LEU A N 1
ATOM 1994 C CA . LEU A 1 275 ? -4.680 11.676 -5.823 1.00 97.62 275 LEU A CA 1
ATOM 1995 C C . LEU A 1 275 ? -4.346 13.098 -6.285 1.00 97.62 275 LEU A C 1
ATOM 1997 O O . LEU A 1 275 ? -3.546 13.322 -7.199 1.00 97.62 275 LEU A O 1
ATOM 2001 N N . GLY A 1 276 ? -4.934 14.090 -5.632 1.00 97.12 276 GLY A N 1
ATOM 2002 C CA . GLY A 1 276 ? -4.723 15.487 -5.955 1.00 97.12 276 GLY A CA 1
ATOM 2003 C C . GLY A 1 276 ? -3.355 16.002 -5.517 1.00 97.12 276 GLY A C 1
ATOM 2004 O O . GLY A 1 276 ? -2.850 15.735 -4.424 1.00 97.12 276 GLY A O 1
ATOM 2005 N N . ASN A 1 277 ? -2.768 16.857 -6.353 1.00 98.00 277 ASN A N 1
ATOM 2006 C CA . ASN A 1 277 ? -1.529 17.545 -6.024 1.00 98.00 277 ASN A CA 1
ATOM 2007 C C . ASN A 1 277 ? -1.669 18.309 -4.707 1.00 98.00 277 ASN A C 1
ATOM 2009 O O . ASN A 1 277 ? -0.831 18.170 -3.834 1.00 98.00 277 ASN A O 1
ATOM 2013 N N . ASP A 1 278 ? -2.702 19.142 -4.560 1.00 97.00 278 ASP A N 1
ATOM 2014 C CA . ASP A 1 278 ? -2.831 20.085 -3.435 1.00 97.00 278 ASP A CA 1
ATOM 2015 C C . ASP A 1 278 ? -3.336 19.472 -2.126 1.00 97.00 278 ASP A C 1
ATOM 2017 O O . ASP A 1 278 ? -3.407 20.162 -1.110 1.00 97.00 278 ASP A O 1
ATOM 2021 N N . GLU A 1 279 ? -3.607 18.172 -2.139 1.00 96.06 279 GLU A N 1
ATOM 2022 C CA . GLU A 1 279 ? -3.913 17.357 -0.963 1.00 96.06 279 GLU A CA 1
ATOM 2023 C C . GLU A 1 279 ? -2.802 16.359 -0.610 1.00 96.06 279 GLU A C 1
ATOM 2025 O O . GLU A 1 279 ? -2.848 15.765 0.461 1.00 96.06 279 GLU A O 1
ATOM 2030 N N . THR A 1 280 ? -1.763 16.247 -1.445 1.00 98.19 280 THR A N 1
ATOM 2031 C CA . THR A 1 280 ? -0.524 15.533 -1.114 1.00 98.19 280 THR A CA 1
ATOM 2032 C C . THR A 1 280 ? 0.408 16.470 -0.340 1.00 98.19 280 THR A C 1
ATOM 2034 O O . THR A 1 280 ? 0.933 17.435 -0.908 1.00 98.19 280 THR A O 1
ATOM 2037 N N . ILE A 1 281 ? 0.613 16.221 0.956 1.00 97.94 281 ILE A N 1
ATOM 2038 C CA . ILE A 1 281 ? 1.276 17.149 1.892 1.00 97.94 281 ILE A CA 1
ATOM 2039 C C . ILE A 1 281 ? 2.491 16.482 2.573 1.00 97.94 281 ILE A C 1
ATOM 2041 O O . ILE A 1 281 ? 2.411 16.112 3.746 1.00 97.94 281 ILE A O 1
ATOM 2045 N N . PRO A 1 282 ? 3.655 16.378 1.898 1.00 96.06 282 PRO A N 1
ATOM 2046 C CA . PRO A 1 282 ? 4.865 15.795 2.489 1.00 96.06 282 PRO A CA 1
ATOM 2047 C C . PRO A 1 282 ? 5.297 16.477 3.798 1.00 96.06 282 PRO A C 1
ATOM 2049 O O . PRO A 1 282 ? 5.796 15.844 4.727 1.00 96.06 282 PRO A O 1
ATOM 2052 N N . GLU A 1 283 ? 5.075 17.790 3.917 1.00 94.56 283 GLU A N 1
ATOM 2053 C CA . GLU A 1 283 ? 5.468 18.563 5.097 1.00 94.56 283 GLU A CA 1
ATOM 2054 C C . GLU A 1 283 ? 4.703 18.164 6.369 1.00 94.56 283 GLU A C 1
ATOM 2056 O O . GLU A 1 283 ? 5.175 18.445 7.474 1.00 94.56 283 GLU A O 1
ATOM 2061 N N . TRP A 1 284 ? 3.547 17.504 6.238 1.00 95.75 284 TRP A N 1
ATOM 2062 C CA . TRP A 1 284 ? 2.755 17.029 7.373 1.00 95.75 284 TRP A CA 1
ATOM 2063 C C . TRP A 1 284 ? 3.541 16.023 8.229 1.00 95.75 284 TRP A C 1
ATOM 2065 O O . TRP A 1 284 ? 3.497 16.087 9.459 1.00 95.75 284 TRP A O 1
ATOM 2075 N N . HIS A 1 285 ? 4.362 15.180 7.598 1.00 95.00 285 HIS A N 1
ATOM 2076 C CA . HIS A 1 285 ? 5.186 14.160 8.263 1.00 95.00 285 HIS A CA 1
ATOM 2077 C C . HIS A 1 285 ? 6.350 14.747 9.071 1.00 95.00 285 HIS A C 1
ATOM 2079 O O . HIS A 1 285 ? 6.795 14.174 10.062 1.00 95.00 285 HIS A O 1
ATOM 2085 N N . THR A 1 286 ? 6.818 15.946 8.713 1.00 92.62 286 THR A N 1
ATOM 2086 C CA . THR A 1 286 ? 7.973 16.588 9.372 1.00 92.62 286 THR A CA 1
ATOM 2087 C C . THR A 1 286 ? 7.585 17.697 10.351 1.00 92.62 286 THR A C 1
ATOM 2089 O O . THR A 1 286 ? 8.405 18.122 11.168 1.00 92.62 286 THR A O 1
ATOM 2092 N N . ASN A 1 287 ? 6.332 18.161 10.323 1.00 92.31 287 ASN A N 1
ATOM 2093 C CA . ASN A 1 287 ? 5.846 19.258 11.166 1.00 92.31 287 ASN A CA 1
ATOM 2094 C C . ASN A 1 287 ? 5.134 18.792 12.457 1.00 92.31 287 ASN A C 1
ATOM 2096 O O . ASN A 1 287 ? 4.517 19.596 13.169 1.00 92.31 287 ASN A O 1
ATOM 2100 N N . GLY A 1 288 ? 5.232 17.497 12.770 1.00 89.31 288 GLY A N 1
ATOM 2101 C CA . GLY A 1 288 ? 4.537 16.875 13.892 1.00 89.31 288 GLY A CA 1
ATOM 2102 C C . GLY A 1 288 ? 3.042 16.673 13.637 1.00 89.31 288 GLY A C 1
ATOM 2103 O O . GLY A 1 288 ? 2.260 16.828 14.575 1.00 89.31 288 GLY A O 1
ATOM 2104 N N . HIS A 1 289 ? 2.655 16.357 12.395 1.00 93.25 289 HIS A N 1
ATOM 2105 C CA . HIS A 1 289 ? 1.284 16.029 11.986 1.00 93.25 289 HIS A CA 1
ATOM 2106 C C . HIS A 1 289 ? 0.280 17.174 12.201 1.00 93.25 289 HIS A C 1
ATOM 2108 O O . HIS A 1 289 ? -0.854 16.970 12.640 1.00 93.25 289 HIS A O 1
ATOM 2114 N N . GLN A 1 290 ? 0.704 18.407 11.922 1.00 90.75 290 GLN A N 1
ATOM 2115 C CA . GLN A 1 290 ? -0.092 19.622 12.085 1.00 90.75 290 GLN A CA 1
ATOM 2116 C C . GLN A 1 290 ? -0.526 20.213 10.740 1.00 90.75 290 GLN A C 1
ATOM 2118 O O . GLN A 1 290 ? 0.191 20.155 9.742 1.00 90.75 290 GLN A O 1
ATOM 2123 N N . GLY A 1 291 ? -1.676 20.887 10.743 1.00 92.00 291 GLY A N 1
ATOM 2124 C CA . GLY A 1 291 ? -2.220 21.536 9.552 1.00 92.00 291 GLY A CA 1
ATOM 2125 C C . GLY A 1 291 ? -3.002 20.566 8.673 1.00 92.00 291 GLY A C 1
ATOM 2126 O O . GLY A 1 291 ? -3.640 19.649 9.179 1.00 92.00 291 GLY A O 1
ATOM 2127 N N . GLN A 1 292 ? -2.993 20.812 7.363 1.00 94.44 292 GLN A N 1
ATOM 2128 C CA . GLN A 1 292 ? -3.703 19.969 6.404 1.00 94.44 292 GLN A CA 1
ATOM 2129 C C . GLN A 1 292 ? -3.104 18.561 6.402 1.00 94.44 292 GLN A C 1
ATOM 2131 O O . GLN A 1 292 ? -1.890 18.409 6.292 1.00 94.44 292 GLN A O 1
ATOM 2136 N N . PHE A 1 293 ? -3.971 17.561 6.540 1.00 96.69 293 PHE A N 1
ATOM 2137 C CA . PHE A 1 293 ? -3.608 16.153 6.448 1.00 96.69 293 PHE A CA 1
ATOM 2138 C C . PHE A 1 293 ? -3.116 15.791 5.052 1.00 96.69 293 PHE A C 1
ATOM 2140 O O . PHE A 1 293 ? -3.598 16.341 4.062 1.00 96.69 293 PHE A O 1
ATOM 2147 N N . ASP A 1 294 ? -2.183 14.851 5.001 1.00 98.25 294 ASP A N 1
ATOM 2148 C CA . ASP A 1 294 ? -1.679 14.292 3.761 1.00 98.25 294 ASP A CA 1
ATOM 2149 C C . ASP A 1 294 ? -2.623 13.204 3.232 1.00 98.25 294 ASP A C 1
ATOM 2151 O O . ASP A 1 294 ? -2.645 12.085 3.746 1.00 98.25 294 ASP A O 1
ATOM 2155 N N . ALA A 1 295 ? -3.398 13.532 2.197 1.00 97.94 295 ALA A N 1
ATOM 2156 C CA . ALA A 1 295 ? -4.348 12.607 1.581 1.00 97.94 295 ALA A CA 1
ATOM 2157 C C . ALA A 1 295 ? -3.661 11.423 0.882 1.00 97.94 295 ALA A C 1
ATOM 2159 O O . ALA A 1 295 ? -4.313 10.416 0.625 1.00 97.94 295 ALA A O 1
ATOM 2160 N N . ALA A 1 296 ? -2.342 11.467 0.645 1.00 98.62 296 ALA A N 1
ATOM 2161 C CA . ALA A 1 296 ? -1.624 10.307 0.115 1.00 98.62 296 ALA A CA 1
ATOM 2162 C C . ALA A 1 296 ? -1.742 9.074 1.032 1.00 98.62 296 ALA A C 1
ATOM 2164 O O . ALA A 1 296 ? -1.789 7.955 0.532 1.00 98.62 296 ALA A O 1
ATOM 2165 N N . LEU A 1 297 ? -1.858 9.262 2.355 1.00 98.75 297 LEU A N 1
ATOM 2166 C CA . LEU A 1 297 ? -2.113 8.168 3.303 1.00 98.75 297 LEU A CA 1
ATOM 2167 C C . LEU A 1 297 ? -3.485 7.502 3.105 1.00 98.75 297 LEU A C 1
ATOM 2169 O O . LEU A 1 297 ? -3.669 6.349 3.478 1.00 98.75 297 LEU A O 1
ATOM 2173 N N . GLU A 1 298 ? -4.455 8.232 2.561 1.00 98.00 298 GLU A N 1
ATOM 2174 C CA . GLU A 1 298 ? -5.817 7.758 2.307 1.00 98.00 298 GLU A CA 1
ATOM 2175 C C . GLU A 1 298 ? -5.900 7.105 0.930 1.00 98.00 298 GLU A C 1
ATOM 2177 O O . GLU A 1 298 ? -6.172 5.912 0.824 1.00 98.00 298 GLU A O 1
ATOM 2182 N N . GLU A 1 299 ? -5.553 7.844 -0.121 1.00 98.31 299 GLU A N 1
ATOM 2183 C CA . GLU A 1 299 ? -5.790 7.392 -1.493 1.00 98.31 299 GLU A CA 1
ATOM 2184 C C . GLU A 1 299 ? -4.893 6.221 -1.900 1.00 98.31 299 GLU A C 1
ATOM 2186 O O . GLU A 1 299 ? -5.336 5.259 -2.528 1.00 98.31 299 GLU A O 1
ATOM 2191 N N . VAL A 1 300 ? -3.626 6.223 -1.479 1.00 98.81 300 VAL A N 1
ATOM 2192 C CA . VAL A 1 300 ? -2.749 5.070 -1.723 1.00 98.81 300 VAL A CA 1
ATOM 2193 C C . VAL A 1 300 ? -3.266 3.838 -0.976 1.00 98.81 300 VAL A C 1
ATOM 2195 O O . VAL A 1 300 ? -3.230 2.723 -1.503 1.00 98.81 300 VAL A O 1
ATOM 2198 N N . TRP A 1 301 ? -3.793 4.033 0.234 1.00 98.62 301 TRP A N 1
ATOM 2199 C CA . TRP A 1 301 ? -4.352 2.951 1.032 1.00 98.62 301 TRP A CA 1
ATOM 2200 C C . TRP A 1 301 ? -5.660 2.406 0.448 1.00 98.62 301 TRP A C 1
ATOM 2202 O O . TRP A 1 301 ? -5.846 1.187 0.418 1.00 98.62 301 TRP A O 1
ATOM 2212 N N . HIS A 1 302 ? -6.531 3.266 -0.085 1.00 98.25 302 HIS A N 1
ATOM 2213 C CA . HIS A 1 302 ? -7.727 2.861 -0.826 1.00 98.25 302 HIS A CA 1
ATOM 2214 C C . HIS A 1 302 ? -7.372 1.939 -1.995 1.00 98.25 302 HIS A C 1
ATOM 2216 O O . HIS A 1 302 ? -7.938 0.852 -2.107 1.00 98.25 302 HIS A O 1
ATOM 2222 N N . LEU A 1 303 ? -6.363 2.288 -2.802 1.00 98.19 303 LEU A N 1
ATOM 2223 C CA . LEU A 1 303 ? -5.920 1.441 -3.914 1.00 98.19 303 LEU A CA 1
ATOM 2224 C C . LEU A 1 303 ? -5.437 0.056 -3.443 1.00 98.19 303 LEU A C 1
ATOM 2226 O O . LEU A 1 303 ? -5.820 -0.970 -4.013 1.00 98.19 303 LEU A O 1
ATOM 2230 N N . ILE A 1 304 ? -4.591 0.019 -2.408 1.00 98.75 304 ILE A N 1
ATOM 2231 C CA . ILE A 1 304 ? -4.009 -1.225 -1.873 1.00 98.75 304 ILE A CA 1
ATOM 2232 C C . ILE A 1 304 ? -5.087 -2.109 -1.239 1.00 98.75 304 ILE A C 1
ATOM 2234 O O . ILE A 1 304 ? -5.077 -3.333 -1.395 1.00 98.75 304 ILE A O 1
ATOM 2238 N N . THR A 1 305 ? -6.038 -1.513 -0.525 1.00 98.31 305 THR A N 1
ATOM 2239 C CA . THR A 1 305 ? -7.099 -2.272 0.142 1.00 98.31 305 THR A CA 1
ATOM 2240 C C . THR A 1 305 ? -8.151 -2.771 -0.832 1.00 98.31 305 THR A C 1
ATOM 2242 O O . THR A 1 305 ? -8.465 -3.963 -0.793 1.00 98.31 305 THR A O 1
ATOM 2245 N N . HIS A 1 306 ? -8.621 -1.919 -1.743 1.00 96.62 306 HIS A N 1
ATOM 2246 C CA . HIS A 1 306 ? -9.635 -2.280 -2.728 1.00 96.62 306 HIS A CA 1
ATOM 2247 C C . HIS A 1 306 ? -9.117 -3.342 -3.705 1.00 96.62 306 HIS A C 1
ATOM 2249 O O . HIS A 1 306 ? -9.711 -4.412 -3.826 1.00 96.62 306 HIS A O 1
ATOM 2255 N N . ASN A 1 307 ? -7.961 -3.123 -4.340 1.00 94.50 307 ASN A N 1
ATOM 2256 C CA . ASN A 1 307 ? -7.461 -4.037 -5.378 1.00 94.50 307 ASN A CA 1
ATOM 2257 C C . ASN A 1 307 ? -6.585 -5.172 -4.839 1.00 94.50 307 ASN A C 1
ATOM 2259 O O . ASN A 1 307 ? -6.386 -6.177 -5.521 1.00 94.50 307 ASN A O 1
ATOM 2263 N N . GLY A 1 308 ? -6.032 -5.010 -3.638 1.00 97.62 308 GLY A N 1
ATOM 2264 C CA . GLY A 1 308 ? -5.139 -5.977 -3.012 1.00 97.62 308 GLY A CA 1
ATOM 2265 C C . GLY A 1 308 ? -5.848 -6.818 -1.953 1.00 97.62 308 GLY A C 1
ATOM 2266 O O . GLY A 1 308 ? -6.174 -7.984 -2.184 1.00 97.62 308 GLY A O 1
ATOM 2267 N N . TYR A 1 309 ? -6.102 -6.230 -0.781 1.00 98.50 309 TYR A N 1
ATOM 2268 C CA . TYR A 1 309 ? -6.637 -6.961 0.377 1.00 98.50 309 TYR A CA 1
ATOM 2269 C C . TYR A 1 309 ? -8.041 -7.524 0.154 1.00 98.50 309 TYR A C 1
ATOM 2271 O O . TYR A 1 309 ? -8.299 -8.669 0.536 1.00 98.50 309 TYR A O 1
ATOM 2279 N N . SER A 1 310 ? -8.941 -6.756 -0.464 1.00 97.12 310 SER A N 1
ATOM 2280 C CA . SER A 1 310 ? -10.312 -7.203 -0.730 1.00 97.12 310 SER A CA 1
ATOM 2281 C C . SER A 1 310 ? -10.332 -8.401 -1.694 1.00 97.12 310 SER A C 1
ATOM 2283 O O . SER A 1 310 ? -11.111 -9.339 -1.513 1.00 97.12 310 SER A O 1
ATOM 2285 N N . ALA A 1 311 ? -9.417 -8.410 -2.670 1.00 92.88 311 ALA A N 1
ATOM 2286 C CA . ALA A 1 311 ? -9.297 -9.456 -3.676 1.00 92.88 311 ALA A CA 1
ATOM 2287 C C . ALA A 1 311 ? -8.597 -10.716 -3.142 1.00 92.88 311 ALA A C 1
ATOM 2289 O O . ALA A 1 311 ? -8.982 -11.830 -3.505 1.00 92.88 311 ALA A O 1
ATOM 2290 N N . GLU A 1 312 ? -7.581 -10.561 -2.287 1.00 97.56 312 GLU A N 1
ATOM 2291 C CA . GLU A 1 312 ? -6.841 -11.694 -1.724 1.00 97.56 312 GLU A CA 1
ATOM 2292 C C . GLU A 1 312 ? -7.595 -12.367 -0.574 1.00 97.56 312 GLU A C 1
ATOM 2294 O O . GLU A 1 312 ? -7.638 -13.596 -0.484 1.00 97.56 312 GLU A O 1
ATOM 2299 N N . TYR A 1 313 ? -8.266 -11.580 0.270 1.00 96.56 313 TYR A N 1
ATOM 2300 C CA . TYR A 1 313 ? -9.005 -12.077 1.430 1.00 96.56 313 TYR A CA 1
ATOM 2301 C C . TYR A 1 313 ? -10.497 -11.712 1.348 1.00 96.56 313 TYR A C 1
ATOM 2303 O O . TYR A 1 313 ? -11.021 -11.020 2.228 1.00 96.56 313 TYR A O 1
ATOM 2311 N N . PRO A 1 314 ? -11.241 -12.228 0.353 1.00 94.81 314 PRO A N 1
ATOM 2312 C CA . PRO A 1 314 ? -12.597 -11.766 0.039 1.00 94.81 314 PRO A CA 1
ATOM 2313 C C . PRO A 1 314 ? -13.625 -12.022 1.145 1.00 94.81 314 PRO A C 1
ATOM 2315 O O . PRO A 1 314 ? -14.626 -11.322 1.228 1.00 94.81 314 PRO A O 1
ATOM 2318 N N . ASN A 1 315 ? -13.387 -12.992 2.033 1.00 97.38 315 ASN A N 1
ATOM 2319 C CA . ASN A 1 315 ? -14.269 -13.243 3.181 1.00 97.38 315 ASN A CA 1
ATOM 2320 C C . ASN A 1 315 ? -13.959 -12.339 4.388 1.00 97.38 315 ASN A C 1
ATOM 2322 O O . ASN A 1 315 ? -14.773 -12.241 5.306 1.00 97.38 315 ASN A O 1
ATOM 2326 N N . VAL A 1 316 ? -12.782 -11.708 4.411 1.00 98.56 316 VAL A N 1
ATOM 2327 C CA . VAL A 1 316 ? -12.297 -10.902 5.538 1.00 98.56 316 VAL A CA 1
ATOM 2328 C C . VAL A 1 316 ? -12.385 -9.424 5.191 1.00 98.56 316 VAL A C 1
ATOM 2330 O O . VAL A 1 316 ? -13.146 -8.713 5.836 1.00 98.56 316 VAL A O 1
ATOM 2333 N N . PHE A 1 317 ? -11.668 -8.995 4.152 1.00 98.44 317 PHE A N 1
ATOM 2334 C CA . PHE A 1 317 ? -11.572 -7.599 3.715 1.00 98.44 317 PHE A CA 1
ATOM 2335 C C . PHE A 1 317 ? -12.399 -7.295 2.466 1.00 98.44 317 PHE A C 1
ATOM 2337 O O . PHE A 1 317 ? -12.362 -6.174 1.977 1.00 98.44 317 PHE A O 1
ATOM 2344 N N . GLY A 1 318 ? -13.150 -8.268 1.940 1.00 96.88 318 GLY A N 1
ATOM 2345 C CA . GLY A 1 318 ? -14.092 -7.996 0.859 1.00 96.88 318 GLY A CA 1
ATOM 2346 C C . GLY A 1 318 ? -15.136 -6.958 1.282 1.00 96.88 318 GLY A C 1
ATOM 2347 O O . GLY A 1 318 ? -15.562 -6.910 2.435 1.00 96.88 318 GLY A O 1
ATOM 2348 N N . GLU A 1 319 ? -15.601 -6.157 0.337 1.00 96.31 319 GLU A N 1
ATOM 2349 C CA . GLU A 1 319 ? -16.422 -4.967 0.614 1.00 96.31 319 GLU A CA 1
ATOM 2350 C C . GLU A 1 319 ? -17.929 -5.241 0.457 1.00 96.31 319 GLU A C 1
ATOM 2352 O O . GLU A 1 319 ? -18.751 -4.352 0.252 1.00 96.31 319 GLU A O 1
ATOM 2357 N N . SER A 1 320 ? -18.315 -6.515 0.548 1.00 94.81 320 SER A N 1
ATOM 2358 C CA . SER A 1 320 ? -19.703 -6.958 0.433 1.00 94.81 320 SER A CA 1
ATOM 2359 C C . SER A 1 320 ? -20.281 -7.348 1.790 1.00 94.81 320 SER A C 1
ATOM 2361 O O . SER A 1 320 ? -19.565 -7.687 2.731 1.00 94.81 320 SER A O 1
ATOM 2363 N N . VAL A 1 321 ? -21.609 -7.311 1.905 1.00 96.62 321 VAL A N 1
ATOM 2364 C CA . VAL A 1 321 ? -22.308 -7.742 3.121 1.00 96.62 321 VAL A CA 1
ATOM 2365 C C . VAL A 1 321 ? -21.896 -9.164 3.513 1.00 96.62 321 VAL A C 1
ATOM 2367 O O . VAL A 1 321 ? -21.946 -10.086 2.699 1.00 96.62 321 VAL A O 1
ATOM 2370 N N . GLY A 1 322 ? -21.571 -9.349 4.794 1.00 95.69 322 GLY A N 1
ATOM 2371 C CA . GLY A 1 322 ? -21.252 -10.649 5.380 1.00 95.69 322 GLY A CA 1
ATOM 2372 C C . GLY A 1 322 ? -19.760 -10.930 5.547 1.00 95.69 322 GLY A C 1
ATOM 2373 O O . GLY A 1 322 ? -19.428 -11.891 6.243 1.00 95.69 322 GLY A O 1
ATOM 2374 N N . THR A 1 323 ? -18.871 -10.102 4.992 1.00 98.44 323 THR A N 1
ATOM 2375 C CA . THR A 1 323 ? -17.428 -10.180 5.273 1.00 98.44 323 THR A CA 1
ATOM 2376 C C . THR A 1 323 ? -17.103 -9.667 6.674 1.00 98.44 323 THR A C 1
ATOM 2378 O O . THR A 1 323 ? -17.892 -8.942 7.287 1.00 98.44 323 THR A O 1
ATOM 2381 N N . SER A 1 324 ? -15.936 -10.032 7.211 1.00 98.75 324 SER A N 1
ATOM 2382 C CA . SER A 1 324 ? -15.516 -9.572 8.542 1.00 98.75 324 SER A CA 1
ATOM 2383 C C . SER A 1 324 ? -15.444 -8.042 8.642 1.00 98.75 324 SER A C 1
ATOM 2385 O O . SER A 1 324 ? -15.959 -7.481 9.610 1.00 98.75 324 SER A O 1
ATOM 2387 N N . LEU A 1 325 ? -14.873 -7.374 7.634 1.00 98.81 325 LEU A N 1
ATOM 2388 C CA . LEU A 1 325 ? -14.778 -5.915 7.540 1.00 98.81 325 LEU A CA 1
ATOM 2389 C C . LEU A 1 325 ? -16.167 -5.265 7.497 1.00 98.81 325 LEU A C 1
ATOM 2391 O O . LEU A 1 325 ? -16.459 -4.379 8.296 1.00 98.81 325 LEU A O 1
ATOM 2395 N N . ALA A 1 326 ? -17.051 -5.750 6.622 1.00 98.56 326 ALA A N 1
ATOM 2396 C CA . ALA A 1 326 ? -18.403 -5.220 6.476 1.00 98.56 326 ALA A CA 1
ATOM 2397 C C . ALA A 1 326 ? -19.244 -5.403 7.750 1.00 98.56 326 ALA A C 1
ATOM 2399 O O . ALA A 1 326 ? -19.981 -4.503 8.145 1.00 98.56 326 ALA A O 1
ATOM 2400 N N . ASN A 1 327 ? -19.111 -6.546 8.427 1.00 98.75 327 ASN A N 1
ATOM 2401 C CA . ASN A 1 327 ? -19.807 -6.793 9.688 1.00 98.75 327 ASN A CA 1
ATOM 2402 C C . ASN A 1 327 ? -19.300 -5.869 10.810 1.00 98.75 327 ASN A C 1
ATOM 2404 O O . ASN A 1 327 ? -20.096 -5.421 11.635 1.00 98.75 327 ASN A O 1
ATOM 2408 N N . ALA A 1 328 ? -17.997 -5.570 10.849 1.00 98.88 328 ALA A N 1
ATOM 2409 C CA . ALA A 1 328 ? -17.436 -4.597 11.786 1.00 98.88 328 ALA A CA 1
ATOM 2410 C C . ALA A 1 328 ? -17.947 -3.175 11.483 1.00 98.88 328 ALA A C 1
ATOM 2412 O O . ALA A 1 328 ? -18.428 -2.488 12.386 1.00 98.88 328 ALA A O 1
ATOM 2413 N N . MET A 1 329 ? -17.990 -2.790 10.204 1.00 98.69 329 MET A N 1
ATOM 2414 C CA . MET A 1 329 ? -18.561 -1.515 9.760 1.00 98.69 329 MET A CA 1
ATOM 2415 C C . MET A 1 329 ? -20.037 -1.368 10.167 1.00 98.69 329 MET A C 1
ATOM 2417 O O . MET A 1 329 ? -20.459 -0.315 10.645 1.00 98.69 329 MET A O 1
ATOM 2421 N N . ASP A 1 330 ? -20.847 -2.417 10.010 1.00 98.62 330 ASP A N 1
ATOM 2422 C CA . ASP A 1 330 ? -22.255 -2.409 10.427 1.00 98.62 330 ASP A CA 1
ATOM 2423 C C . ASP A 1 330 ? -22.407 -2.170 11.936 1.00 98.62 330 ASP A C 1
ATOM 2425 O O . ASP A 1 330 ? -23.294 -1.431 12.370 1.00 98.62 330 ASP A O 1
ATOM 2429 N N . ILE A 1 331 ? -21.517 -2.740 12.752 1.00 98.62 331 ILE A N 1
ATOM 2430 C CA . ILE A 1 331 ? -21.471 -2.465 14.193 1.00 98.62 331 ILE A CA 1
ATOM 2431 C C . ILE A 1 331 ? -21.124 -0.988 14.437 1.00 98.62 331 ILE A C 1
ATOM 2433 O O . ILE A 1 331 ? -21.814 -0.327 15.216 1.00 98.62 331 ILE A O 1
ATOM 2437 N N . ALA A 1 332 ? -20.121 -0.459 13.731 1.00 98.62 332 ALA A N 1
ATOM 2438 C CA . ALA A 1 332 ? -19.650 0.919 13.870 1.00 98.62 332 ALA A CA 1
ATOM 2439 C C . ALA A 1 332 ? -20.696 1.987 13.543 1.00 98.62 332 ALA A C 1
ATOM 2441 O O . ALA A 1 332 ? -20.718 3.061 14.153 1.00 98.62 332 ALA A O 1
ATOM 2442 N N . ARG A 1 333 ? -21.600 1.661 12.619 1.00 98.25 333 ARG A N 1
ATOM 2443 C CA . ARG A 1 333 ? -22.715 2.514 12.192 1.00 98.25 333 ARG A CA 1
ATOM 2444 C C . ARG A 1 333 ? -23.979 2.313 13.030 1.00 98.25 333 ARG A C 1
ATOM 2446 O O . ARG A 1 333 ? -24.970 3.008 12.824 1.00 98.25 333 ARG A O 1
ATOM 2453 N N . GLY A 1 334 ? -23.979 1.369 13.976 1.00 97.50 334 GLY A N 1
ATOM 2454 C CA . GLY A 1 334 ? -25.144 1.023 14.796 1.00 97.50 334 GLY A CA 1
ATOM 2455 C C . GLY A 1 334 ? -26.224 0.217 14.059 1.00 97.50 334 GLY A C 1
ATOM 2456 O O . GLY A 1 334 ? -27.367 0.162 14.517 1.00 97.50 334 GLY A O 1
ATOM 2457 N N . GLY A 1 335 ? -25.883 -0.396 12.925 1.00 96.81 335 GLY A N 1
ATOM 2458 C CA . GLY A 1 335 ? -26.773 -1.193 12.087 1.00 96.81 335 GLY A CA 1
ATOM 2459 C C . GLY A 1 335 ? -26.249 -1.351 10.657 1.00 96.81 335 GLY A C 1
ATOM 2460 O O . GLY A 1 335 ? -25.316 -0.669 10.240 1.00 96.81 335 GLY A O 1
ATOM 2461 N N . GLN A 1 336 ? -26.887 -2.239 9.891 1.00 97.19 336 GLN A N 1
ATOM 2462 C CA . GLN A 1 336 ? -26.578 -2.425 8.474 1.00 97.19 336 GLN A CA 1
ATOM 2463 C C . GLN A 1 336 ? -27.337 -1.418 7.608 1.00 97.19 336 GLN A C 1
ATOM 2465 O O . GLN A 1 336 ? -28.569 -1.445 7.546 1.00 97.19 336 GLN A O 1
ATOM 2470 N N . PHE A 1 337 ? -26.591 -0.571 6.900 1.00 96.06 337 PHE A N 1
ATOM 2471 C CA . PHE A 1 337 ? -27.122 0.450 5.999 1.00 96.06 337 PHE A CA 1
ATOM 2472 C C . PHE A 1 337 ? -26.523 0.267 4.604 1.00 96.06 337 PHE A C 1
ATOM 2474 O O . PHE A 1 337 ? -25.361 0.587 4.377 1.00 96.06 337 PHE A O 1
ATOM 2481 N N . ILE A 1 338 ? -27.318 -0.277 3.673 1.00 94.00 338 ILE A N 1
ATOM 2482 C CA . ILE A 1 338 ? -26.899 -0.466 2.271 1.00 94.00 338 ILE A CA 1
ATOM 2483 C C . ILE A 1 338 ? -26.787 0.874 1.538 1.00 94.00 338 ILE A C 1
ATOM 2485 O O . ILE A 1 338 ? -25.879 1.067 0.741 1.00 94.00 338 ILE A O 1
ATOM 2489 N N . ALA A 1 339 ? -27.708 1.789 1.832 1.00 91.25 339 ALA A N 1
ATOM 2490 C CA . ALA A 1 339 ? -27.677 3.172 1.382 1.00 91.25 339 ALA A CA 1
ATOM 2491 C C . ALA A 1 339 ? -27.541 4.090 2.599 1.00 91.25 339 ALA A C 1
ATOM 2493 O O . ALA A 1 339 ? -27.988 3.728 3.694 1.00 91.25 339 ALA A O 1
ATOM 2494 N N . ILE A 1 340 ? -26.974 5.276 2.388 1.00 91.44 340 ILE A N 1
ATOM 2495 C CA . ILE A 1 340 ? -26.782 6.276 3.438 1.00 91.44 340 ILE A CA 1
ATOM 2496 C C . ILE A 1 340 ? -28.147 6.669 4.038 1.00 91.44 340 ILE A C 1
ATOM 2498 O O . ILE A 1 340 ? -29.059 7.072 3.307 1.00 91.44 340 ILE A O 1
ATOM 2502 N N . PRO A 1 341 ? -28.346 6.504 5.360 1.00 93.94 341 PRO A N 1
ATOM 2503 C CA . PRO A 1 341 ? -29.581 6.887 6.024 1.00 93.94 341 PRO A CA 1
ATOM 2504 C C . PRO A 1 341 ? -29.650 8.408 6.206 1.00 93.94 341 PRO A C 1
ATOM 2506 O O . PRO A 1 341 ? -28.637 9.094 6.253 1.00 93.94 341 PRO A O 1
ATOM 2509 N N . SER A 1 342 ? -30.851 8.942 6.445 1.00 92.38 342 SER A N 1
ATOM 2510 C CA . SER A 1 342 ? -31.019 10.364 6.796 1.00 92.38 342 SER A CA 1
ATOM 2511 C C . SER A 1 342 ? -30.315 10.765 8.100 1.00 92.38 342 SER A C 1
ATOM 2513 O O . SER A 1 342 ? -30.116 11.948 8.358 1.00 92.38 342 SER A O 1
ATOM 2515 N N . SER A 1 343 ? -30.036 9.789 8.966 1.00 94.31 343 SER A N 1
ATOM 2516 C CA . SER A 1 343 ? -29.313 9.958 10.225 1.00 94.31 343 SER A CA 1
ATOM 2517 C C . SER A 1 343 ? -28.827 8.603 10.731 1.00 94.31 343 SER A C 1
ATOM 2519 O O . SER A 1 343 ? -29.610 7.647 10.758 1.00 94.31 343 SER A O 1
ATOM 2521 N N . TYR A 1 344 ? -27.588 8.544 11.207 1.00 96.69 344 TYR A N 1
ATOM 2522 C CA . TYR A 1 344 ? -27.076 7.405 11.967 1.00 96.69 344 TYR A CA 1
ATOM 2523 C C . TYR A 1 344 ? -27.504 7.493 13.445 1.00 96.69 344 TYR A C 1
ATOM 2525 O O . TYR A 1 344 ? -27.806 8.587 13.931 1.00 96.69 344 TYR A O 1
ATOM 2533 N N . PRO A 1 345 ? -27.559 6.369 14.185 1.00 97.12 345 PRO A N 1
ATOM 2534 C CA . PRO A 1 345 ? -27.760 6.382 15.633 1.00 97.12 345 PRO A CA 1
ATOM 2535 C C . PRO A 1 345 ? -26.676 7.189 16.364 1.00 97.12 345 PRO A C 1
ATOM 2537 O O . PRO A 1 345 ? -25.509 7.125 15.992 1.00 97.12 345 PRO A O 1
ATOM 2540 N N . ASP A 1 346 ? -27.020 7.852 17.474 1.00 95.56 346 ASP A N 1
ATOM 2541 C CA . ASP A 1 346 ? -26.062 8.649 18.270 1.00 95.56 346 ASP A CA 1
ATOM 2542 C C . ASP A 1 346 ? -24.843 7.844 18.758 1.00 95.56 346 ASP A C 1
ATOM 2544 O O . ASP A 1 346 ? -23.770 8.407 18.988 1.00 95.56 346 ASP A O 1
ATOM 2548 N N . SER A 1 347 ? -25.016 6.528 18.922 1.00 95.00 347 SER A N 1
ATOM 2549 C CA . SER A 1 347 ? -23.972 5.585 19.326 1.00 95.00 347 SER A CA 1
ATOM 2550 C C . SER A 1 347 ? -23.000 5.208 18.207 1.00 95.00 347 SER A C 1
ATOM 2552 O O . SER A 1 347 ? -22.032 4.508 18.493 1.00 95.00 347 SER A O 1
ATOM 2554 N N . ALA A 1 348 ? -23.257 5.611 16.960 1.00 98.12 348 ALA A N 1
ATOM 2555 C CA . ALA A 1 348 ? -22.347 5.365 15.853 1.00 98.12 348 ALA A CA 1
ATOM 2556 C C . ALA A 1 348 ? -21.031 6.132 16.059 1.00 98.12 348 ALA A C 1
ATOM 2558 O O . ALA A 1 348 ? -21.010 7.267 16.555 1.00 98.12 348 ALA A O 1
ATOM 2559 N N . TRP A 1 349 ? -19.925 5.496 15.689 1.00 98.44 349 TRP A N 1
ATOM 2560 C CA . TRP A 1 349 ? -18.604 6.130 15.630 1.00 98.44 349 TRP A CA 1
ATOM 2561 C C . TRP A 1 349 ? -18.055 6.226 14.213 1.00 98.44 349 TRP A C 1
ATOM 2563 O O . TRP A 1 349 ? -17.040 6.894 14.024 1.00 98.44 349 TRP A O 1
ATOM 2573 N N . TYR A 1 350 ? -18.743 5.592 13.264 1.00 98.38 350 TYR A N 1
ATOM 2574 C CA . TYR A 1 350 ? -18.591 5.802 11.839 1.00 98.38 350 TYR A CA 1
ATOM 2575 C C . TYR A 1 350 ? -19.938 6.248 11.263 1.00 98.38 350 TYR A C 1
ATOM 2577 O O . TYR A 1 350 ? -20.957 5.580 11.451 1.00 98.38 350 TYR A O 1
ATOM 2585 N N . SER A 1 351 ? -19.944 7.386 10.591 1.00 95.12 351 SER A N 1
ATOM 2586 C CA . SER A 1 351 ? -21.054 7.934 9.816 1.00 95.12 351 SER A CA 1
ATOM 2587 C C . SER A 1 351 ? -20.492 8.425 8.496 1.00 95.12 351 SER A C 1
ATOM 2589 O O . SER A 1 351 ? -19.351 8.847 8.453 1.00 95.12 351 SER A O 1
ATOM 2591 N N . TYR A 1 352 ? -21.271 8.364 7.424 1.00 90.50 352 TYR A N 1
ATOM 2592 C CA . TYR A 1 352 ? -20.817 8.767 6.094 1.00 90.50 352 TYR A CA 1
ATOM 2593 C C . TYR A 1 352 ? -21.968 9.453 5.362 1.00 90.50 352 TYR A C 1
ATOM 2595 O O . TYR A 1 352 ? -23.098 8.955 5.437 1.00 90.50 352 TYR A O 1
ATOM 2603 N N . ASP A 1 353 ? -21.714 10.598 4.728 1.00 88.50 353 ASP A N 1
ATOM 2604 C CA . ASP A 1 353 ? -22.746 11.486 4.175 1.00 88.50 353 ASP A CA 1
ATOM 2605 C C . ASP A 1 353 ? -22.621 11.759 2.665 1.00 88.50 353 ASP A C 1
ATOM 2607 O O . ASP A 1 353 ? -23.517 12.386 2.094 1.00 88.50 353 ASP A O 1
ATOM 2611 N N . ASP A 1 354 ? -21.583 11.249 1.993 1.00 87.44 354 ASP A N 1
ATOM 2612 C CA . ASP A 1 354 ? -21.456 11.359 0.537 1.00 87.44 354 ASP A CA 1
ATOM 2613 C C . ASP A 1 354 ? -22.379 10.360 -0.178 1.00 87.44 354 ASP A C 1
ATOM 2615 O O . ASP A 1 354 ? -22.062 9.183 -0.347 1.00 87.44 354 ASP A O 1
ATOM 2619 N N . GLU A 1 355 ? -23.528 10.858 -0.642 1.00 86.25 355 GLU A N 1
ATOM 2620 C CA . GLU A 1 355 ? -24.552 10.091 -1.364 1.00 86.25 355 GLU A CA 1
ATOM 2621 C C . GL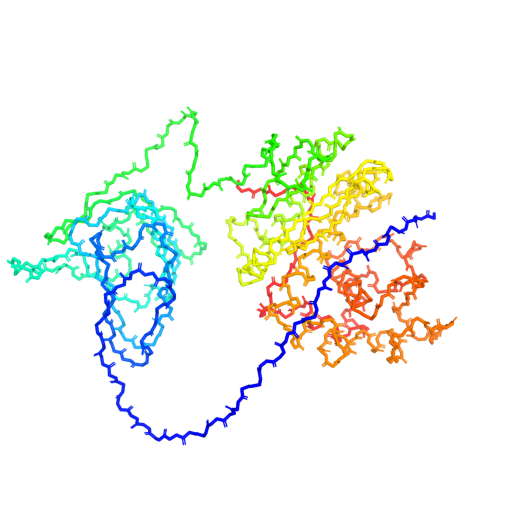U A 1 355 ? -24.065 9.413 -2.660 1.00 86.25 355 GLU A C 1
ATOM 2623 O O . GLU A 1 355 ? -24.787 8.578 -3.210 1.00 86.25 355 GLU A O 1
ATOM 2628 N N . SER A 1 356 ? -22.881 9.760 -3.176 1.00 85.38 356 SER A N 1
ATOM 2629 C CA . SER A 1 356 ? -22.290 9.087 -4.339 1.00 85.38 356 SER A CA 1
ATOM 2630 C C . SER A 1 356 ? -21.613 7.754 -4.000 1.00 85.38 356 SER A C 1
ATOM 2632 O O . SER A 1 356 ? -21.406 6.938 -4.900 1.00 85.38 356 SER A O 1
ATOM 2634 N N . CYS A 1 357 ? -21.327 7.513 -2.719 1.00 85.69 357 CYS A N 1
ATOM 2635 C CA . CYS A 1 357 ? -20.667 6.318 -2.213 1.00 85.69 357 CYS A CA 1
ATOM 2636 C C . CYS A 1 357 ? -21.681 5.198 -1.939 1.00 85.69 357 CYS A C 1
ATOM 2638 O O . CYS A 1 357 ? -22.711 5.392 -1.283 1.00 85.69 357 CYS A O 1
ATOM 2640 N N . ASP A 1 358 ? -21.395 4.002 -2.447 1.00 91.25 358 ASP A N 1
ATOM 2641 C CA . ASP A 1 358 ? -22.185 2.808 -2.170 1.00 91.25 358 ASP A CA 1
ATOM 2642 C C . ASP A 1 358 ? -21.661 2.043 -0.941 1.00 91.25 358 ASP A C 1
ATOM 2644 O O . ASP A 1 358 ? -20.770 2.488 -0.217 1.00 91.25 358 ASP A O 1
ATOM 2648 N N . TYR A 1 359 ? -22.244 0.874 -0.668 1.00 94.12 359 TYR A N 1
ATOM 2649 C CA . TYR A 1 359 ? -21.831 0.056 0.471 1.00 94.12 359 TYR A CA 1
ATOM 2650 C C . TYR A 1 359 ? -20.365 -0.375 0.416 1.00 94.12 359 TYR A C 1
ATOM 2652 O O . TYR A 1 359 ? -19.733 -0.457 1.469 1.00 94.12 359 TYR A O 1
ATOM 2660 N N . ALA A 1 360 ? -19.851 -0.667 -0.780 1.00 93.56 360 ALA A N 1
ATOM 2661 C 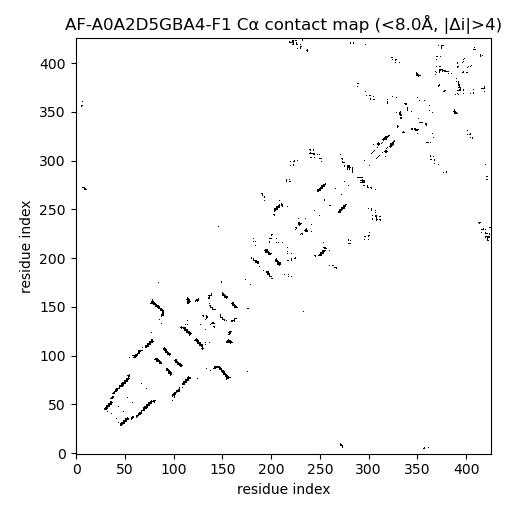CA . ALA A 1 360 ? -18.481 -1.124 -0.936 1.00 93.56 360 ALA A CA 1
ATOM 2662 C C . ALA A 1 360 ? -17.510 0.021 -0.646 1.00 93.56 360 ALA A C 1
ATOM 2664 O O . ALA A 1 360 ? -16.637 -0.130 0.202 1.00 93.56 360 ALA A O 1
ATOM 2665 N N . CYS A 1 361 ? -17.773 1.194 -1.224 1.00 93.38 361 CYS A N 1
ATOM 2666 C CA . CYS A 1 361 ? -17.028 2.417 -0.947 1.00 93.38 361 CYS A CA 1
ATOM 2667 C C . CYS A 1 361 ? -17.015 2.761 0.560 1.00 93.38 361 CYS A C 1
ATOM 2669 O O . CYS A 1 361 ? -15.951 3.004 1.125 1.00 93.38 361 CYS A O 1
ATOM 2671 N N . MET A 1 362 ? -18.153 2.653 1.264 1.00 95.94 362 MET A N 1
ATOM 2672 C CA . MET A 1 362 ? -18.186 2.857 2.723 1.00 95.94 362 MET A CA 1
ATOM 2673 C C . MET A 1 362 ? -17.312 1.841 3.485 1.00 95.94 362 MET A C 1
ATOM 2675 O O . MET A 1 362 ? -16.747 2.166 4.529 1.00 95.94 362 MET A O 1
ATOM 2679 N N . ALA A 1 363 ? -17.192 0.603 2.997 1.00 97.94 363 ALA A N 1
ATOM 2680 C CA . ALA A 1 363 ? -16.331 -0.404 3.618 1.00 97.94 363 ALA A CA 1
ATOM 2681 C C . ALA A 1 363 ? -14.839 -0.095 3.405 1.00 97.94 363 ALA A C 1
ATOM 2683 O O . ALA A 1 363 ? -14.055 -0.272 4.341 1.00 97.94 363 ALA A O 1
ATOM 2684 N N . THR A 1 364 ? -14.459 0.398 2.222 1.00 96.81 364 THR A N 1
ATOM 2685 C CA . THR A 1 364 ? -13.098 0.871 1.918 1.00 96.81 364 THR A CA 1
ATOM 2686 C C . THR A 1 364 ? -12.708 2.033 2.836 1.00 96.81 364 THR A C 1
ATOM 2688 O O . THR A 1 364 ? -11.678 1.983 3.510 1.00 96.81 364 THR A O 1
ATOM 2691 N N . GLU A 1 365 ? -13.591 3.023 2.959 1.00 97.00 365 GLU A N 1
ATOM 2692 C CA . GLU A 1 365 ? -13.436 4.197 3.829 1.00 97.00 365 GLU A CA 1
ATOM 2693 C C . GLU A 1 365 ? -13.302 3.801 5.303 1.00 97.00 365 GLU A C 1
ATOM 2695 O O . GLU A 1 365 ? -12.429 4.273 6.031 1.00 97.00 365 GLU A O 1
ATOM 2700 N N . TYR A 1 366 ? -14.133 2.863 5.760 1.00 98.69 366 TYR A N 1
ATOM 2701 C CA . TYR A 1 366 ? -14.042 2.317 7.110 1.00 98.69 366 TYR A CA 1
ATOM 2702 C C . TYR A 1 366 ? -12.693 1.627 7.379 1.00 98.69 366 TYR A C 1
ATOM 2704 O O . TYR A 1 366 ? -12.128 1.766 8.470 1.00 98.69 366 TYR A O 1
ATOM 2712 N N . PHE A 1 367 ? -12.143 0.915 6.389 1.00 98.69 367 PHE A N 1
ATOM 2713 C CA . PHE A 1 367 ? -10.813 0.311 6.486 1.00 98.69 367 PHE A CA 1
ATOM 2714 C C . PHE A 1 367 ? -9.729 1.396 6.611 1.00 98.69 367 PHE A C 1
ATOM 2716 O O . PHE A 1 367 ? -8.870 1.308 7.494 1.00 98.69 367 PHE A O 1
ATOM 2723 N N . TYR A 1 368 ? -9.794 2.449 5.795 1.00 98.50 368 TYR A N 1
ATOM 2724 C CA . TYR A 1 368 ? -8.909 3.613 5.894 1.00 98.50 368 TYR A CA 1
ATOM 2725 C C . TYR A 1 368 ? -8.964 4.273 7.277 1.00 98.50 368 TYR A C 1
ATOM 2727 O O . TYR A 1 368 ? -7.927 4.414 7.942 1.00 98.50 368 TYR A O 1
ATOM 2735 N N . TRP A 1 369 ? -10.163 4.632 7.739 1.00 98.62 369 TRP A N 1
ATOM 2736 C CA . TRP A 1 369 ? -10.359 5.292 9.026 1.00 98.62 369 TRP A CA 1
ATOM 2737 C C . TRP A 1 369 ? -9.792 4.464 10.174 1.00 98.62 369 TRP A C 1
ATOM 2739 O O . TRP A 1 369 ? -9.100 4.986 11.057 1.00 98.62 369 TRP A O 1
ATOM 2749 N N . GLY A 1 370 ? -10.040 3.157 10.127 1.00 98.69 370 GLY A N 1
ATOM 2750 C CA . GLY A 1 370 ? -9.506 2.186 11.061 1.00 98.69 370 GLY A CA 1
ATOM 2751 C C . GLY A 1 370 ? -7.986 2.141 11.081 1.00 98.69 370 GLY A C 1
ATOM 2752 O O . GLY A 1 370 ? -7.375 2.379 12.126 1.00 98.69 370 GLY A O 1
ATOM 2753 N N . MET A 1 371 ? -7.377 1.830 9.934 1.00 98.81 371 MET A N 1
ATOM 2754 C CA . MET A 1 371 ? -5.934 1.606 9.823 1.00 98.81 371 MET A CA 1
ATOM 2755 C C . MET A 1 371 ? -5.151 2.861 10.203 1.00 98.81 371 MET A C 1
ATOM 2757 O O . MET A 1 371 ? -4.288 2.822 11.077 1.00 98.81 371 MET A O 1
ATOM 2761 N N . THR A 1 372 ? -5.516 4.015 9.647 1.00 98.50 372 THR A N 1
ATOM 2762 C CA . THR A 1 372 ? -4.819 5.275 9.942 1.00 98.50 372 THR A CA 1
ATOM 2763 C C . THR A 1 372 ? -4.994 5.727 11.395 1.00 98.50 372 THR A C 1
ATOM 2765 O O . THR A 1 372 ? -4.099 6.360 11.959 1.00 98.50 372 THR A O 1
ATOM 2768 N N . SER A 1 373 ? -6.092 5.351 12.060 1.00 98.69 373 SER A N 1
ATOM 2769 C CA . SER A 1 373 ? -6.256 5.565 13.504 1.00 98.69 373 SER A CA 1
ATOM 2770 C C . SER A 1 373 ? -5.397 4.618 14.343 1.00 98.69 373 SER A C 1
ATOM 2772 O O . SER A 1 373 ? -4.832 5.055 15.346 1.00 98.69 373 SER A O 1
ATOM 2774 N N . VAL A 1 374 ? -5.256 3.349 13.937 1.00 98.75 374 VAL A N 1
ATOM 2775 C CA . VAL A 1 374 ? -4.368 2.359 14.582 1.00 98.75 374 VAL A CA 1
ATOM 2776 C C . VAL A 1 374 ? -2.896 2.757 14.456 1.00 98.75 374 VAL A C 1
ATOM 2778 O O . VAL A 1 374 ? -2.153 2.629 15.427 1.00 98.75 374 VAL A O 1
ATOM 2781 N N . LEU A 1 375 ? -2.499 3.311 13.311 1.00 98.38 375 LEU A N 1
ATOM 2782 C CA . LEU A 1 375 ? -1.150 3.833 13.064 1.00 98.38 375 LEU A CA 1
ATOM 2783 C C . LEU A 1 375 ? -0.911 5.218 13.693 1.00 98.38 375 LEU A C 1
ATOM 2785 O O . LEU A 1 375 ? 0.213 5.712 13.728 1.00 98.38 375 LEU A O 1
ATOM 2789 N N . GLY A 1 376 ? -1.962 5.855 14.219 1.00 97.88 376 GLY A N 1
ATOM 2790 C CA . GLY A 1 376 ? -1.879 7.118 14.950 1.00 97.88 376 GLY A CA 1
ATOM 2791 C C . GLY A 1 376 ? -1.954 8.386 14.096 1.00 97.88 376 GLY A C 1
ATOM 2792 O O . GLY A 1 376 ? -1.924 9.478 14.671 1.00 97.88 376 GLY A O 1
ATOM 2793 N N . ALA A 1 377 ? -2.134 8.277 12.777 1.00 97.50 377 ALA A N 1
ATOM 2794 C CA . ALA A 1 377 ? -2.219 9.411 11.851 1.00 97.50 377 ALA A CA 1
ATOM 2795 C C . ALA A 1 377 ? -3.385 10.367 12.169 1.00 97.50 377 ALA A C 1
ATOM 2797 O O . ALA A 1 377 ? -3.293 11.575 11.958 1.00 97.50 377 ALA A O 1
ATOM 2798 N N . GLN A 1 378 ? -4.471 9.844 12.746 1.00 97.31 378 GLN A N 1
ATOM 2799 C CA . GLN A 1 378 ? -5.680 10.618 13.058 1.00 97.31 378 GLN A CA 1
ATOM 2800 C C . GLN A 1 378 ? -5.640 11.323 14.432 1.00 97.31 378 GLN A C 1
ATOM 2802 O O . GLN A 1 378 ? -6.548 12.088 14.779 1.00 97.31 378 GLN A O 1
ATOM 2807 N N . SER A 1 379 ? -4.584 11.123 15.233 1.00 94.81 379 SER A N 1
ATOM 2808 C CA . SER A 1 379 ? -4.570 11.500 16.660 1.00 94.81 379 SER A CA 1
ATOM 2809 C C . SER A 1 379 ? -4.787 12.996 16.921 1.00 94.81 379 SER A C 1
ATOM 2811 O O . SER A 1 379 ? -5.388 13.365 17.931 1.00 94.81 379 SER A O 1
ATOM 2813 N N . GLY A 1 380 ? -4.335 13.864 16.011 1.00 91.69 380 GLY A N 1
ATOM 2814 C CA . GLY A 1 380 ? -4.466 15.322 16.120 1.00 91.69 380 GLY A CA 1
ATOM 2815 C C . GLY A 1 380 ? -5.734 15.915 15.496 1.00 91.69 380 GLY A C 1
ATOM 2816 O O . GLY A 1 380 ? -5.940 17.120 15.600 1.00 91.69 380 GLY A O 1
ATOM 2817 N N . ARG A 1 381 ? -6.581 15.099 14.854 1.00 93.56 381 ARG A N 1
ATOM 2818 C CA . ARG A 1 381 ? -7.577 15.575 13.877 1.00 93.56 381 ARG A CA 1
ATOM 2819 C C . ARG A 1 381 ? -9.030 15.479 14.324 1.00 93.56 381 ARG A C 1
ATOM 2821 O O . ARG A 1 381 ? -9.922 15.749 13.528 1.00 93.56 381 ARG A O 1
ATOM 2828 N N . LEU A 1 382 ? -9.307 15.124 15.582 1.00 95.50 382 LEU A N 1
ATOM 2829 C CA . LEU A 1 382 ? -10.680 14.847 16.032 1.00 95.50 382 LEU A CA 1
ATOM 2830 C C . LEU A 1 382 ? -11.665 15.980 15.693 1.00 95.50 382 LEU A C 1
ATOM 2832 O O . LEU A 1 382 ? -12.749 15.706 15.198 1.00 95.50 382 LEU A O 1
ATOM 2836 N N . SER A 1 383 ? -11.285 17.248 15.876 1.00 94.88 383 SER A N 1
ATOM 2837 C CA . SER A 1 383 ? -12.160 18.387 15.551 1.00 94.88 383 SER A CA 1
ATOM 2838 C C . SER A 1 383 ? -12.515 18.517 14.066 1.00 94.88 383 SER A C 1
ATOM 2840 O O . SER A 1 383 ? -13.479 19.202 13.739 1.00 94.88 383 SER A O 1
ATOM 2842 N N . GLU A 1 384 ? -11.724 17.915 13.179 1.00 93.44 384 GLU A N 1
ATOM 2843 C CA . GLU A 1 384 ? -11.936 17.924 11.730 1.00 93.44 384 GLU A CA 1
ATOM 2844 C C . GLU A 1 384 ? -12.770 16.730 11.266 1.00 93.44 384 GLU A C 1
ATOM 2846 O O . GLU A 1 384 ? -13.535 16.872 10.318 1.00 93.44 384 GLU A O 1
ATOM 2851 N N . ILE A 1 385 ? -12.627 15.577 11.931 1.00 95.88 385 ILE A N 1
ATOM 2852 C CA . ILE A 1 385 ? -13.162 14.297 11.444 1.00 95.88 385 ILE A CA 1
ATOM 2853 C C . ILE A 1 385 ? -14.329 13.746 12.274 1.00 95.88 385 ILE A C 1
ATOM 2855 O O . ILE A 1 385 ? -15.024 12.863 11.797 1.00 95.88 385 ILE A O 1
ATOM 2859 N N . GLN A 1 386 ? -14.591 14.253 13.487 1.00 95.31 386 GLN A N 1
ATOM 2860 C CA . GLN A 1 386 ? -15.548 13.662 14.450 1.00 95.31 386 GLN A CA 1
ATOM 2861 C C . GLN A 1 386 ? -17.006 13.528 13.977 1.00 95.31 386 GLN A C 1
ATOM 2863 O O . GLN A 1 386 ? -17.776 12.788 14.598 1.00 95.31 386 GLN A O 1
ATOM 2868 N N . GLU A 1 387 ? -17.403 14.270 12.941 1.00 93.06 387 GLU A N 1
ATOM 2869 C CA . GLU A 1 387 ? -18.733 14.146 12.330 1.00 93.06 387 GLU A CA 1
ATOM 2870 C C . GLU A 1 387 ? -18.852 12.857 11.495 1.00 93.06 387 GLU A C 1
ATOM 2872 O O . GLU A 1 387 ? -19.946 12.318 11.347 1.00 93.06 387 GLU A O 1
ATOM 2877 N N . GLU A 1 388 ? -17.727 12.336 11.001 1.00 95.25 388 GLU A N 1
ATOM 2878 C CA . GLU A 1 388 ? -17.625 11.117 10.191 1.00 95.25 388 GLU A CA 1
ATOM 2879 C C . GLU A 1 388 ? -17.015 9.958 11.001 1.00 95.25 388 GLU A C 1
ATOM 2881 O O . GLU A 1 388 ? -17.553 8.855 11.038 1.00 95.25 388 GLU A O 1
ATOM 2886 N N . TRP A 1 389 ? -15.922 10.217 11.726 1.00 98.06 389 TRP A N 1
ATOM 2887 C CA . TRP A 1 389 ? -15.143 9.221 12.456 1.00 98.06 389 TRP A CA 1
ATOM 2888 C C . TRP A 1 389 ? -14.722 9.695 13.850 1.00 98.06 389 TRP A C 1
ATOM 2890 O O . TRP A 1 389 ? -14.033 10.702 14.012 1.00 98.06 389 TRP A O 1
ATOM 2900 N N . ARG A 1 390 ? -15.086 8.939 14.894 1.00 98.06 390 ARG A N 1
ATOM 2901 C CA . ARG A 1 390 ? -14.838 9.330 16.300 1.00 98.06 390 ARG A CA 1
ATOM 2902 C C . ARG A 1 390 ? -13.671 8.607 16.974 1.00 98.06 390 ARG A C 1
ATOM 2904 O O . ARG A 1 390 ? -13.284 8.995 18.076 1.00 98.06 390 ARG A O 1
ATOM 2911 N N . LEU A 1 391 ? -13.106 7.565 16.360 1.00 98.19 391 LEU A N 1
ATOM 2912 C CA . LEU A 1 391 ? -12.078 6.713 16.980 1.00 98.19 391 LEU A CA 1
ATOM 2913 C C . LEU A 1 391 ? -10.666 7.062 16.507 1.00 98.19 391 LEU A C 1
ATOM 2915 O O . LEU A 1 391 ? -9.910 6.210 16.063 1.00 98.19 391 LEU A O 1
ATOM 2919 N N . ASN A 1 392 ? -10.288 8.328 16.630 1.00 97.94 392 ASN A N 1
ATOM 2920 C CA . ASN A 1 392 ? -9.099 8.899 15.997 1.00 97.94 392 ASN A CA 1
ATOM 2921 C C . ASN A 1 392 ? -7.736 8.483 16.605 1.00 97.94 392 ASN A C 1
ATOM 2923 O O . ASN A 1 392 ? -6.714 9.066 16.257 1.00 97.94 392 ASN A O 1
ATOM 2927 N N . THR A 1 393 ? -7.692 7.536 17.548 1.00 98.25 393 THR A N 1
ATOM 2928 C CA . THR A 1 393 ? -6.445 7.102 18.209 1.00 98.25 393 THR A CA 1
ATOM 2929 C C . THR A 1 393 ? -6.382 5.581 18.356 1.00 98.25 393 THR A C 1
ATOM 2931 O O . THR A 1 393 ? -7.434 4.941 18.470 1.00 98.25 393 THR A O 1
ATOM 2934 N N . PRO A 1 394 ? -5.175 4.993 18.493 1.00 97.62 394 PRO A N 1
ATOM 2935 C CA . PRO A 1 394 ? -5.033 3.546 18.664 1.00 97.62 394 PRO A CA 1
ATOM 2936 C C . PRO A 1 394 ? -5.762 3.025 19.911 1.00 97.62 394 PRO A C 1
ATOM 2938 O O . PRO A 1 394 ? -6.371 1.959 19.890 1.00 97.62 394 PRO A O 1
ATOM 2941 N N . ALA A 1 395 ? -5.761 3.806 20.998 1.00 98.31 395 ALA A N 1
ATOM 2942 C CA . ALA A 1 395 ? -6.436 3.445 22.242 1.00 98.31 395 ALA A CA 1
ATOM 2943 C C . ALA A 1 395 ? -7.970 3.434 22.106 1.00 98.31 395 ALA A C 1
ATOM 2945 O O . ALA A 1 395 ? -8.634 2.570 22.684 1.00 98.31 395 ALA A O 1
ATOM 2946 N N . LEU A 1 396 ? -8.546 4.372 21.344 1.00 98.38 396 LEU A N 1
ATOM 2947 C CA . LEU A 1 396 ? -9.987 4.390 21.067 1.00 98.38 396 LEU A CA 1
ATOM 2948 C C . LEU A 1 396 ? -10.392 3.209 20.184 1.00 98.38 396 LEU A C 1
ATOM 2950 O O . LEU A 1 396 ? -11.378 2.541 20.498 1.00 98.38 396 LEU A O 1
ATOM 2954 N N . MET A 1 397 ? -9.593 2.903 19.159 1.00 98.50 397 MET A N 1
ATOM 2955 C CA . MET A 1 397 ? -9.788 1.721 18.318 1.00 98.50 397 MET A CA 1
ATOM 2956 C C . MET A 1 397 ? -9.778 0.434 19.139 1.00 98.50 397 MET A C 1
ATOM 2958 O O . MET A 1 397 ? -10.747 -0.321 19.117 1.00 98.50 397 MET A O 1
ATOM 2962 N N . GLN A 1 398 ? -8.735 0.227 19.944 1.00 98.19 398 GLN A N 1
ATOM 2963 C CA . GLN A 1 398 ? -8.582 -0.977 20.757 1.00 98.19 398 GLN A CA 1
ATOM 2964 C C . GLN A 1 398 ? -9.706 -1.165 21.787 1.00 98.19 398 GLN A C 1
ATOM 2966 O O . GLN A 1 398 ? -10.067 -2.295 22.107 1.00 98.19 398 GLN A O 1
ATOM 2971 N N . SER A 1 399 ? -10.238 -0.074 22.345 1.00 98.31 399 SER A N 1
ATOM 2972 C CA . SER A 1 399 ? -11.237 -0.139 23.419 1.00 98.31 399 SER A CA 1
ATOM 2973 C C . SER A 1 399 ? -12.691 -0.116 22.942 1.00 98.31 399 SER A C 1
ATOM 2975 O O . SER A 1 399 ? -13.560 -0.561 23.692 1.00 98.31 399 SER A O 1
ATOM 2977 N N . THR A 1 400 ? -12.964 0.381 21.730 1.00 98.25 400 THR A N 1
ATOM 2978 C CA . THR A 1 400 ? -14.333 0.578 21.219 1.00 98.25 400 THR A CA 1
ATOM 2979 C C . THR A 1 400 ? -14.623 -0.342 20.039 1.00 98.25 400 THR A C 1
ATOM 2981 O O . THR A 1 400 ? -15.440 -1.256 20.161 1.00 98.25 400 THR A O 1
ATOM 2984 N N . ASP A 1 401 ? -13.912 -0.171 18.924 1.00 98.62 401 ASP A N 1
ATOM 2985 C CA . ASP A 1 401 ? -14.094 -0.987 17.722 1.00 98.62 401 ASP A CA 1
ATOM 2986 C C . ASP A 1 401 ? -13.198 -2.225 17.747 1.00 98.62 401 ASP A C 1
ATOM 2988 O O . ASP A 1 401 ? -12.288 -2.418 16.942 1.00 98.62 401 ASP A O 1
ATOM 2992 N N . THR A 1 402 ? -13.452 -3.078 18.738 1.00 98.25 402 THR A N 1
ATOM 2993 C CA . THR A 1 402 ? -12.679 -4.309 18.945 1.00 98.25 402 THR A CA 1
ATOM 2994 C C . THR A 1 402 ? -12.753 -5.258 17.747 1.00 98.25 402 THR A C 1
ATOM 2996 O O . THR A 1 402 ? -11.810 -6.011 17.516 1.00 98.25 402 THR A O 1
ATOM 2999 N N . ALA A 1 403 ? -13.846 -5.224 16.974 1.00 98.56 403 ALA A N 1
ATOM 3000 C CA . ALA A 1 403 ? -14.018 -6.059 15.790 1.00 98.56 403 ALA A CA 1
ATOM 3001 C C . ALA A 1 403 ? -13.021 -5.663 14.698 1.00 98.56 403 ALA A C 1
ATOM 3003 O O . ALA A 1 403 ? -12.246 -6.511 14.256 1.00 98.56 403 ALA A O 1
ATOM 3004 N N . LEU A 1 404 ? -12.985 -4.381 14.324 1.00 98.81 404 LEU A N 1
ATOM 3005 C CA . LEU A 1 404 ? -12.026 -3.894 13.341 1.00 98.81 404 LEU A CA 1
ATOM 3006 C C . LEU A 1 404 ? -10.601 -3.935 13.882 1.00 98.81 404 LEU A C 1
ATOM 3008 O O . LEU A 1 404 ? -9.727 -4.457 13.205 1.00 98.81 404 LEU A O 1
ATOM 3012 N N . TYR A 1 405 ? -10.355 -3.487 15.116 1.00 98.69 405 TYR A N 1
ATOM 3013 C CA . TYR A 1 405 ? -9.009 -3.497 15.698 1.00 98.69 405 TYR A CA 1
ATOM 3014 C C . TYR A 1 405 ? -8.362 -4.889 15.664 1.00 98.69 405 TYR A C 1
ATOM 3016 O O . TYR A 1 405 ? -7.191 -5.011 15.307 1.00 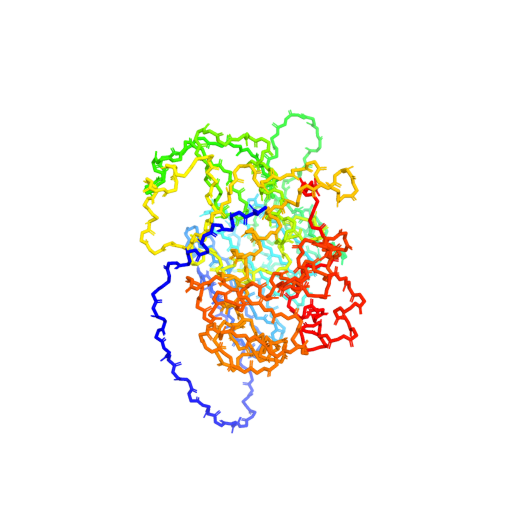98.69 405 TYR A O 1
ATOM 3024 N N . ASN A 1 406 ? -9.121 -5.947 15.973 1.00 98.62 406 ASN A N 1
ATOM 3025 C CA . ASN A 1 406 ? -8.614 -7.317 15.890 1.00 98.62 406 ASN A CA 1
ATOM 3026 C C . ASN A 1 406 ? -8.281 -7.733 14.450 1.00 98.62 406 ASN A C 1
ATOM 3028 O O . ASN A 1 406 ? -7.295 -8.431 14.262 1.00 98.62 406 ASN A O 1
ATOM 3032 N N . LEU A 1 407 ? -9.053 -7.303 13.443 1.00 98.31 407 LEU A N 1
ATOM 3033 C CA . LEU A 1 407 ? -8.716 -7.550 12.034 1.00 98.31 407 LEU A CA 1
ATOM 3034 C C . LEU A 1 407 ? -7.447 -6.800 11.619 1.00 98.31 407 LEU A C 1
ATOM 3036 O O . LEU A 1 407 ? -6.587 -7.370 10.956 1.00 98.31 407 LEU A O 1
ATOM 3040 N N . LEU A 1 408 ? -7.328 -5.535 12.030 1.00 98.56 408 LEU A N 1
ATOM 3041 C CA . LEU A 1 408 ? -6.228 -4.653 11.637 1.00 98.56 408 LEU A CA 1
ATOM 3042 C C . LEU A 1 408 ? -4.893 -4.995 12.305 1.00 98.56 408 LEU A C 1
ATOM 3044 O O . LEU A 1 408 ? -3.847 -4.586 11.816 1.00 98.56 408 LEU A O 1
ATOM 3048 N N . THR A 1 409 ? -4.924 -5.727 13.419 1.00 96.62 409 THR A N 1
ATOM 3049 C CA . THR A 1 409 ? -3.729 -6.128 14.181 1.00 96.62 409 THR A CA 1
ATOM 3050 C C . THR A 1 409 ? -3.443 -7.628 14.114 1.00 96.62 409 THR A C 1
ATOM 3052 O O . THR A 1 409 ? -2.511 -8.110 14.761 1.00 96.62 409 THR A O 1
ATOM 3055 N N . ASP A 1 410 ? -4.217 -8.377 13.326 1.00 97.44 410 ASP A N 1
ATOM 3056 C CA . ASP A 1 410 ? -3.955 -9.789 13.077 1.00 97.44 410 ASP A CA 1
ATOM 3057 C C . ASP A 1 410 ? -2.739 -9.934 12.150 1.00 97.44 410 ASP A C 1
ATOM 3059 O O . ASP A 1 410 ? -2.770 -9.594 10.963 1.00 97.44 410 ASP A O 1
ATOM 3063 N N . SER A 1 411 ? -1.650 -10.464 12.711 1.00 94.19 411 SER A N 1
ATOM 3064 C CA . SER A 1 411 ? -0.374 -10.625 12.015 1.00 94.19 411 SER A CA 1
ATOM 3065 C C . SER A 1 411 ? -0.449 -11.568 10.814 1.00 94.19 411 SER A C 1
ATOM 3067 O O . SER A 1 411 ? 0.447 -11.532 9.971 1.00 94.19 411 SER A O 1
ATOM 3069 N N . GLN A 1 412 ? -1.508 -12.377 10.691 1.00 94.38 412 GLN A N 1
ATOM 3070 C CA . GLN A 1 412 ? -1.740 -13.213 9.516 1.00 94.38 412 GLN A CA 1
ATOM 3071 C C . GLN A 1 412 ? -1.842 -12.384 8.230 1.00 94.38 412 GLN A C 1
ATOM 3073 O O . GLN A 1 412 ? -1.388 -12.836 7.180 1.00 94.38 412 GLN A O 1
ATOM 3078 N N . TYR A 1 413 ? -2.438 -11.192 8.302 1.00 95.44 413 TYR A N 1
ATOM 3079 C CA . TYR A 1 413 ? -2.682 -10.367 7.118 1.00 95.44 413 TYR A CA 1
ATOM 3080 C C . TYR A 1 413 ? -1.538 -9.407 6.809 1.00 95.44 413 TYR A C 1
ATOM 3082 O O . TYR A 1 413 ? -1.571 -8.780 5.757 1.00 95.44 413 TYR A O 1
ATOM 3090 N N . LYS A 1 414 ? -0.528 -9.313 7.687 1.00 94.25 414 LYS A N 1
ATOM 3091 C CA . LYS A 1 414 ? 0.645 -8.444 7.507 1.00 94.25 414 LYS A CA 1
ATOM 3092 C C . LYS A 1 414 ? 0.271 -7.010 7.111 1.00 94.25 414 LYS A C 1
ATOM 3094 O O . LYS A 1 414 ? 0.863 -6.418 6.216 1.00 94.25 414 LYS A O 1
ATOM 3099 N N . LEU A 1 415 ? -0.762 -6.488 7.766 1.00 98.31 415 LEU A N 1
ATOM 3100 C CA . LEU A 1 415 ? -1.135 -5.091 7.625 1.00 98.31 415 LEU A CA 1
ATOM 3101 C C . LEU A 1 415 ? -0.041 -4.191 8.225 1.00 98.31 415 LEU A C 1
ATOM 3103 O O . LEU A 1 415 ? 0.675 -4.639 9.128 1.00 98.31 415 LEU A O 1
ATOM 3107 N N . PRO A 1 416 ? 0.069 -2.933 7.763 1.00 98.00 416 PRO A N 1
ATOM 3108 C CA . PRO A 1 416 ? 1.060 -1.992 8.265 1.00 98.00 416 PRO A CA 1
ATOM 3109 C C . PRO A 1 416 ? 1.013 -1.854 9.791 1.00 98.00 416 PRO A C 1
ATOM 3111 O O . PRO A 1 416 ? -0.058 -1.795 10.398 1.00 98.00 416 PRO A O 1
ATOM 3114 N N . THR A 1 417 ? 2.188 -1.765 10.410 1.00 97.06 417 THR A N 1
ATOM 3115 C CA . THR A 1 417 ? 2.352 -1.498 11.851 1.00 97.06 417 THR A CA 1
ATOM 3116 C C . THR A 1 417 ? 3.083 -0.185 12.130 1.00 97.06 417 THR A C 1
ATOM 3118 O O . THR A 1 417 ? 3.026 0.330 13.249 1.00 97.06 417 THR A O 1
ATOM 3121 N N . VAL A 1 418 ? 3.720 0.378 11.104 1.00 96.25 418 VAL A N 1
ATOM 3122 C CA . VAL A 1 418 ? 4.385 1.677 11.084 1.00 96.25 418 VAL A CA 1
ATOM 3123 C C . VAL A 1 418 ? 3.612 2.593 10.139 1.00 96.25 418 VAL A C 1
ATOM 3125 O O . VAL A 1 418 ? 3.194 2.178 9.060 1.00 96.25 418 VAL A O 1
ATOM 3128 N N . LEU A 1 419 ? 3.376 3.836 10.556 1.00 97.69 419 LEU A N 1
ATOM 3129 C CA . LEU A 1 419 ? 2.767 4.851 9.701 1.00 97.69 419 LEU A CA 1
ATOM 3130 C C . LEU A 1 419 ? 3.763 5.256 8.601 1.00 97.69 419 LEU A C 1
ATOM 3132 O O . LEU A 1 419 ? 4.855 5.687 8.972 1.00 97.69 419 LEU A O 1
ATOM 3136 N N . PRO A 1 420 ? 3.407 5.180 7.303 1.00 98.12 420 PRO A N 1
ATOM 3137 C CA . PRO A 1 420 ? 4.239 5.749 6.246 1.00 98.12 420 PRO A CA 1
ATOM 3138 C C . PRO A 1 420 ? 4.514 7.235 6.474 1.00 98.12 420 PRO A C 1
ATOM 3140 O O . PRO A 1 420 ? 3.595 7.991 6.793 1.00 98.12 420 PRO A O 1
ATOM 3143 N N . ASP A 1 421 ? 5.767 7.647 6.294 1.00 94.31 421 ASP A N 1
ATOM 3144 C CA . ASP A 1 421 ? 6.225 9.028 6.489 1.00 94.31 421 ASP A CA 1
ATOM 3145 C C . ASP A 1 421 ? 6.669 9.725 5.186 1.00 94.31 421 ASP A C 1
ATOM 3147 O O . ASP A 1 421 ? 7.099 10.882 5.198 1.00 94.31 421 ASP A O 1
ATOM 3151 N N . GLY A 1 422 ? 6.566 9.026 4.051 1.00 92.81 422 GLY A N 1
ATOM 3152 C CA . GLY A 1 422 ? 6.974 9.515 2.736 1.00 92.81 422 GLY A CA 1
ATOM 3153 C C . GLY A 1 422 ? 8.473 9.419 2.469 1.00 92.81 422 GLY A C 1
ATOM 3154 O O . GLY A 1 422 ? 8.949 9.999 1.496 1.00 92.81 422 GLY A O 1
ATOM 3155 N N . SER A 1 423 ? 9.219 8.708 3.316 1.00 89.50 423 SER A N 1
ATOM 3156 C CA . SER A 1 423 ? 10.669 8.539 3.219 1.00 89.50 423 SER A CA 1
ATOM 3157 C C . SER A 1 423 ? 11.060 7.063 3.263 1.00 89.50 423 SER A C 1
ATOM 3159 O O . SER A 1 423 ? 11.769 6.644 4.164 1.00 89.50 423 SER A O 1
ATOM 3161 N N . TYR A 1 424 ? 10.628 6.279 2.274 1.00 84.25 424 TYR A N 1
ATOM 3162 C CA . TYR A 1 424 ? 11.091 4.896 2.103 1.00 84.25 424 TYR A CA 1
ATOM 3163 C C . TYR A 1 424 ? 12.620 4.838 1.914 1.00 84.25 424 TYR A C 1
ATOM 3165 O O . TYR A 1 424 ? 13.126 5.389 0.931 1.00 84.25 424 TYR A O 1
ATOM 3173 N N . ASN A 1 425 ? 13.340 4.190 2.834 1.00 69.00 425 ASN A N 1
ATOM 3174 C CA . ASN A 1 425 ? 14.796 4.052 2.816 1.00 69.00 425 ASN A CA 1
ATOM 3175 C C . ASN A 1 425 ? 15.191 2.581 2.655 1.00 69.00 425 ASN A C 1
ATOM 3177 O O . ASN A 1 425 ? 14.959 1.780 3.554 1.00 69.00 425 ASN A O 1
ATOM 3181 N N . GLN A 1 426 ? 15.860 2.259 1.548 1.00 51.25 426 GLN A N 1
ATOM 3182 C CA . GLN A 1 426 ? 16.489 0.955 1.318 1.00 51.25 426 GLN A CA 1
ATOM 3183 C C . GLN A 1 426 ? 18.014 1.045 1.431 1.00 51.25 426 GLN A C 1
ATOM 3185 O O . GLN A 1 426 ? 18.584 2.047 0.938 1.00 51.25 426 GLN A O 1
#

Mean predicted aligned error: 15.42 Å

Secondary structure (DSSP, 8-state):
---PPP----PPPPPP-PPPP------------EEE--SEEE---SS--EEEE-TTTSPTT-EEEE---SSS-EEEE-TT-EEEEEEEESSEEEEEETTS-EEEEETTTT-EEEE--BTTTTBPPEEEEHHHHHHHHHSS---SSSEEEE-EEEE-TTS-EEEEP----SS----SS-------B----TT-TT--EEEEETTEEEEE-TTS-HHHHHHHHHHHHHHHSTT-SSS-TTHHHHHHHHHTT-EEEEESSHHHHHT--PPTT--EEEEEGGG--THHHHTTS-SS--THHHHHHHHHIIIIIHHHSTTTT-SSTTSHHHHHHHHHTTS--SS--S---TT-SB----TT--HHHHHHHHHHHHHHHHTTTTTT-HHHHTTTB---SHHHHHHT-HHHHHHHT-GGG----S---S----

Foldseek 3Di:
DPPPDDWDWDDDDDDDDDDDDDDDDDDDQFDEEEDEDAADEDESEAHAYEYEDDPVRHDQLGEYEDPYQHDAYEYEYAAQWKFAKKKAELQKIWTQTPSNYIYIYGRQQRYKYWFHADPVVGAGTDIDGSQCCCCFAFVDGHDPGAIDMGFIWGGHNNHGIDGDDDDDDDDDDDDVLPPQPQDWAADDDPLLVQFGIWGAAPNAIETEHPPADSLLRLLLNLQLNCFQVVVLSSDGLFVQLVVQQVQQSEYEYEYADPVSVVPRDHDPSHTYFYDYRVLQDLCCLVVVNDDRAHCSLQRSQLRSLQRGVCVSPVQASNQDPNRLLLVLLQVLQVHDDQFQDPDTPPSHQAHDDPRSDGSSNSSSVSLSQLLCQLQQSQVVPCVPCRVGHRSNHNVSCVPPSVSSNCSQPPCVNVGHPHRRSSDSDD

pLDDT: mean 86.11, std 18.61, range [24.11, 98.88]

Sequence (426 aa):
MVRKLVVRFLSIPLLTAGLAVSAISPFAIAADDTFIVQRGIVGKGEGNDIYVLSSSLIDTNAQITISDTQGSNSLQLIGGLSITSSIVASDTVQLTLNNGAIVTVLGAGSMSYTLGGDPLNGTAGSSKNYQSFVSDALGTSVPVTGTVSGGSSLINADGSAEVSSVTDGGEGAGGGYTEIDFTVVTHSDIGFESMNRKIEVFGIPIYAASGVDESRLVHAAHIMAQYLDNDENGVIDNQPVLDRMLAAKSYLFMWKTESDIESFNPPDGMEGQDLGNDETIPEWHTNGHQGQFDAALEEVWHLITHNGYSAEYPNVFGESVGTSLANAMDIARGGQFIAIPSSYPDSAWYSYDDESCDYACMATEYFYWGMTSVLGAQSGRLSEIQEEWRLNTPALMQSTDTALYNLLTDSQYKLPTVLPDGSYNQ

Radius of gyration: 24.94 Å; Cα contacts (8 Å, |Δi|>4): 875; chains: 1; bounding box: 66×66×48 Å